Protein AF-A0A7G9S987-F1 (afdb_monomer_lite)

Organism: NCBI:txid2071607

Sequence (674 aa):
MDQSIMIIAGGLAVVMVLAVMLLRHRSQPVPDPTIDLGRRRGVGDGLVTQPPLPSVDVLPPRPRPALGLTPWDGRSDGEPSDEAEGSDGADEEAFDRPTILMEADERAIDDDQESAVGFDEGMTLGADFVIPRGVGELPPEELDGAPAEPVEDHAPLVLMTKKKRSPGAPPPYLQAAHVPREVEENVSVVLRRQVPLAAGPARSWLGGLPRLPDSVEWPRTVAPDRADEGDRPLHFVAQISCEDLPPDLWGGLGPRVGWLLFFLDPLDPEGDDPRLVRVVHVEEWGAEREPPVDLPPVDEETGPGPDYRHCRTVRDIPTRWRRWPVDLVAVPNQLYDEGNRIFVTPPDFAAQLYAGAPVDPAPAEAEADAPLSWRGALYIIDSVLRELDEGIIGRPPSPAQREVLLRENYVASIIPELRAQEEAWMSVGRGAIVAKPEPLTLRERELQARMQSISEDRQRELEKVAAFIVQNPNGEAIIARCEHDRKAEADWRAGAIAGLEAVRDQIIAQPLDTPLLPEDWEALRMHLDGQRFAGWSIEWTSRNTEFPVSLVQRTVSLLDLAEAGRNAGVVELAADYQADPALAALVPEGIRSRLEPHWRALTDNRPHRMGGYHDGLQTDPEEGPQAMLLLLQLASDDGMHWMWGDGGAYFITISPRDLAQGRFDQAEIRLELP

InterPro domains:
  IPR015315 Protein of unknown function DUF1963 [PF09234] (204-288)
  IPR015315 Protein of unknown function DUF1963 [PF09234] (600-667)
  IPR035948 YwqG-like superfamily [SSF103032] (200-289)
  IPR035948 YwqG-like superfamily [SSF103032] (602-668)

Secondary structure (DSSP, 8-state):
--SSSHHHHHHHHHHHHHHHHHHH----PPPP--------------------------PPPP-------------------------------------------------------PPPTT---STT--------PPPPP-----PPPPPPPP----------PPPPPPP-PPPGGG--SSB---EEEEEEE-SSPPSS--SSEESS-----TTSPPPEEE-STTTTT-EEEPEEEEEEEGGGS-TTGGGG-S-SSSEEEEEE-S--SS---GGGEEEEEESS-----PPPTTPPPS--SSSS----TTSSSGGGS-SSPPPEEEEEEEEE---EE-SS-EESSPTTHHHHHTTTS----SPPP-TTPPPSSHHHHHHHHHHHHHHHHH-SS-SPPPHHHHHHHTSTTHHHHHHHHHHHHHHHHHHTTHHHHHTPPSP--HHHHHHHHHHHHHHHHHHHHHHHHHHHHHHS-SHHHHHHHHHHHHHHHHHHHHHHHHHHHHHHHHHHTS-TTSPPPHHHHHHHHHHHHH-EEEEEEEEE-SSSSS-PEEEEEEEEETTGGGHHHHHIIIIIHHHHHHHSTTTGGGS-HHHHHHHHHHHT--GGGPPPEESSS---SSSPPPPS-BSSEEEEEEE-BGGGTB--TTT-EEEEEE-HHHHHHT-GGG-EEEEE--

pLDDT: mean 74.24, std 27.1, range [20.7, 98.5]

Structure (mmCIF, N/CA/C/O backbone):
data_AF-A0A7G9S987-F1
#
_entry.id   AF-A0A7G9S987-F1
#
loop_
_atom_site.group_PDB
_atom_site.id
_atom_site.type_symbol
_atom_site.label_atom_id
_atom_site.label_alt_id
_atom_site.label_comp_id
_atom_site.label_asym_id
_atom_site.label_entity_id
_atom_site.label_seq_id
_atom_site.pdbx_PDB_ins_code
_atom_site.Cartn_x
_atom_site.Cartn_y
_atom_site.Cartn_z
_atom_site.occupancy
_atom_site.B_iso_or_equiv
_atom_site.auth_seq_id
_atom_site.auth_comp_id
_atom_site.auth_asym_id
_atom_site.auth_atom_id
_atom_site.pdbx_PDB_model_num
ATOM 1 N N . MET A 1 1 ? 17.368 35.980 4.165 1.00 39.31 1 MET A N 1
ATOM 2 C CA . MET A 1 1 ? 17.909 35.001 3.202 1.00 39.31 1 MET A CA 1
ATOM 3 C C . MET A 1 1 ? 17.392 33.627 3.617 1.00 39.31 1 MET A C 1
ATOM 5 O O . MET A 1 1 ? 18.189 32.754 3.901 1.00 39.31 1 MET A O 1
ATOM 9 N N . ASP A 1 2 ? 16.060 33.498 3.749 1.00 34.72 2 ASP A N 1
ATOM 10 C CA . ASP A 1 2 ? 15.442 32.370 4.478 1.00 34.72 2 ASP A CA 1
ATOM 11 C C . ASP A 1 2 ? 13.961 32.107 4.108 1.00 34.72 2 ASP A C 1
ATOM 13 O O . ASP A 1 2 ? 13.176 31.604 4.896 1.00 34.72 2 ASP A O 1
ATOM 17 N N . GLN A 1 3 ? 13.539 32.469 2.891 1.00 23.73 3 GLN A N 1
ATOM 18 C CA . GLN A 1 3 ? 12.206 32.104 2.366 1.00 23.73 3 GLN A CA 1
ATOM 19 C C . GLN A 1 3 ? 12.254 31.477 0.965 1.00 23.73 3 GLN A C 1
ATOM 21 O O . GLN A 1 3 ? 11.251 30.988 0.462 1.00 23.73 3 GLN A O 1
ATOM 26 N N . SER A 1 4 ? 13.430 31.428 0.334 1.00 26.05 4 SER A N 1
ATOM 27 C CA . SER A 1 4 ? 13.585 30.924 -1.036 1.00 26.05 4 SER A CA 1
ATOM 28 C C . SER A 1 4 ? 13.926 29.430 -1.107 1.00 26.05 4 SER A C 1
ATOM 30 O O . SER A 1 4 ? 13.901 28.869 -2.193 1.00 26.05 4 SER A O 1
ATOM 32 N N . ILE A 1 5 ? 14.231 28.780 0.026 1.00 31.72 5 ILE A N 1
ATOM 33 C CA . ILE A 1 5 ? 14.639 27.362 0.076 1.00 31.72 5 ILE A CA 1
ATOM 34 C C . ILE A 1 5 ? 13.446 26.425 0.347 1.00 31.72 5 ILE A C 1
ATOM 36 O O . ILE A 1 5 ? 13.446 25.304 -0.152 1.00 31.72 5 ILE A O 1
ATOM 40 N N . MET A 1 6 ? 12.378 26.885 1.015 1.00 26.89 6 MET A N 1
ATOM 41 C CA . MET A 1 6 ? 11.170 26.062 1.223 1.00 26.89 6 MET A CA 1
ATOM 42 C C . MET A 1 6 ? 10.264 25.947 -0.015 1.00 26.89 6 MET A C 1
ATOM 44 O O . MET A 1 6 ? 9.581 24.943 -0.172 1.00 26.89 6 MET A O 1
ATOM 48 N N . ILE A 1 7 ? 10.315 26.899 -0.954 1.00 28.83 7 ILE A N 1
ATOM 49 C CA . ILE A 1 7 ? 9.520 26.841 -2.199 1.00 28.83 7 ILE A CA 1
ATOM 50 C C . ILE A 1 7 ? 10.085 25.799 -3.194 1.00 28.83 7 ILE A C 1
ATOM 52 O O . ILE A 1 7 ? 9.386 25.340 -4.092 1.00 28.83 7 ILE A O 1
ATOM 56 N N . ILE A 1 8 ? 11.343 25.373 -3.025 1.00 32.75 8 ILE A N 1
ATOM 57 C CA . ILE A 1 8 ? 12.056 24.521 -3.993 1.00 32.75 8 ILE A CA 1
ATOM 58 C C . ILE A 1 8 ? 11.902 23.019 -3.687 1.00 32.75 8 ILE A C 1
ATOM 60 O O . ILE A 1 8 ? 11.962 22.211 -4.609 1.00 32.75 8 ILE A O 1
ATOM 64 N N . ALA A 1 9 ? 11.636 22.633 -2.433 1.00 29.89 9 ALA A N 1
ATOM 65 C CA . ALA A 1 9 ? 11.379 21.233 -2.075 1.00 29.89 9 ALA A CA 1
ATOM 66 C C . ALA A 1 9 ? 9.936 20.797 -2.407 1.00 29.89 9 ALA A C 1
ATOM 68 O O . ALA A 1 9 ? 9.738 19.708 -2.938 1.00 29.89 9 ALA A O 1
ATOM 69 N N . GLY A 1 10 ? 8.944 21.678 -2.212 1.00 24.92 10 GLY A N 1
ATOM 70 C CA . GLY A 1 10 ? 7.543 21.402 -2.569 1.00 24.92 10 GLY A CA 1
ATOM 71 C C . GLY A 1 10 ? 7.277 21.341 -4.080 1.00 24.92 10 GLY A C 1
ATOM 72 O O . GLY A 1 10 ? 6.377 20.640 -4.526 1.00 24.92 10 GLY A O 1
ATOM 73 N N . GLY A 1 11 ? 8.094 22.013 -4.900 1.00 25.20 11 GLY A N 1
ATOM 74 C CA . GLY A 1 11 ? 7.919 22.036 -6.358 1.00 25.20 11 GLY A CA 1
ATOM 75 C C . GLY A 1 11 ? 8.366 20.767 -7.094 1.00 25.20 11 GLY A C 1
ATOM 76 O O . GLY A 1 11 ? 7.956 20.567 -8.233 1.00 25.20 11 GLY A O 1
ATOM 77 N N . LEU A 1 12 ? 9.194 19.909 -6.484 1.00 28.92 12 LEU A N 1
ATOM 78 C CA . LEU A 1 12 ? 9.686 18.682 -7.131 1.00 28.92 12 LEU A CA 1
ATOM 79 C C . LEU A 1 12 ? 8.759 17.478 -6.888 1.00 28.92 12 LEU A C 1
ATOM 81 O O . LEU A 1 12 ? 8.616 16.641 -7.775 1.00 28.92 12 LEU A O 1
ATOM 85 N N . ALA A 1 13 ? 8.083 17.435 -5.735 1.00 28.33 13 ALA A N 1
ATOM 86 C CA . ALA A 1 13 ? 7.071 16.423 -5.422 1.00 28.33 13 ALA A CA 1
ATOM 87 C C . ALA A 1 13 ? 5.788 16.627 -6.253 1.00 28.33 13 ALA A C 1
ATOM 89 O O . ALA A 1 13 ? 5.278 15.685 -6.853 1.00 28.33 13 ALA A O 1
ATOM 90 N N . VAL A 1 14 ? 5.343 17.880 -6.418 1.00 27.89 14 VAL A N 1
ATOM 91 C CA . VAL A 1 14 ? 4.147 18.226 -7.211 1.00 27.89 14 VAL A CA 1
ATOM 92 C C . VAL A 1 14 ? 4.315 17.895 -8.703 1.00 27.89 14 VAL A C 1
ATOM 94 O O . VAL A 1 14 ? 3.345 17.544 -9.367 1.00 27.89 14 VAL A O 1
ATOM 97 N N . VAL A 1 15 ? 5.537 17.938 -9.248 1.00 29.86 15 VAL A N 1
ATOM 98 C CA . VAL A 1 15 ? 5.796 17.629 -10.669 1.00 29.86 15 VAL A CA 1
ATOM 99 C C . VAL A 1 15 ? 5.828 16.119 -10.949 1.00 29.86 15 VAL A C 1
ATOM 101 O O . VAL A 1 15 ? 5.448 15.720 -12.049 1.00 29.86 15 VAL A O 1
ATOM 104 N N . MET A 1 16 ? 6.205 15.274 -9.980 1.00 29.20 16 MET A N 1
ATOM 105 C CA . MET A 1 16 ? 6.087 13.815 -10.137 1.00 29.20 16 MET A CA 1
ATOM 106 C C . MET A 1 16 ? 4.640 13.330 -9.968 1.00 29.20 16 MET A C 1
ATOM 108 O O . MET A 1 16 ? 4.194 12.511 -10.767 1.00 29.20 16 MET A O 1
ATOM 112 N N . VAL A 1 17 ? 3.866 13.916 -9.046 1.00 29.61 17 VAL A N 1
ATOM 113 C CA . VAL A 1 17 ? 2.439 13.578 -8.868 1.00 29.61 17 VAL A CA 1
ATOM 114 C C . VAL A 1 17 ? 1.591 14.029 -10.074 1.00 29.61 17 VAL A C 1
ATOM 116 O O . VAL A 1 17 ? 0.784 13.256 -10.590 1.00 29.61 17 VAL A O 1
ATOM 119 N N . LEU A 1 18 ? 1.839 15.219 -10.644 1.00 26.72 18 LEU A N 1
ATOM 120 C CA . LEU A 1 18 ? 1.140 15.675 -11.861 1.00 26.72 18 LEU A CA 1
ATOM 121 C C . LEU A 1 18 ? 1.502 14.875 -13.124 1.00 26.72 18 LEU A C 1
ATOM 123 O O . LEU A 1 18 ? 0.670 14.761 -14.026 1.00 26.72 18 LEU A O 1
ATOM 127 N N . ALA A 1 19 ? 2.711 14.311 -13.208 1.00 28.03 19 ALA A N 1
ATOM 128 C CA . ALA A 1 19 ? 3.108 13.459 -14.331 1.00 28.03 19 ALA A CA 1
ATOM 129 C C . ALA A 1 19 ? 2.385 12.100 -14.305 1.00 28.03 19 ALA A C 1
ATOM 131 O O . ALA A 1 19 ? 2.001 11.598 -15.362 1.00 28.03 19 ALA A O 1
ATOM 132 N N . VAL A 1 20 ? 2.120 11.555 -13.111 1.00 29.27 20 VAL A N 1
ATOM 133 C CA . VAL A 1 20 ? 1.322 10.332 -12.924 1.00 29.27 20 VAL A CA 1
ATOM 134 C C . VAL A 1 20 ? -0.173 10.601 -13.167 1.00 29.27 20 VAL A C 1
ATOM 136 O O . VAL A 1 20 ? -0.830 9.818 -13.855 1.00 29.27 20 VAL A O 1
ATOM 139 N N . MET A 1 21 ? -0.701 11.756 -12.740 1.00 28.55 21 MET A N 1
ATOM 140 C CA . MET A 1 21 ? -2.108 12.128 -12.974 1.00 28.55 21 MET A CA 1
ATOM 141 C C . MET A 1 21 ? -2.438 12.431 -14.450 1.00 28.55 21 MET A C 1
ATOM 143 O O . MET A 1 21 ? -3.509 12.066 -14.941 1.00 28.55 21 MET A O 1
ATOM 147 N N . LEU A 1 22 ? -1.525 13.050 -15.207 1.00 29.03 22 LEU A N 1
ATOM 148 C CA . LEU A 1 22 ? -1.774 13.404 -16.616 1.00 29.03 22 LEU A CA 1
ATOM 149 C C . LEU A 1 22 ? -1.640 12.224 -17.595 1.00 29.03 22 LEU A C 1
ATOM 151 O O . LEU A 1 22 ? -2.104 12.327 -18.734 1.00 29.03 22 LEU A O 1
ATOM 155 N N . LEU A 1 23 ? -1.068 11.095 -17.165 1.00 31.91 23 LEU A N 1
ATOM 156 C CA . LEU A 1 23 ? -0.970 9.872 -17.970 1.00 31.91 23 LEU A CA 1
ATOM 157 C C . LEU A 1 23 ? -2.203 8.954 -17.863 1.00 31.91 23 LEU A C 1
ATOM 159 O O . LEU A 1 23 ? -2.385 8.112 -18.743 1.00 31.91 23 LEU A O 1
ATOM 163 N N . ARG A 1 24 ? -3.090 9.142 -16.870 1.00 31.94 24 ARG A N 1
ATOM 164 C CA . ARG A 1 24 ? -4.293 8.298 -16.680 1.00 31.94 24 ARG A CA 1
ATOM 165 C C . ARG A 1 24 ? -5.627 8.949 -17.076 1.00 31.94 24 ARG A C 1
ATOM 167 O O . ARG A 1 24 ? -6.588 8.230 -17.335 1.00 31.94 24 ARG A O 1
ATOM 174 N N . HIS A 1 25 ? -5.707 10.271 -17.247 1.00 29.61 25 HIS A N 1
ATOM 175 C CA . HIS A 1 25 ? -6.970 10.945 -17.593 1.00 29.61 25 HIS A CA 1
ATOM 176 C C . HIS A 1 25 ? -7.105 11.261 -19.097 1.00 29.61 25 HIS A C 1
ATOM 178 O O . HIS A 1 25 ? -7.028 12.409 -19.529 1.00 29.61 25 HIS A O 1
ATOM 184 N N . ARG A 1 26 ? -7.335 10.238 -19.933 1.00 30.41 26 ARG A N 1
ATOM 185 C CA . ARG A 1 26 ? -7.825 10.426 -21.318 1.00 30.41 26 ARG A CA 1
ATOM 186 C C . ARG A 1 26 ? -8.802 9.336 -21.754 1.00 30.41 26 ARG A C 1
ATOM 188 O O . ARG A 1 26 ? -8.592 8.682 -22.766 1.00 30.41 26 ARG A O 1
ATOM 195 N N . SER A 1 27 ? -9.904 9.213 -21.025 1.00 31.03 27 SER A N 1
ATOM 196 C CA . SER A 1 27 ? -11.111 8.534 -21.500 1.00 31.03 27 SER A CA 1
ATOM 197 C C . SER A 1 27 ? -12.317 9.148 -20.801 1.00 31.03 27 SER A C 1
ATOM 199 O O . SER A 1 27 ? -12.597 8.723 -19.696 1.00 31.03 27 SER A O 1
ATOM 201 N N . GLN A 1 28 ? -12.960 10.167 -21.387 1.00 27.38 28 GLN A N 1
ATOM 202 C CA . GLN A 1 28 ? -14.419 10.423 -21.392 1.00 27.38 28 GLN A CA 1
ATOM 203 C C . GLN A 1 28 ? -14.713 11.677 -22.257 1.00 27.38 28 GLN A C 1
ATOM 205 O O . GLN A 1 28 ? -13.938 12.637 -22.218 1.00 27.38 28 GLN A O 1
ATOM 210 N N . PRO A 1 29 ? -15.786 11.691 -23.073 1.00 27.75 29 PRO A N 1
ATOM 211 C CA . PRO A 1 29 ? -16.137 12.828 -23.921 1.00 27.75 29 PRO A CA 1
ATOM 212 C C . PRO A 1 29 ? -16.914 13.904 -23.145 1.00 27.75 29 PRO A C 1
ATOM 214 O O . PRO A 1 29 ? -17.891 13.619 -22.458 1.00 27.75 29 PRO A O 1
ATOM 217 N N . VAL A 1 30 ? -16.508 15.162 -23.311 1.00 28.94 30 VAL A N 1
ATOM 218 C CA . VAL A 1 30 ? -17.233 16.349 -22.828 1.00 28.94 30 VAL A CA 1
ATOM 219 C C . VAL A 1 30 ? -18.441 16.617 -23.743 1.00 28.94 30 VAL A C 1
ATOM 221 O O . VAL A 1 30 ? -18.251 16.660 -24.961 1.00 28.94 30 VAL A O 1
ATOM 224 N N . PRO A 1 31 ? -19.665 16.835 -23.222 1.00 28.58 31 PRO A N 1
ATOM 225 C CA . PRO A 1 31 ? -20.775 17.328 -24.027 1.00 28.58 31 PRO A CA 1
ATOM 226 C C . PRO A 1 31 ? -20.707 18.856 -24.189 1.00 28.58 31 PRO A C 1
ATOM 228 O O . PRO A 1 31 ? -20.423 19.602 -23.252 1.00 28.58 31 PRO A O 1
ATOM 231 N N . ASP A 1 32 ? -20.983 19.298 -25.411 1.00 26.38 32 ASP A N 1
ATOM 232 C CA . ASP A 1 32 ? -20.978 20.687 -25.877 1.00 26.38 32 ASP A CA 1
ATOM 233 C C . ASP A 1 32 ? -22.037 21.559 -25.157 1.00 26.38 32 ASP A C 1
ATOM 235 O O . ASP A 1 32 ? -23.210 21.167 -25.106 1.00 26.38 32 ASP A O 1
ATOM 239 N N . PRO A 1 33 ? -21.690 22.742 -24.609 1.00 30.61 33 PRO A N 1
ATOM 240 C CA . PRO A 1 33 ? -22.657 23.651 -24.016 1.00 30.61 33 PRO A CA 1
ATOM 241 C C . PRO A 1 33 ? -22.938 24.838 -24.946 1.00 30.61 33 PRO A C 1
ATOM 243 O O . PRO A 1 33 ? -22.113 25.738 -25.084 1.00 30.61 33 PRO A O 1
ATOM 246 N N . THR A 1 34 ? -24.149 24.946 -25.504 1.00 26.48 34 THR A N 1
ATOM 247 C CA . THR A 1 34 ? -24.721 26.277 -25.801 1.00 26.48 34 THR A CA 1
ATOM 248 C C . THR A 1 34 ? -26.251 26.302 -25.926 1.00 26.48 34 THR A C 1
ATOM 250 O O . THR A 1 34 ? -26.834 25.915 -26.929 1.00 26.48 34 THR A O 1
ATOM 253 N N . ILE A 1 35 ? -26.876 26.800 -24.853 1.00 28.27 35 ILE A N 1
ATOM 254 C CA . ILE A 1 35 ? -27.865 27.896 -24.785 1.00 28.27 35 ILE A CA 1
ATOM 255 C C . ILE A 1 35 ? -28.963 27.958 -25.870 1.00 28.27 35 ILE A C 1
ATOM 257 O O . ILE A 1 35 ? -28.711 28.385 -26.993 1.00 28.27 35 ILE A O 1
ATOM 261 N N . ASP A 1 36 ? -30.224 27.810 -25.437 1.00 24.14 36 ASP A N 1
ATOM 262 C CA . ASP A 1 36 ? -31.321 28.657 -25.930 1.00 24.14 36 ASP A CA 1
ATOM 263 C C . ASP A 1 36 ? -32.198 29.165 -24.764 1.00 24.14 36 ASP A C 1
ATOM 265 O O . ASP A 1 36 ? -32.567 28.432 -23.844 1.00 24.14 36 ASP A O 1
ATOM 269 N N . LEU A 1 37 ? -32.484 30.466 -24.786 1.00 29.09 37 LEU A N 1
ATOM 270 C CA . LEU A 1 37 ? -33.214 31.245 -23.786 1.00 29.09 37 LEU A CA 1
ATOM 271 C C . LEU A 1 37 ? -34.646 31.482 -24.281 1.00 29.09 37 LEU A C 1
ATOM 273 O O . LEU A 1 37 ? -34.844 32.176 -25.274 1.00 29.09 37 LEU A O 1
ATOM 277 N N . GLY A 1 38 ? -35.671 31.045 -23.536 1.00 24.52 38 GLY A N 1
ATOM 278 C CA . GLY A 1 38 ? -37.051 31.206 -24.018 1.00 24.52 38 GLY A CA 1
ATOM 279 C C . GLY A 1 38 ? -38.189 31.112 -22.998 1.00 24.52 38 GLY A C 1
ATOM 280 O O . GLY A 1 38 ? -38.981 30.188 -23.038 1.00 24.52 38 GLY A O 1
ATOM 281 N N . ARG A 1 39 ? -38.307 32.119 -22.122 1.00 26.17 39 ARG A N 1
ATOM 282 C CA . ARG A 1 39 ? -39.545 32.691 -21.523 1.00 26.17 39 ARG A CA 1
ATOM 283 C C . ARG A 1 39 ? -40.870 31.869 -21.451 1.00 26.17 39 ARG A C 1
ATOM 285 O O . ARG A 1 39 ? -41.560 31.709 -22.447 1.00 26.17 39 ARG A O 1
ATOM 292 N N . ARG A 1 40 ? -41.388 31.858 -20.203 1.00 25.98 40 ARG A N 1
ATOM 293 C CA . ARG A 1 40 ? -42.739 32.279 -19.709 1.00 25.98 40 ARG A CA 1
ATOM 294 C C . ARG A 1 40 ? -43.939 31.302 -19.680 1.00 25.98 40 ARG A C 1
ATOM 296 O O . ARG A 1 40 ? -44.453 30.928 -20.719 1.00 25.98 40 ARG A O 1
ATOM 303 N N . ARG A 1 41 ? -44.548 31.288 -18.466 1.00 26.28 41 ARG A N 1
ATOM 304 C CA . ARG A 1 41 ? -45.974 31.080 -18.067 1.00 26.28 41 ARG A CA 1
ATOM 305 C C . ARG A 1 41 ? -46.531 29.669 -18.324 1.00 26.28 41 ARG A C 1
ATOM 307 O O . ARG A 1 41 ? -46.399 29.167 -19.417 1.00 26.28 41 ARG A O 1
ATOM 314 N N . GLY A 1 42 ? -47.251 29.000 -17.429 1.00 23.66 42 GLY A N 1
ATOM 315 C CA . GLY A 1 42 ? -47.816 29.304 -16.116 1.00 23.66 42 GLY A CA 1
ATOM 316 C C . GLY A 1 42 ? -48.986 28.335 -15.853 1.00 23.66 42 GLY A C 1
ATOM 317 O O . GLY A 1 42 ? -49.579 27.856 -16.809 1.00 23.66 42 GLY A O 1
ATOM 318 N N . VAL A 1 43 ? -49.341 28.163 -14.573 1.00 25.62 43 VAL A N 1
ATOM 319 C CA . VAL A 1 43 ? -50.655 27.714 -14.053 1.00 25.62 43 VAL A CA 1
ATOM 320 C C . VAL A 1 43 ? -51.055 26.238 -14.244 1.00 25.62 43 VAL A C 1
ATOM 322 O O . VAL A 1 43 ? -51.229 25.774 -15.363 1.00 25.62 43 VAL A O 1
ATOM 325 N N . GLY A 1 44 ? -51.403 25.591 -13.121 1.00 24.48 44 GLY A N 1
ATOM 326 C CA . GLY A 1 44 ? -52.658 24.830 -13.029 1.00 24.48 44 GLY A CA 1
ATOM 327 C C . GLY A 1 44 ? -52.574 23.369 -12.588 1.00 24.48 44 GLY A C 1
ATOM 328 O O . GLY A 1 44 ? -52.349 22.504 -13.419 1.00 24.48 44 GLY A O 1
ATOM 329 N N . ASP A 1 45 ? -52.839 23.152 -11.295 1.00 25.81 45 ASP A N 1
ATOM 330 C CA . ASP A 1 45 ? -53.733 22.148 -10.690 1.00 25.81 45 ASP A CA 1
ATOM 331 C C . ASP A 1 45 ? -53.783 20.691 -11.187 1.00 25.81 45 ASP A C 1
ATOM 333 O O . ASP A 1 45 ? -54.050 20.404 -12.350 1.00 25.81 45 ASP A O 1
ATOM 337 N N . GLY A 1 46 ? -53.811 19.770 -10.212 1.00 25.84 46 GLY A N 1
ATOM 338 C CA . GLY A 1 46 ? -54.739 18.635 -10.286 1.00 25.84 46 GLY A CA 1
ATOM 339 C C . GLY A 1 46 ? -54.247 17.306 -9.723 1.00 25.84 46 GLY A C 1
ATOM 340 O O . GLY A 1 46 ? -53.689 16.492 -10.446 1.00 25.84 46 GLY A O 1
ATOM 341 N N . LEU A 1 47 ? -54.552 17.076 -8.442 1.00 26.91 47 LEU A N 1
ATOM 342 C CA . LEU A 1 47 ? -54.792 15.775 -7.797 1.00 26.91 47 LEU A CA 1
ATOM 343 C C . LEU A 1 47 ? -55.271 14.657 -8.746 1.00 26.91 47 LEU A C 1
ATOM 345 O O . LEU A 1 47 ? -56.224 14.904 -9.471 1.00 26.91 47 LEU A O 1
ATOM 349 N N . VAL A 1 48 ? -54.773 13.421 -8.582 1.00 27.72 48 VAL A N 1
ATOM 350 C CA . VAL A 1 48 ? -55.577 12.213 -8.262 1.00 27.72 48 VAL A CA 1
ATOM 351 C C . VAL A 1 48 ? -54.661 11.121 -7.683 1.00 27.72 48 VAL A C 1
ATOM 353 O O . VAL A 1 48 ? -53.562 10.860 -8.158 1.00 27.72 48 VAL A O 1
ATOM 356 N N . THR A 1 49 ? -55.160 10.496 -6.623 1.00 26.70 49 THR A N 1
ATOM 357 C CA . THR A 1 49 ? -54.589 9.431 -5.798 1.00 26.70 49 THR A CA 1
ATOM 358 C C . THR A 1 49 ? -55.063 8.019 -6.198 1.00 26.70 49 THR A C 1
ATOM 360 O O . THR A 1 49 ? -56.219 7.879 -6.592 1.00 26.70 49 THR A O 1
ATOM 363 N N . GLN A 1 50 ? -54.235 7.009 -5.855 1.00 27.84 50 GLN A N 1
ATOM 364 C CA . GLN A 1 50 ? -54.535 5.587 -5.516 1.00 27.84 50 GLN A CA 1
ATOM 365 C C . GLN A 1 50 ? -54.714 4.532 -6.645 1.00 27.84 50 GLN A C 1
ATOM 367 O O . GLN A 1 50 ? -55.163 4.887 -7.729 1.00 27.84 50 GLN A O 1
ATOM 372 N N . PRO A 1 51 ? -54.592 3.203 -6.362 1.00 33.16 51 PRO A N 1
ATOM 373 C CA . PRO A 1 51 ? -53.580 2.427 -5.599 1.00 33.16 51 PRO A CA 1
ATOM 374 C C . PRO A 1 51 ? -53.229 1.066 -6.330 1.00 33.16 51 PRO A C 1
ATOM 376 O O . PRO A 1 51 ? -53.620 0.904 -7.486 1.00 33.16 51 PRO A O 1
ATOM 379 N N . PRO A 1 52 ? -52.494 0.086 -5.733 1.00 42.84 52 PRO A N 1
ATOM 380 C CA . PRO A 1 52 ? -51.777 -0.983 -6.458 1.00 42.84 52 PRO A CA 1
ATOM 381 C C . PRO A 1 52 ? -52.501 -2.345 -6.495 1.00 42.84 52 PRO A C 1
ATOM 383 O O . PRO A 1 52 ? -53.388 -2.598 -5.683 1.00 42.84 52 PRO A O 1
ATOM 386 N N . LEU A 1 53 ? -52.061 -3.254 -7.380 1.00 29.12 53 LEU A N 1
ATOM 387 C CA . LEU A 1 53 ? -52.455 -4.677 -7.440 1.00 29.12 53 LEU A CA 1
ATOM 388 C C . LEU A 1 53 ? -51.317 -5.552 -8.048 1.00 29.12 53 LEU A C 1
ATOM 390 O O . LEU A 1 53 ? -50.405 -4.991 -8.650 1.00 29.12 53 LEU A O 1
ATOM 394 N N . PRO A 1 54 ? -51.308 -6.891 -7.842 1.00 29.92 54 PRO A N 1
ATOM 395 C CA . PRO A 1 54 ? -50.246 -7.572 -7.093 1.00 29.92 54 PRO A CA 1
ATOM 396 C C . PRO A 1 54 ? -49.376 -8.564 -7.895 1.00 29.92 54 PRO A C 1
ATOM 398 O O . PRO A 1 54 ? -49.609 -8.856 -9.064 1.00 29.92 54 PRO A O 1
ATOM 401 N N . SER A 1 55 ? -48.399 -9.099 -7.160 1.00 27.06 55 SER A N 1
ATOM 402 C CA . SER A 1 55 ? -47.411 -10.147 -7.427 1.00 27.06 55 SER A CA 1
ATOM 403 C C . SER A 1 55 ? -47.907 -11.382 -8.186 1.00 27.06 55 SER A C 1
ATOM 405 O O . SER A 1 55 ? -48.959 -11.933 -7.860 1.00 27.06 55 SER A O 1
ATOM 407 N N . VAL A 1 56 ? -47.063 -11.903 -9.085 1.00 26.75 56 VAL A N 1
ATOM 408 C CA . VAL A 1 56 ? -47.059 -13.320 -9.476 1.00 26.75 56 VAL A CA 1
ATOM 409 C C . VAL A 1 56 ? -45.613 -13.806 -9.592 1.00 26.75 56 VAL A C 1
ATOM 411 O O . VAL A 1 56 ? -44.840 -13.298 -10.402 1.00 26.75 56 VAL A O 1
ATOM 414 N N . ASP A 1 57 ? -45.288 -14.800 -8.768 1.00 25.14 57 ASP A N 1
ATOM 415 C CA . ASP A 1 57 ? -44.073 -15.610 -8.807 1.00 25.14 57 ASP A CA 1
ATOM 416 C C . ASP A 1 57 ? -43.932 -16.358 -10.138 1.00 25.14 57 ASP A C 1
ATOM 418 O O . ASP A 1 57 ? -44.826 -17.116 -10.524 1.00 25.14 57 ASP A O 1
ATOM 422 N N . VAL A 1 58 ? -42.770 -16.246 -10.786 1.00 28.45 58 VAL A N 1
ATOM 423 C CA . VAL A 1 58 ? -42.296 -17.247 -11.753 1.00 28.45 58 VAL A CA 1
ATOM 424 C C . VAL A 1 58 ? -40.798 -17.476 -11.538 1.00 28.45 58 VAL A C 1
ATOM 426 O O . VAL A 1 58 ? -39.961 -16.649 -11.889 1.00 28.45 58 VAL A O 1
ATOM 429 N N . LEU A 1 59 ? -40.477 -18.631 -10.952 1.00 28.80 59 LEU A N 1
ATOM 430 C CA . LEU A 1 59 ? -39.136 -19.217 -10.895 1.00 28.80 59 LEU A CA 1
ATOM 431 C C . LEU A 1 59 ? -38.561 -19.424 -12.315 1.00 28.80 59 LEU A C 1
ATOM 433 O O . LEU A 1 59 ? -39.271 -19.957 -13.173 1.00 28.80 59 LEU A O 1
ATOM 437 N N . PRO A 1 60 ? -37.279 -19.102 -12.567 1.00 29.91 60 PRO A N 1
ATOM 438 C CA . PRO A 1 60 ? -36.633 -19.362 -13.851 1.00 29.91 60 PRO A CA 1
ATOM 439 C C . PRO A 1 60 ? -36.090 -20.805 -13.950 1.00 29.91 60 PRO A C 1
ATOM 441 O O . PRO A 1 60 ? -35.712 -21.404 -12.936 1.00 29.91 60 PRO A O 1
ATOM 444 N N . PRO A 1 61 ? -35.996 -21.390 -15.160 1.00 28.44 61 PRO A N 1
ATOM 445 C CA . PRO A 1 61 ? -35.360 -22.687 -15.354 1.00 28.44 61 PRO A CA 1
ATOM 446 C C . PRO A 1 61 ? -33.829 -22.552 -15.399 1.00 28.44 61 PRO A C 1
ATOM 448 O O . PRO A 1 61 ? -33.278 -21.712 -16.106 1.00 28.44 61 PRO A O 1
ATOM 451 N N . ARG A 1 62 ? -33.132 -23.438 -14.681 1.00 27.83 62 ARG A N 1
ATOM 452 C CA . ARG A 1 62 ? -31.683 -23.665 -14.821 1.00 27.83 62 ARG A CA 1
ATOM 453 C C . ARG A 1 62 ? -31.361 -24.347 -16.159 1.00 27.83 62 ARG A C 1
ATOM 455 O O . ARG A 1 62 ? -32.053 -25.305 -16.508 1.00 27.83 62 ARG A O 1
ATOM 462 N N . PRO A 1 63 ? -30.210 -24.029 -16.773 1.00 28.27 63 PRO A N 1
ATOM 463 C CA . PRO A 1 63 ? -29.425 -25.035 -17.482 1.00 28.27 63 PRO A CA 1
ATOM 464 C C . PRO A 1 63 ? -27.991 -25.171 -16.937 1.00 28.27 63 PRO A C 1
ATOM 466 O O . PRO A 1 63 ? -27.373 -24.231 -16.448 1.00 28.27 63 PRO A O 1
ATOM 469 N N . ARG A 1 64 ? -27.504 -26.414 -16.999 1.00 26.83 64 ARG A N 1
ATOM 470 C CA . ARG A 1 64 ? -26.157 -26.901 -16.655 1.00 26.83 64 ARG A CA 1
ATOM 471 C C . ARG A 1 64 ? -25.177 -26.725 -17.843 1.00 26.83 64 ARG A C 1
ATOM 473 O O . ARG A 1 64 ? -25.640 -26.433 -18.942 1.00 26.83 64 ARG A O 1
ATOM 480 N N . PRO A 1 65 ? -23.854 -26.896 -17.631 1.00 29.06 65 PRO A N 1
ATOM 481 C CA . PRO A 1 65 ? -22.799 -26.183 -18.352 1.00 29.06 65 PRO A CA 1
ATOM 482 C C . PRO A 1 65 ? -22.352 -26.884 -19.639 1.00 29.06 65 PRO A C 1
ATOM 484 O O . PRO A 1 65 ? -22.434 -28.109 -19.744 1.00 29.06 65 PRO A O 1
ATOM 487 N N . ALA A 1 66 ? -21.800 -26.114 -20.578 1.00 25.36 66 ALA A N 1
ATOM 488 C CA . ALA A 1 66 ? -21.063 -26.634 -21.724 1.00 25.36 66 ALA A CA 1
ATOM 489 C C . ALA A 1 66 ? -19.731 -25.885 -21.887 1.00 25.36 66 ALA A C 1
ATOM 491 O O . ALA A 1 66 ? -19.695 -24.664 -22.004 1.00 25.36 66 ALA A O 1
ATOM 492 N N . LEU A 1 67 ? -18.656 -26.671 -21.861 1.00 24.55 67 LEU A N 1
ATOM 493 C CA . LEU A 1 67 ? -17.290 -26.345 -22.265 1.00 24.55 67 LEU A CA 1
ATOM 494 C C . LEU A 1 67 ? -17.234 -26.009 -23.764 1.00 24.55 67 LEU A C 1
ATOM 496 O O . LEU A 1 67 ? -17.909 -26.671 -24.553 1.00 24.55 67 LEU A O 1
ATOM 500 N N . GLY A 1 68 ? -16.369 -25.074 -24.168 1.00 23.28 68 GLY A N 1
ATOM 501 C CA . GLY A 1 68 ? -16.040 -24.872 -25.582 1.00 23.28 68 GLY A CA 1
ATOM 502 C C . GLY A 1 68 ? -15.285 -23.578 -25.876 1.00 23.28 68 GLY A C 1
ATOM 503 O O . GLY A 1 68 ? -15.896 -22.542 -26.101 1.00 23.28 68 GLY A O 1
ATOM 504 N N . LEU A 1 69 ? -13.956 -23.673 -25.893 1.00 23.69 69 LEU A N 1
ATOM 505 C CA . LEU A 1 69 ? -13.007 -22.696 -26.437 1.00 23.69 69 LEU A CA 1
ATOM 506 C C . LEU A 1 69 ? -13.199 -22.531 -27.956 1.00 23.69 69 LEU A C 1
ATOM 508 O O . LEU A 1 69 ? -13.258 -23.550 -28.643 1.00 23.69 69 LEU A O 1
ATOM 512 N N . THR A 1 70 ? -13.242 -21.292 -28.473 1.00 25.64 70 THR A N 1
ATOM 513 C CA . THR A 1 70 ? -12.500 -20.743 -29.650 1.00 25.64 70 THR A CA 1
ATOM 514 C C . THR A 1 70 ? -13.097 -19.401 -30.144 1.00 25.64 70 THR A C 1
ATOM 516 O O . THR A 1 70 ? -14.235 -19.086 -29.797 1.00 25.64 70 THR A O 1
ATOM 519 N N . PRO A 1 71 ? -12.306 -18.561 -30.852 1.00 27.59 71 PRO A N 1
ATOM 520 C CA . PRO A 1 71 ? -12.391 -17.100 -30.794 1.00 27.59 71 PRO A CA 1
ATOM 521 C C . PRO A 1 71 ? -13.303 -16.472 -31.855 1.00 27.59 71 PRO A C 1
ATOM 523 O O . PRO A 1 71 ? -13.503 -17.018 -32.939 1.00 27.59 71 PRO A O 1
ATOM 526 N N . TRP A 1 72 ? -13.826 -15.292 -31.525 1.00 24.09 72 TRP A N 1
ATOM 527 C CA . TRP A 1 72 ? -14.659 -14.466 -32.394 1.00 24.09 72 TRP A CA 1
ATOM 528 C C . TRP A 1 72 ? -13.815 -13.436 -33.153 1.00 24.09 72 TRP A C 1
ATOM 530 O O . TRP A 1 72 ? -13.280 -12.502 -32.560 1.00 24.09 72 TRP A O 1
ATOM 540 N N . ASP A 1 73 ? -13.762 -13.613 -34.474 1.00 24.67 73 ASP A N 1
ATOM 541 C CA . ASP A 1 73 ? -13.561 -12.558 -35.466 1.00 24.67 73 ASP A CA 1
ATOM 542 C C . ASP A 1 73 ? -14.866 -11.766 -35.635 1.00 24.67 73 ASP A C 1
ATOM 544 O O . ASP A 1 73 ? -15.951 -12.344 -35.729 1.00 24.67 73 ASP A O 1
ATOM 548 N N . GLY A 1 74 ? -14.760 -10.442 -35.735 1.00 25.20 74 GLY A N 1
ATOM 549 C CA . GLY A 1 74 ? -15.886 -9.549 -35.995 1.00 25.20 74 GLY A CA 1
ATOM 550 C C . GLY A 1 74 ? -15.487 -8.402 -36.913 1.00 25.20 74 GLY A C 1
ATOM 551 O O . GLY A 1 74 ? -15.135 -7.322 -36.447 1.00 25.20 74 GLY A O 1
ATOM 552 N N . ARG A 1 75 ? -15.560 -8.642 -38.227 1.00 24.78 75 ARG A N 1
ATOM 553 C CA . ARG A 1 75 ? -15.715 -7.588 -39.240 1.00 24.78 75 ARG A CA 1
ATOM 554 C C . ARG A 1 75 ? -17.156 -7.072 -39.238 1.00 24.78 75 ARG A C 1
ATOM 556 O O . ARG A 1 75 ? -18.087 -7.861 -39.127 1.00 24.78 75 ARG A O 1
ATOM 563 N N . SER A 1 76 ? -17.299 -5.781 -39.509 1.00 27.45 76 SER A N 1
ATOM 564 C CA . SER A 1 76 ? -18.405 -5.159 -40.253 1.00 27.45 76 SER A CA 1
ATOM 565 C C . SER A 1 76 ? -17.945 -3.745 -40.611 1.00 27.45 76 SER A C 1
ATOM 567 O O . SER A 1 76 ? -17.295 -3.115 -39.783 1.00 27.45 76 SER A O 1
ATOM 569 N N . ASP A 1 77 ? -18.255 -3.089 -41.714 1.00 27.22 77 ASP A N 1
ATOM 570 C CA . ASP A 1 77 ? -18.757 -3.389 -43.054 1.00 27.22 77 ASP A CA 1
ATOM 571 C C . ASP A 1 77 ? -18.681 -2.017 -43.750 1.00 27.22 77 ASP A C 1
ATOM 573 O O . ASP A 1 77 ? -18.970 -0.993 -43.125 1.00 27.22 77 ASP A O 1
ATOM 577 N N . GLY A 1 78 ? -18.281 -1.966 -45.020 1.00 25.62 78 GLY A N 1
ATOM 578 C CA . GLY A 1 78 ? -18.190 -0.704 -45.758 1.00 25.62 78 GLY A CA 1
ATOM 579 C C . GLY A 1 78 ? -17.534 -0.847 -47.128 1.00 25.62 78 GLY A C 1
ATOM 580 O O . GLY A 1 78 ? -16.420 -0.382 -47.333 1.00 25.62 78 GLY A O 1
ATOM 581 N N . GLU A 1 79 ? -18.222 -1.512 -48.052 1.00 28.02 79 GLU A N 1
ATOM 582 C CA . GLU A 1 79 ? -17.984 -1.460 -49.505 1.00 28.02 79 GLU A CA 1
ATOM 583 C C . GLU A 1 79 ? -18.726 -0.259 -50.147 1.00 28.02 79 GLU A C 1
ATOM 585 O O . GLU A 1 79 ? -19.643 0.281 -49.519 1.00 28.02 79 GLU A O 1
ATOM 590 N N . PRO A 1 80 ? -18.526 0.068 -51.444 1.00 40.44 80 PRO A N 1
ATOM 591 C CA . PRO A 1 80 ? -17.316 -0.061 -52.268 1.00 40.44 80 PRO A CA 1
ATOM 592 C C . PRO A 1 80 ? -17.089 1.175 -53.178 1.00 40.44 80 PRO A C 1
ATOM 594 O O . PRO A 1 80 ? -17.969 2.016 -53.371 1.00 40.44 80 PRO A O 1
ATOM 597 N N . SER A 1 81 ? -15.933 1.237 -53.841 1.00 27.09 81 SER A N 1
ATOM 598 C CA . SER A 1 81 ? -15.824 1.917 -55.136 1.00 27.09 81 SER A CA 1
ATOM 599 C C . SER A 1 81 ? -14.919 1.121 -56.067 1.00 27.09 81 SER A C 1
ATOM 601 O O . SER A 1 81 ? -13.783 0.805 -55.715 1.00 27.09 81 SER A O 1
ATOM 603 N N . ASP A 1 82 ? -15.491 0.804 -57.223 1.00 26.94 82 ASP A N 1
ATOM 604 C CA . ASP A 1 82 ? -14.924 0.125 -58.380 1.00 26.94 82 ASP A CA 1
ATOM 605 C C . ASP A 1 82 ? -13.561 0.684 -58.810 1.00 26.94 82 ASP A C 1
ATOM 607 O O . ASP A 1 82 ? -13.399 1.897 -58.892 1.00 26.94 82 ASP A O 1
ATOM 611 N N . GLU A 1 83 ? -12.634 -0.195 -59.193 1.00 29.64 83 GLU A N 1
ATOM 612 C CA . GLU A 1 83 ? -11.943 -0.110 -60.484 1.00 29.64 83 GLU A CA 1
ATOM 613 C C . GLU A 1 83 ? -11.248 -1.443 -60.809 1.00 29.64 83 GLU A C 1
ATOM 615 O O . GLU A 1 83 ? -10.801 -2.185 -59.936 1.00 29.64 83 GLU A O 1
ATOM 620 N N . ALA A 1 84 ? -11.301 -1.782 -62.092 1.00 26.86 84 ALA A N 1
ATOM 621 C CA . ALA A 1 84 ? -11.024 -3.080 -62.683 1.00 26.86 84 ALA A CA 1
ATOM 622 C C . ALA A 1 84 ? -9.551 -3.246 -63.112 1.00 26.86 84 ALA A C 1
ATOM 624 O O . ALA A 1 84 ? -8.759 -2.322 -62.984 1.00 26.86 84 ALA A O 1
ATOM 625 N N . GLU A 1 85 ? -9.279 -4.406 -63.733 1.00 30.31 85 GLU A N 1
ATOM 626 C CA . GLU A 1 85 ? -8.025 -4.893 -64.353 1.00 30.31 85 GLU A CA 1
ATOM 627 C C . GLU A 1 85 ? -7.176 -5.764 -63.405 1.00 30.31 85 GLU A C 1
ATOM 629 O O . GLU A 1 85 ? -6.839 -5.358 -62.306 1.00 30.31 85 GLU A O 1
ATOM 634 N N . GLY A 1 86 ? -6.782 -7.005 -63.700 1.00 26.67 86 GLY A N 1
ATOM 635 C CA . GLY A 1 86 ? -6.850 -7.831 -64.903 1.00 26.67 86 GLY A CA 1
ATOM 636 C C . GLY A 1 86 ? -5.657 -8.807 -64.907 1.00 26.67 86 GLY A C 1
ATOM 637 O O . GLY A 1 86 ? -4.546 -8.401 -64.588 1.00 26.67 86 GLY A O 1
ATOM 638 N N . SER A 1 87 ? -5.897 -10.056 -65.336 1.00 28.27 87 SER A N 1
ATOM 639 C CA . SER A 1 87 ? -4.930 -11.113 -65.736 1.00 28.27 87 SER A CA 1
ATOM 640 C C . SER A 1 87 ? -4.119 -11.811 -64.623 1.00 28.27 87 SER A C 1
ATOM 642 O O . SER A 1 87 ? -3.511 -11.164 -63.782 1.00 28.27 87 SER A O 1
ATOM 644 N N . ASP A 1 88 ? -4.326 -13.127 -64.457 1.00 27.72 88 ASP A N 1
ATOM 645 C CA . ASP A 1 88 ? -3.467 -14.246 -64.935 1.00 27.72 88 ASP A CA 1
ATOM 646 C C . ASP A 1 88 ? -2.197 -14.386 -64.071 1.00 27.72 88 ASP A C 1
ATOM 648 O O . ASP A 1 88 ? -1.462 -13.430 -63.889 1.00 27.72 88 ASP A O 1
ATOM 652 N N . GLY A 1 89 ? -1.840 -15.513 -63.458 1.00 26.89 89 GLY A N 1
ATOM 653 C CA . GLY A 1 89 ? -2.087 -16.913 -63.780 1.00 26.89 89 GLY A CA 1
ATOM 654 C C . GLY A 1 89 ? -0.717 -17.603 -63.857 1.00 26.89 89 GLY A C 1
ATOM 655 O O . GLY A 1 89 ? 0.101 -17.164 -64.658 1.00 26.89 89 GLY A O 1
ATOM 656 N N . ALA A 1 90 ? -0.527 -18.677 -63.070 1.00 29.45 90 ALA A N 1
ATOM 657 C CA . ALA A 1 90 ? 0.580 -19.652 -63.139 1.00 29.45 90 ALA A CA 1
ATOM 658 C C . ALA A 1 90 ? 1.998 -19.105 -62.834 1.00 29.45 90 ALA A C 1
ATOM 660 O O . ALA A 1 90 ? 2.276 -17.926 -62.993 1.00 29.45 90 ALA A O 1
ATOM 661 N N . ASP A 1 91 ? 3.011 -19.868 -62.442 1.00 27.09 91 ASP A N 1
ATOM 662 C CA . ASP A 1 91 ? 3.197 -21.183 -61.825 1.00 27.09 91 ASP A CA 1
ATOM 663 C C . ASP A 1 91 ? 4.706 -21.220 -61.458 1.00 27.09 91 ASP A C 1
ATOM 665 O O . ASP A 1 91 ? 5.516 -20.475 -62.013 1.00 27.09 91 ASP A O 1
ATOM 669 N N . GLU A 1 92 ? 5.046 -22.055 -60.479 1.00 28.12 92 GLU A N 1
ATOM 670 C CA . GLU A 1 92 ? 6.289 -22.828 -60.299 1.00 28.12 92 GLU A CA 1
ATOM 671 C C . GLU A 1 92 ? 7.463 -22.640 -61.293 1.00 28.12 92 GLU A C 1
ATOM 673 O O . GLU A 1 92 ? 7.314 -22.866 -62.486 1.00 28.12 92 GLU A O 1
ATOM 678 N N . GLU A 1 93 ? 8.687 -22.426 -60.785 1.00 28.02 93 GLU A N 1
ATOM 679 C CA . GLU A 1 93 ? 9.758 -23.441 -60.896 1.00 28.02 93 GLU A CA 1
ATOM 680 C C . GLU A 1 93 ? 11.025 -23.071 -60.101 1.00 28.02 93 GLU A C 1
ATOM 682 O O . GLU A 1 93 ? 11.557 -21.962 -60.157 1.00 28.02 93 GLU A O 1
ATOM 687 N N . ALA A 1 94 ? 11.518 -24.064 -59.363 1.00 25.36 94 ALA A N 1
ATOM 688 C CA . ALA A 1 94 ? 12.801 -24.088 -58.682 1.00 25.36 94 ALA A CA 1
ATOM 689 C C . ALA A 1 94 ? 13.919 -24.498 -59.650 1.00 25.36 94 ALA A C 1
ATOM 691 O O . ALA A 1 94 ? 13.747 -25.470 -60.376 1.00 25.36 94 ALA A O 1
ATOM 692 N N . PHE A 1 95 ? 15.094 -23.864 -59.579 1.00 24.94 95 PHE A N 1
ATOM 693 C CA . PHE A 1 95 ? 16.341 -24.466 -60.067 1.00 24.94 95 PHE A CA 1
ATOM 694 C C . PHE A 1 95 ? 17.568 -23.978 -59.277 1.00 24.94 95 PHE A C 1
ATOM 696 O O . PHE A 1 95 ? 17.947 -22.814 -59.315 1.00 24.94 95 PHE A O 1
ATOM 703 N N . ASP A 1 96 ? 18.106 -24.934 -58.524 1.00 24.59 96 ASP A N 1
ATOM 704 C CA . ASP A 1 96 ? 19.501 -25.348 -58.331 1.00 24.59 96 ASP A CA 1
ATOM 705 C C . ASP A 1 96 ? 20.665 -24.340 -58.181 1.00 24.59 96 ASP A C 1
ATOM 707 O O . ASP A 1 96 ? 20.857 -23.388 -58.936 1.00 24.59 96 ASP A O 1
ATOM 711 N N . ARG A 1 97 ? 21.515 -24.655 -57.194 1.00 24.38 97 ARG A N 1
ATOM 712 C CA . ARG A 1 97 ? 22.778 -23.982 -56.836 1.00 24.38 97 ARG A CA 1
ATOM 713 C C . ARG A 1 97 ? 23.887 -24.302 -57.855 1.00 24.38 97 ARG A C 1
ATOM 715 O O . ARG A 1 97 ? 23.781 -25.264 -58.611 1.00 24.38 97 ARG A O 1
ATOM 722 N N . PRO A 1 98 ? 25.036 -23.599 -57.788 1.00 25.97 98 PRO A N 1
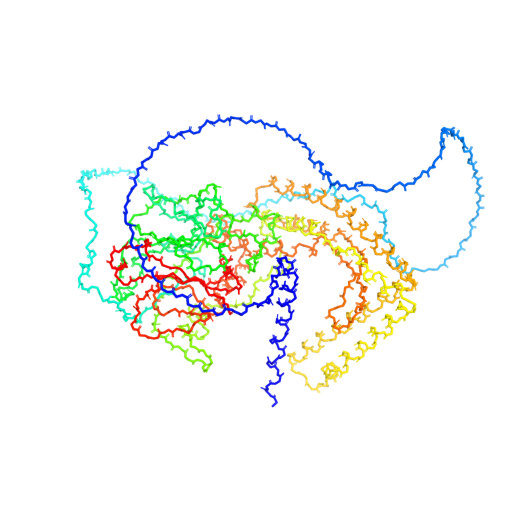ATOM 723 C CA . PRO A 1 98 ? 26.189 -24.297 -57.212 1.00 25.97 98 PRO A CA 1
ATOM 724 C C . PRO A 1 98 ? 27.147 -23.440 -56.365 1.00 25.97 98 PRO A C 1
ATOM 726 O O . PRO A 1 98 ? 27.342 -22.243 -56.559 1.00 25.97 98 PRO A O 1
ATOM 729 N N . THR A 1 99 ? 27.779 -24.151 -55.435 1.00 23.12 99 THR A N 1
ATOM 730 C CA . THR A 1 99 ? 28.916 -23.806 -54.574 1.00 23.12 99 THR A CA 1
ATOM 731 C C . THR A 1 99 ? 30.204 -23.540 -55.363 1.00 23.12 99 THR A C 1
ATOM 733 O O . THR A 1 99 ? 30.535 -24.312 -56.261 1.00 23.12 99 THR A O 1
ATOM 736 N N . ILE A 1 100 ? 30.998 -22.542 -54.949 1.00 25.23 100 ILE A N 1
ATOM 737 C CA . ILE A 1 100 ? 32.438 -22.457 -55.252 1.00 25.23 100 ILE A CA 1
ATOM 738 C C . ILE A 1 100 ? 33.210 -22.158 -53.958 1.00 25.23 100 ILE A C 1
ATOM 740 O O . ILE A 1 100 ? 32.950 -21.166 -53.283 1.00 25.23 100 ILE A O 1
ATOM 744 N N . LEU A 1 101 ? 34.153 -23.051 -53.645 1.00 20.70 101 LEU A N 1
ATOM 745 C CA . LEU A 1 101 ? 35.257 -22.891 -52.697 1.00 20.70 101 LEU A CA 1
ATOM 746 C C . LEU A 1 101 ? 36.413 -22.132 -53.366 1.00 20.70 101 LEU A C 1
ATOM 748 O O . LEU A 1 101 ? 36.766 -22.459 -54.498 1.00 20.70 101 LEU A O 1
ATOM 752 N N . MET A 1 102 ? 37.079 -21.242 -52.627 1.00 23.73 102 MET A N 1
ATOM 753 C CA . MET A 1 102 ? 38.511 -20.968 -52.792 1.00 23.73 102 MET A CA 1
ATOM 754 C C . MET A 1 102 ? 39.127 -20.551 -51.447 1.00 23.73 102 MET A C 1
ATOM 756 O O . MET A 1 102 ? 38.749 -19.542 -50.857 1.00 23.73 102 MET A O 1
ATOM 760 N N . GLU A 1 103 ? 40.071 -21.378 -50.998 1.00 21.81 103 GLU A N 1
ATOM 761 C CA . GLU A 1 103 ? 41.222 -21.082 -50.128 1.00 21.81 103 GLU A CA 1
ATOM 762 C C . GLU A 1 103 ? 42.032 -19.903 -50.732 1.00 21.81 103 GLU A C 1
ATOM 764 O O . GLU A 1 103 ? 41.910 -19.642 -51.928 1.00 21.81 103 GLU A O 1
ATOM 769 N N . ALA A 1 104 ? 42.937 -19.153 -50.103 1.00 23.19 104 ALA A N 1
ATOM 770 C CA . ALA A 1 104 ? 43.512 -18.957 -48.768 1.00 23.19 104 ALA A CA 1
ATOM 771 C C . ALA A 1 104 ? 44.481 -17.753 -48.942 1.00 23.19 104 ALA A C 1
ATOM 773 O O . ALA A 1 104 ? 45.027 -17.628 -50.036 1.00 23.19 104 ALA A O 1
ATOM 774 N N . ASP A 1 105 ? 44.738 -16.906 -47.936 1.00 23.47 105 ASP A N 1
ATOM 775 C CA . ASP A 1 105 ? 46.121 -16.588 -47.512 1.00 23.47 105 ASP A CA 1
ATOM 776 C C . ASP A 1 105 ? 46.133 -15.710 -46.252 1.00 23.47 105 ASP A C 1
ATOM 778 O O . ASP A 1 105 ? 45.448 -14.690 -46.150 1.00 23.47 105 ASP A O 1
ATOM 782 N N . GLU A 1 106 ? 46.953 -16.137 -45.303 1.00 24.72 106 GLU A N 1
ATOM 783 C CA . GLU A 1 106 ? 47.244 -15.489 -44.035 1.00 24.72 106 GLU A CA 1
ATOM 784 C C . GLU A 1 106 ? 48.322 -14.416 -44.240 1.00 24.72 106 GLU A C 1
ATOM 786 O O . GLU A 1 106 ? 49.348 -14.662 -44.877 1.00 24.72 106 GLU A O 1
ATOM 791 N N . ARG A 1 107 ? 48.169 -13.249 -43.603 1.00 24.73 107 ARG A N 1
ATOM 792 C CA . ARG A 1 107 ? 49.317 -12.530 -43.031 1.00 24.73 107 ARG A CA 1
ATOM 793 C C . ARG A 1 107 ? 48.883 -11.559 -41.940 1.00 24.73 107 ARG A C 1
ATOM 795 O O . ARG A 1 107 ? 48.120 -10.629 -42.173 1.00 24.73 107 ARG A O 1
ATOM 802 N N . ALA A 1 108 ? 49.419 -11.841 -40.760 1.00 23.38 108 ALA A N 1
ATOM 803 C CA . ALA A 1 108 ? 49.259 -11.146 -39.499 1.00 23.38 108 ALA A CA 1
ATOM 804 C C . ALA A 1 108 ? 49.791 -9.705 -39.512 1.00 23.38 108 ALA A C 1
ATOM 806 O O . ALA A 1 108 ? 50.851 -9.440 -40.084 1.00 23.38 108 ALA A O 1
ATOM 807 N N . ILE A 1 109 ? 49.094 -8.831 -38.782 1.00 25.92 109 ILE A N 1
ATOM 808 C CA . ILE A 1 109 ? 49.664 -7.691 -38.057 1.00 25.92 109 ILE A CA 1
ATOM 809 C C . ILE A 1 109 ? 48.979 -7.673 -36.680 1.00 25.92 109 ILE A C 1
ATOM 811 O O . ILE A 1 109 ? 47.761 -7.526 -36.604 1.00 25.92 109 ILE A O 1
ATOM 815 N N . ASP A 1 110 ? 49.784 -7.902 -35.641 1.00 23.31 110 ASP A N 1
ATOM 816 C CA . ASP A 1 110 ? 49.507 -7.622 -34.225 1.00 23.31 110 ASP A CA 1
ATOM 817 C C . ASP A 1 110 ? 49.356 -6.106 -34.014 1.00 23.31 110 ASP A C 1
ATOM 819 O O . ASP A 1 110 ? 50.166 -5.348 -34.551 1.00 23.31 110 ASP A O 1
ATOM 823 N N . ASP A 1 111 ? 48.343 -5.682 -33.252 1.00 25.78 111 ASP A N 1
ATOM 824 C CA . ASP A 1 111 ? 48.510 -4.805 -32.076 1.00 25.78 111 ASP A CA 1
ATOM 825 C C . ASP A 1 111 ? 47.142 -4.471 -31.432 1.00 25.78 111 ASP A C 1
ATOM 827 O O . ASP A 1 111 ? 46.276 -3.835 -32.033 1.00 25.78 111 ASP A O 1
ATOM 831 N N . ASP A 1 112 ? 47.020 -4.931 -30.185 1.00 25.41 112 ASP A N 1
ATOM 832 C CA . ASP A 1 112 ? 46.373 -4.362 -28.996 1.00 25.41 112 ASP A CA 1
ATOM 833 C C . ASP A 1 112 ? 44.850 -4.091 -28.867 1.00 25.41 112 ASP A C 1
ATOM 835 O O . ASP A 1 112 ? 44.186 -3.384 -29.622 1.00 25.41 112 ASP A O 1
ATOM 839 N N . GLN A 1 113 ? 44.359 -4.674 -27.763 1.00 24.92 113 GLN A N 1
ATOM 840 C CA . GLN A 1 113 ? 43.060 -4.640 -27.079 1.00 24.92 113 GLN A CA 1
ATOM 841 C C . GLN A 1 113 ? 42.718 -3.214 -26.572 1.00 24.92 113 GLN A C 1
ATOM 843 O O . GLN A 1 113 ? 43.620 -2.437 -26.294 1.00 24.92 113 GLN A O 1
ATOM 848 N N . GLU A 1 114 ? 41.466 -2.750 -26.458 1.00 25.95 114 GLU A N 1
ATOM 849 C CA . GLU A 1 114 ? 40.385 -3.257 -25.599 1.00 25.95 114 GLU A CA 1
ATOM 850 C C . GLU A 1 114 ? 38.972 -2.945 -26.152 1.00 25.95 114 GLU A C 1
ATOM 852 O O . GLU A 1 114 ? 38.624 -1.820 -26.506 1.00 25.95 114 GLU A O 1
ATOM 857 N N . SER A 1 115 ? 38.179 -4.019 -26.179 1.00 25.39 115 SER A N 1
ATOM 858 C CA . SER A 1 115 ? 36.719 -4.208 -26.158 1.00 25.39 115 SER A CA 1
ATOM 859 C C . SER A 1 115 ? 35.750 -3.017 -26.278 1.00 25.39 115 SER A C 1
ATOM 861 O O . SER A 1 115 ? 35.352 -2.407 -25.285 1.00 25.39 115 SER A O 1
ATOM 863 N N . ALA A 1 116 ? 35.158 -2.882 -27.468 1.00 26.58 116 ALA A N 1
ATOM 864 C CA . ALA A 1 116 ? 33.718 -2.665 -27.600 1.00 26.58 116 ALA A CA 1
ATOM 865 C C . ALA A 1 116 ? 33.051 -4.049 -27.691 1.00 26.58 116 ALA A C 1
ATOM 867 O O . ALA A 1 116 ? 33.285 -4.787 -28.649 1.00 26.58 116 ALA A O 1
ATOM 868 N N . VAL A 1 117 ? 32.280 -4.441 -26.676 1.00 28.17 117 VAL A N 1
ATOM 869 C CA . VAL A 1 117 ? 31.544 -5.712 -26.693 1.00 28.17 117 VAL A CA 1
ATOM 870 C C . VAL A 1 117 ? 30.356 -5.548 -27.640 1.00 28.17 117 VAL A C 1
ATOM 872 O O . VAL A 1 117 ? 29.422 -4.802 -27.353 1.00 28.17 117 VAL A O 1
ATOM 875 N N . GLY A 1 118 ? 30.427 -6.205 -28.797 1.00 25.80 118 GLY A N 1
ATOM 876 C CA . GLY A 1 118 ? 29.263 -6.453 -29.639 1.00 25.80 118 GLY A CA 1
ATOM 877 C C . GLY A 1 118 ? 28.304 -7.366 -28.883 1.00 25.80 118 GLY A C 1
ATOM 878 O O . GLY A 1 118 ? 28.710 -8.420 -28.397 1.00 25.80 118 GLY A O 1
ATOM 879 N N . PHE A 1 119 ? 27.058 -6.929 -28.734 1.00 35.34 119 PHE A N 1
ATOM 880 C CA . PHE A 1 119 ? 26.000 -7.750 -28.163 1.00 35.34 119 PHE A CA 1
ATOM 881 C C . PHE A 1 119 ? 25.637 -8.828 -29.183 1.00 35.34 119 PHE A C 1
ATOM 883 O O . PHE A 1 119 ? 25.227 -8.516 -30.299 1.00 35.34 119 PHE A O 1
ATOM 890 N N . ASP A 1 120 ? 25.875 -10.080 -28.808 1.00 31.16 120 ASP A N 1
ATOM 891 C CA . ASP A 1 120 ? 25.616 -11.252 -29.634 1.00 31.16 120 ASP A CA 1
ATOM 892 C C . ASP A 1 120 ? 24.096 -11.438 -29.778 1.00 31.16 120 ASP A C 1
ATOM 894 O O . ASP A 1 120 ? 23.376 -11.631 -28.793 1.00 31.16 120 ASP A O 1
ATOM 898 N N . GLU A 1 121 ? 23.595 -11.331 -31.008 1.00 38.16 121 GLU A N 1
ATOM 899 C CA . GLU A 1 121 ? 22.222 -11.686 -31.353 1.00 38.16 121 GLU A CA 1
ATOM 900 C C . GLU A 1 121 ? 22.064 -13.208 -31.195 1.00 38.16 121 GLU A C 1
ATOM 902 O O . GLU A 1 121 ? 22.513 -13.982 -32.038 1.00 38.16 121 GLU A O 1
ATOM 907 N N . GLY A 1 122 ? 21.392 -13.649 -30.125 1.00 33.06 122 GLY A N 1
ATOM 908 C CA . GLY A 1 122 ? 20.822 -15.000 -30.059 1.00 33.06 122 GLY A CA 1
ATOM 909 C C . GLY A 1 122 ? 21.390 -15.968 -29.019 1.00 33.06 122 GLY A C 1
ATOM 910 O O . GLY A 1 122 ? 21.540 -17.151 -29.325 1.00 33.06 122 GLY A O 1
ATOM 911 N N . MET A 1 123 ? 21.606 -15.549 -27.766 1.00 34.69 123 MET A N 1
ATOM 912 C CA . MET A 1 123 ? 21.544 -16.525 -26.669 1.00 34.69 123 MET A CA 1
ATOM 913 C C . MET A 1 123 ? 20.081 -16.879 -26.383 1.00 34.69 123 MET A C 1
ATOM 915 O O . MET A 1 123 ? 19.305 -16.053 -25.909 1.00 34.69 123 MET A O 1
ATOM 919 N N . THR A 1 124 ? 19.700 -18.127 -26.654 1.00 39.09 124 THR A N 1
ATOM 920 C CA . THR A 1 124 ? 18.476 -18.733 -26.117 1.00 39.09 124 THR A CA 1
ATOM 921 C C . THR A 1 124 ? 18.480 -18.615 -24.591 1.00 39.09 124 THR A C 1
ATOM 923 O O . THR A 1 124 ? 19.333 -19.190 -23.915 1.00 39.09 124 THR A O 1
ATOM 926 N N . LEU A 1 125 ? 17.545 -17.814 -24.080 1.00 43.47 125 LEU A N 1
ATOM 927 C CA . LEU A 1 125 ? 17.420 -17.394 -22.689 1.00 43.47 125 LEU A CA 1
ATOM 928 C C . LEU A 1 125 ? 17.026 -18.551 -21.754 1.00 43.47 125 LEU A C 1
ATOM 930 O O . LEU A 1 125 ? 16.000 -19.189 -21.960 1.00 43.47 125 LEU A O 1
ATOM 934 N N . GLY A 1 126 ? 17.816 -18.767 -20.697 1.00 47.88 126 GLY A N 1
ATOM 935 C CA . GLY A 1 126 ? 17.373 -19.098 -19.330 1.00 47.88 126 GLY A CA 1
ATOM 936 C C . GLY A 1 126 ? 16.559 -20.367 -19.025 1.00 47.88 126 GLY A C 1
ATOM 937 O O . GLY A 1 126 ? 16.440 -20.683 -17.847 1.00 47.88 126 GLY A O 1
ATOM 938 N N . ALA A 1 127 ? 16.030 -21.109 -20.000 1.00 51.69 127 ALA A N 1
ATOM 939 C CA . ALA A 1 127 ? 15.082 -22.206 -19.750 1.00 51.69 127 ALA A CA 1
ATOM 940 C C . ALA A 1 127 ? 15.663 -23.377 -18.927 1.00 51.69 127 ALA A C 1
ATOM 942 O O . ALA A 1 127 ? 14.914 -24.096 -18.271 1.00 51.69 127 ALA A O 1
ATOM 943 N N . ASP A 1 128 ? 16.989 -23.536 -18.925 1.00 62.44 128 ASP A N 1
ATOM 944 C CA . ASP A 1 128 ? 17.700 -24.570 -18.163 1.00 62.44 128 ASP A CA 1
ATOM 945 C C . ASP A 1 128 ? 18.205 -24.077 -16.790 1.00 62.44 128 ASP A C 1
ATOM 947 O O . ASP A 1 128 ? 18.927 -24.804 -16.102 1.00 62.44 128 ASP A O 1
ATOM 951 N N . PHE A 1 129 ? 17.882 -22.842 -16.375 1.00 77.50 129 PHE A N 1
ATOM 952 C CA . PHE A 1 129 ? 18.275 -22.358 -15.052 1.00 77.50 129 PHE A CA 1
ATOM 953 C C . PHE A 1 129 ? 17.517 -23.120 -13.966 1.00 77.50 129 PHE A C 1
ATOM 955 O O . PHE A 1 129 ? 16.287 -23.115 -13.896 1.00 77.50 129 PHE A O 1
ATOM 962 N N . VAL A 1 130 ? 18.283 -23.764 -13.093 1.00 77.12 130 VAL A N 1
ATOM 963 C CA . VAL A 1 130 ? 17.776 -24.451 -11.912 1.00 77.12 130 VAL A CA 1
ATOM 964 C C . VAL A 1 130 ? 18.331 -23.727 -10.703 1.00 77.12 130 VAL A C 1
ATOM 966 O O . VAL A 1 130 ? 19.552 -23.597 -10.581 1.00 77.12 130 VAL A O 1
ATOM 969 N N . ILE A 1 131 ? 17.449 -23.270 -9.813 1.00 73.44 131 ILE A N 1
ATOM 970 C CA . ILE A 1 131 ? 17.888 -22.685 -8.545 1.00 73.44 131 ILE A CA 1
ATOM 971 C C . ILE A 1 131 ? 18.670 -23.780 -7.801 1.00 73.44 131 ILE A C 1
ATOM 973 O O . ILE A 1 131 ? 18.150 -24.898 -7.658 1.00 73.44 131 ILE A O 1
ATOM 977 N N . PRO A 1 132 ? 19.929 -23.525 -7.389 1.00 72.12 132 PRO A N 1
ATOM 978 C CA . PRO A 1 132 ? 20.690 -24.477 -6.594 1.00 72.12 132 PRO A CA 1
ATOM 979 C C . PRO A 1 132 ? 19.851 -24.959 -5.410 1.00 72.12 132 PRO A C 1
ATOM 981 O O . PRO A 1 132 ? 19.015 -24.235 -4.890 1.00 72.12 132 PRO A O 1
ATOM 984 N N . ARG A 1 133 ? 20.018 -26.219 -5.013 1.00 65.19 133 ARG A N 1
ATOM 985 C CA . ARG A 1 133 ? 19.402 -26.719 -3.783 1.00 65.19 133 ARG A CA 1
ATOM 986 C C . ARG A 1 133 ? 20.470 -26.687 -2.707 1.00 65.19 133 ARG A C 1
ATOM 988 O O . ARG A 1 133 ? 21.259 -27.632 -2.627 1.00 65.19 133 ARG A O 1
ATOM 995 N N . GLY A 1 134 ? 20.524 -25.617 -1.919 1.00 51.62 134 GLY A N 1
ATOM 996 C CA . GLY A 1 134 ? 21.317 -25.614 -0.696 1.00 51.62 134 GLY A CA 1
ATOM 997 C C . GLY A 1 134 ? 20.842 -26.741 0.228 1.00 51.62 134 GLY A C 1
ATOM 998 O O . GLY A 1 134 ? 19.735 -26.711 0.760 1.00 51.62 134 GLY A O 1
ATOM 999 N N . VAL A 1 135 ? 21.653 -27.788 0.405 1.00 43.06 135 VAL A N 1
ATOM 1000 C CA . VAL A 1 135 ? 21.405 -28.821 1.426 1.00 43.06 135 VAL A CA 1
ATOM 1001 C C . VAL A 1 135 ? 22.035 -28.325 2.729 1.00 43.06 135 VAL A C 1
ATOM 1003 O O . VAL A 1 135 ? 23.083 -28.808 3.147 1.00 43.06 135 VAL A O 1
ATOM 1006 N N . GLY A 1 136 ? 21.454 -27.282 3.319 1.00 39.50 136 GLY A N 1
ATOM 1007 C CA . GLY A 1 136 ? 21.922 -26.720 4.583 1.00 39.50 136 GLY A CA 1
ATOM 1008 C C . GLY A 1 136 ? 21.402 -27.529 5.769 1.00 39.50 136 GLY A C 1
ATOM 1009 O O . GLY A 1 136 ? 20.221 -27.450 6.100 1.00 39.50 136 GLY A O 1
ATOM 1010 N N . GLU A 1 137 ? 22.268 -28.304 6.427 1.00 36.06 137 GLU A N 1
ATOM 1011 C CA . GLU A 1 137 ? 22.009 -28.750 7.800 1.00 36.06 137 GLU A CA 1
ATOM 1012 C C . GLU A 1 137 ? 21.940 -27.510 8.704 1.00 36.06 137 GLU A C 1
ATOM 1014 O O . GLU A 1 137 ? 22.890 -26.728 8.779 1.00 36.06 137 GLU A O 1
ATOM 1019 N N . LEU A 1 138 ? 20.804 -27.332 9.383 1.00 34.12 138 LEU A N 1
ATOM 1020 C CA . LEU A 1 138 ? 20.658 -26.375 10.479 1.00 34.12 138 LEU A CA 1
ATOM 1021 C C . LEU A 1 138 ? 21.811 -26.570 11.486 1.00 34.12 138 LEU A C 1
ATOM 1023 O O . LEU A 1 138 ? 22.122 -27.717 11.824 1.00 34.12 138 LEU A O 1
ATOM 1027 N N . PRO A 1 139 ? 22.444 -25.497 11.996 1.00 30.78 139 PRO A N 1
ATOM 1028 C CA . PRO A 1 139 ? 23.422 -25.639 13.067 1.00 30.78 139 PRO A CA 1
ATOM 1029 C C . PRO A 1 139 ? 22.745 -26.286 14.289 1.00 30.78 139 PRO A C 1
ATOM 1031 O O . PRO A 1 139 ? 21.591 -25.963 14.582 1.00 30.78 139 PRO A O 1
ATOM 1034 N N . PRO A 1 140 ? 23.417 -27.213 14.997 1.00 31.47 140 PRO A N 1
ATOM 1035 C CA . PRO A 1 140 ? 22.803 -27.916 16.113 1.00 31.47 140 PRO A CA 1
ATOM 1036 C C . PRO A 1 140 ? 22.455 -26.928 17.231 1.00 31.47 140 PRO A C 1
ATOM 1038 O O . PRO A 1 140 ? 23.315 -26.189 17.708 1.00 31.47 140 PRO A O 1
ATOM 1041 N N . GLU A 1 141 ? 21.186 -26.940 17.643 1.00 36.88 141 GLU A N 1
ATOM 1042 C CA . GLU A 1 141 ? 20.696 -26.269 18.844 1.00 36.88 141 GLU A CA 1
ATOM 1043 C C . GLU A 1 141 ? 21.522 -26.703 20.068 1.00 36.88 141 GLU A C 1
ATOM 1045 O O . GLU A 1 141 ? 21.478 -27.864 20.484 1.00 36.88 141 GLU A O 1
ATOM 1050 N N . GLU A 1 142 ? 22.226 -25.767 20.708 1.00 32.38 142 GLU A N 1
ATOM 1051 C CA . GLU A 1 142 ? 22.606 -25.906 22.118 1.00 32.38 142 GLU A CA 1
ATOM 1052 C C . GLU A 1 142 ? 21.358 -25.661 22.984 1.00 32.38 142 GLU A C 1
ATOM 1054 O O . GLU A 1 142 ? 21.171 -24.603 23.582 1.00 32.38 142 GLU A O 1
ATOM 1059 N N . LEU A 1 143 ? 20.468 -26.655 23.029 1.00 35.19 143 LEU A N 1
ATOM 1060 C CA . LEU A 1 143 ? 19.429 -26.761 24.051 1.00 35.19 143 LEU A CA 1
ATOM 1061 C C . LEU A 1 143 ? 20.050 -27.375 25.306 1.00 35.19 143 LEU A C 1
ATOM 1063 O O . LEU A 1 143 ? 20.107 -28.596 25.468 1.00 35.19 143 LEU A O 1
ATOM 1067 N N . ASP A 1 144 ? 20.532 -26.511 26.196 1.00 30.86 144 ASP A N 1
ATOM 1068 C CA . ASP A 1 144 ? 20.962 -26.917 27.529 1.00 30.86 144 ASP A CA 1
ATOM 1069 C C . ASP A 1 144 ? 19.721 -27.277 28.366 1.00 30.86 144 ASP A C 1
ATOM 1071 O O . ASP A 1 144 ? 18.794 -26.483 28.553 1.00 30.86 144 ASP A O 1
ATOM 1075 N N . GLY A 1 145 ? 19.666 -28.537 28.793 1.00 33.88 145 GLY A N 1
ATOM 1076 C CA . GLY A 1 145 ? 18.494 -29.148 29.405 1.00 33.88 145 GLY A CA 1
ATOM 1077 C C . GLY A 1 145 ? 18.263 -28.734 30.859 1.00 33.88 145 GLY A C 1
ATOM 1078 O O . GLY A 1 145 ? 19.179 -28.706 31.679 1.00 33.88 145 GLY A O 1
ATOM 1079 N N . ALA A 1 146 ? 16.991 -28.549 31.214 1.00 28.84 146 ALA A N 1
ATOM 1080 C CA . ALA A 1 146 ? 16.510 -28.609 32.593 1.00 28.84 146 ALA A CA 1
ATOM 1081 C C . ALA A 1 146 ? 15.163 -29.366 32.649 1.00 28.84 146 ALA A C 1
ATOM 1083 O O . ALA A 1 146 ? 14.433 -29.392 31.659 1.00 28.84 146 ALA A O 1
ATOM 1084 N N . PRO A 1 147 ? 14.871 -30.077 33.754 1.00 29.38 147 PRO A N 1
ATOM 1085 C CA . PRO A 1 147 ? 14.164 -31.353 33.711 1.00 29.38 147 PRO A CA 1
ATOM 1086 C C . PRO A 1 147 ? 12.637 -31.234 33.730 1.00 29.38 147 PRO A C 1
ATOM 1088 O O . PRO A 1 147 ? 12.062 -30.303 34.287 1.00 29.38 147 PRO A O 1
ATOM 1091 N N . ALA A 1 148 ? 11.996 -32.261 33.171 1.00 30.89 148 ALA A N 1
ATOM 1092 C CA . ALA A 1 148 ? 10.563 -32.502 33.255 1.00 30.89 148 ALA A CA 1
ATOM 1093 C C . ALA A 1 148 ? 10.118 -32.740 34.709 1.00 30.89 148 ALA A C 1
ATOM 1095 O O . ALA A 1 148 ? 10.582 -33.679 35.361 1.00 30.89 148 ALA A O 1
ATOM 1096 N N . GLU A 1 149 ? 9.181 -31.924 35.187 1.00 31.16 149 GLU A N 1
ATOM 1097 C CA . GLU A 1 149 ? 8.378 -32.221 36.376 1.00 31.16 149 GLU A CA 1
ATOM 1098 C C . GLU A 1 149 ? 7.126 -33.036 35.994 1.00 31.16 149 GLU A C 1
ATOM 1100 O O . GLU A 1 149 ? 6.635 -32.927 34.865 1.00 31.16 149 GLU A O 1
ATOM 1105 N N . PRO A 1 150 ? 6.623 -33.905 36.891 1.00 28.66 150 PRO A N 1
ATOM 1106 C CA . PRO A 1 150 ? 5.643 -34.919 36.540 1.00 28.66 150 PRO A CA 1
ATOM 1107 C C . PRO A 1 150 ? 4.229 -34.350 36.400 1.00 28.66 150 PRO A C 1
ATOM 1109 O O . PRO A 1 150 ? 3.767 -33.525 37.184 1.00 28.66 150 PRO A O 1
ATOM 1112 N N . VAL A 1 151 ? 3.523 -34.885 35.407 1.00 34.44 151 VAL A N 1
ATOM 1113 C CA . VAL A 1 151 ? 2.079 -34.756 35.214 1.00 34.44 151 VAL A CA 1
ATOM 1114 C C . VAL A 1 151 ? 1.367 -35.507 36.343 1.00 34.44 151 VAL A C 1
ATOM 1116 O O . VAL A 1 151 ? 1.488 -36.730 36.432 1.00 34.44 151 VAL A O 1
ATOM 1119 N N . GLU A 1 152 ? 0.621 -34.791 37.186 1.00 28.67 152 GLU A N 1
ATOM 1120 C CA . GLU A 1 152 ? -0.357 -35.397 38.094 1.00 28.67 152 GLU A CA 1
ATOM 1121 C C . GLU A 1 152 ? -1.767 -35.388 37.491 1.00 28.67 152 GLU A C 1
ATOM 1123 O O . GLU A 1 152 ? -2.230 -34.426 36.877 1.00 28.67 152 GLU A O 1
ATOM 1128 N N . ASP A 1 153 ? -2.399 -36.543 37.672 1.00 26.42 153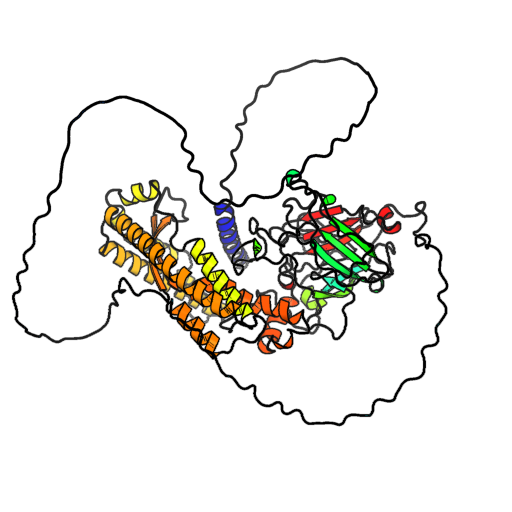 ASP A N 1
ATOM 1129 C CA . ASP A 1 153 ? -3.637 -37.028 37.086 1.00 26.42 153 ASP A CA 1
ATOM 1130 C C . ASP A 1 153 ? -4.891 -36.447 37.774 1.00 26.42 153 ASP A C 1
ATOM 1132 O O . ASP A 1 153 ? -4.877 -35.945 38.898 1.00 26.42 153 ASP A O 1
ATOM 1136 N N . HIS A 1 154 ? -5.997 -36.531 37.048 1.00 33.81 154 HIS A N 1
ATOM 1137 C CA . HIS A 1 154 ? -7.263 -35.832 37.219 1.00 33.81 154 HIS A CA 1
ATOM 1138 C C . HIS A 1 154 ? -8.060 -36.119 38.512 1.00 33.81 154 HIS A C 1
ATOM 1140 O O . HIS A 1 154 ? -8.111 -37.238 39.020 1.00 33.81 154 HIS A O 1
ATOM 1146 N N . ALA A 1 155 ? -8.870 -35.132 38.926 1.00 25.44 155 ALA A N 1
ATOM 1147 C CA . ALA A 1 155 ? -10.102 -35.328 39.704 1.00 25.44 155 ALA A CA 1
ATOM 1148 C C . ALA A 1 155 ? -11.206 -34.342 39.236 1.00 25.44 155 ALA A C 1
ATOM 1150 O O . ALA A 1 155 ? -10.896 -33.293 38.673 1.00 25.44 155 ALA A O 1
ATOM 1151 N N . PRO A 1 156 ? -12.502 -34.687 39.373 1.00 28.64 156 PRO A N 1
ATOM 1152 C CA . PRO A 1 156 ? -13.490 -34.468 38.318 1.00 28.64 156 PRO A CA 1
ATOM 1153 C C . PRO A 1 156 ? -14.155 -33.087 38.318 1.00 28.64 156 PRO A C 1
ATOM 1155 O O . PRO A 1 156 ? -14.491 -32.518 39.356 1.00 28.64 156 PRO A O 1
ATOM 1158 N N . LEU A 1 157 ? -14.450 -32.622 37.101 1.00 26.73 157 LEU A N 1
ATOM 1159 C CA . LEU A 1 157 ? -15.362 -31.522 36.792 1.00 26.73 157 LEU A CA 1
ATOM 1160 C C . LEU A 1 157 ? -16.731 -31.748 37.449 1.00 26.73 157 LEU A C 1
ATOM 1162 O O . LEU A 1 157 ? -17.492 -32.644 37.076 1.00 26.73 157 LEU A O 1
ATOM 1166 N N . VAL A 1 158 ? -17.070 -30.882 38.403 1.00 24.81 158 VAL A N 1
ATOM 1167 C CA . VAL A 1 158 ? -18.436 -30.729 38.900 1.00 24.81 158 VAL A CA 1
ATOM 1168 C C . VAL A 1 158 ? -19.274 -30.130 37.771 1.00 24.81 158 VAL A C 1
ATOM 1170 O O . VAL A 1 158 ? -19.147 -28.953 37.438 1.00 24.81 158 VAL A O 1
ATOM 1173 N N . LEU A 1 159 ? -20.143 -30.957 37.186 1.00 28.03 159 LEU A N 1
ATOM 1174 C CA . LEU A 1 159 ? -21.247 -30.544 36.320 1.00 28.03 159 LEU A CA 1
ATOM 1175 C C . LEU A 1 159 ? -22.127 -29.530 37.068 1.00 28.03 159 LEU A C 1
ATOM 1177 O O . LEU A 1 159 ? -23.058 -29.899 37.785 1.00 28.03 159 LEU A O 1
ATOM 1181 N N . MET A 1 160 ? -21.857 -28.237 36.886 1.00 26.44 160 MET A N 1
ATOM 1182 C CA . MET A 1 160 ? -22.834 -27.208 37.210 1.00 26.44 160 MET A CA 1
ATOM 1183 C C . MET A 1 160 ? -23.944 -27.267 36.164 1.00 26.44 160 MET A C 1
ATOM 1185 O O . MET A 1 160 ? -23.766 -26.989 34.979 1.00 26.44 160 MET A O 1
ATOM 1189 N N . THR A 1 161 ? -25.106 -27.716 36.620 1.00 25.28 161 THR A N 1
ATOM 1190 C CA . THR A 1 161 ? -26.329 -27.858 35.841 1.00 25.28 161 THR A CA 1
ATOM 1191 C C . THR A 1 161 ? -26.672 -26.566 35.104 1.00 25.28 161 THR A C 1
ATOM 1193 O O . THR A 1 161 ? -26.880 -25.524 35.728 1.00 25.28 161 THR A O 1
ATOM 1196 N N . LYS A 1 162 ? -26.794 -26.672 33.774 1.00 34.47 162 LYS A N 1
ATOM 1197 C CA . LYS A 1 162 ? -27.344 -25.655 32.871 1.00 34.47 162 LYS A CA 1
ATOM 1198 C C . LYS A 1 162 ? -28.646 -25.087 33.437 1.00 34.47 162 LYS A C 1
ATOM 1200 O O . LYS A 1 162 ? -29.682 -25.751 33.415 1.00 34.47 162 LYS A O 1
ATOM 1205 N N . LYS A 1 163 ? -28.623 -23.826 33.866 1.00 26.19 163 LYS A N 1
ATOM 1206 C CA . LYS A 1 163 ? -29.844 -23.032 33.990 1.00 26.19 163 LYS A CA 1
ATOM 1207 C C . LYS A 1 163 ? -30.079 -22.400 32.621 1.00 26.19 163 LYS A C 1
ATOM 1209 O O . LYS A 1 163 ? -29.408 -21.437 32.271 1.00 26.19 163 LYS A O 1
ATOM 1214 N N . LYS A 1 164 ? -30.996 -22.976 31.830 1.00 27.75 164 LYS A N 1
ATOM 1215 C CA . LYS A 1 164 ? -31.571 -22.316 30.647 1.00 27.75 164 LYS A CA 1
ATOM 1216 C C . LYS A 1 164 ? -32.057 -20.934 31.092 1.00 27.75 164 LYS A C 1
ATOM 1218 O O . LYS A 1 164 ? -33.084 -20.840 31.764 1.00 27.75 164 LYS A O 1
ATOM 1223 N N . ARG A 1 165 ? -31.304 -19.882 30.774 1.00 28.28 165 ARG A N 1
ATOM 1224 C CA . ARG A 1 165 ? -31.850 -18.530 30.739 1.00 28.28 165 ARG A CA 1
ATOM 1225 C C . ARG A 1 165 ? -32.634 -18.424 29.438 1.00 28.28 165 ARG A C 1
ATOM 1227 O O . ARG A 1 165 ? -32.148 -18.795 28.375 1.00 28.28 165 ARG A O 1
ATOM 1234 N N . SER A 1 166 ? -33.888 -18.023 29.577 1.00 27.84 166 SER A N 1
ATOM 1235 C CA . SER A 1 166 ? -34.764 -17.586 28.494 1.00 27.84 166 SER A CA 1
ATOM 1236 C C . SER A 1 166 ? -34.056 -16.525 27.635 1.00 27.84 166 SER A C 1
ATOM 1238 O O . SER A 1 166 ? -33.133 -15.893 28.156 1.00 27.84 166 SER A O 1
ATOM 1240 N N . PRO A 1 167 ? -34.481 -16.292 26.377 1.00 32.09 167 PRO A N 1
ATOM 1241 C CA . PRO A 1 167 ? -33.876 -15.280 25.511 1.00 32.09 167 PRO A CA 1
ATOM 1242 C C . PRO A 1 167 ? -33.851 -13.950 26.265 1.00 32.09 167 PRO A C 1
ATOM 1244 O O . PRO A 1 167 ? -34.900 -13.476 26.712 1.00 32.09 167 PRO A O 1
ATOM 1247 N N . GLY A 1 168 ? -32.650 -13.431 26.518 1.00 31.56 168 GLY A N 1
ATOM 1248 C CA . GLY A 1 168 ? -32.467 -12.185 27.244 1.00 31.56 168 GLY A CA 1
ATOM 1249 C C . GLY A 1 168 ? -33.096 -11.051 26.449 1.00 31.56 168 GLY A C 1
ATOM 1250 O O . GLY A 1 168 ? -32.847 -10.917 25.256 1.00 31.56 168 GLY A O 1
ATOM 1251 N N . ALA A 1 169 ? -33.941 -10.263 27.108 1.00 31.64 169 ALA A N 1
ATOM 1252 C CA . ALA A 1 169 ? -34.304 -8.944 26.614 1.00 31.64 169 ALA A CA 1
ATOM 1253 C C . ALA A 1 169 ? -33.020 -8.121 26.365 1.00 31.64 169 ALA A C 1
ATOM 1255 O O . ALA A 1 169 ? -32.046 -8.336 27.095 1.00 31.64 169 ALA A O 1
ATOM 1256 N N . PRO A 1 170 ? -33.011 -7.202 25.380 1.00 36.78 170 PRO A N 1
ATOM 1257 C CA . PRO A 1 170 ? -31.848 -6.364 25.090 1.00 36.78 170 PRO A CA 1
ATOM 1258 C C . PRO A 1 170 ? -31.349 -5.633 26.354 1.00 36.78 170 PRO A C 1
ATOM 1260 O O . PRO A 1 170 ? -32.166 -5.354 27.245 1.00 36.78 170 PRO A O 1
ATOM 1263 N N . PRO A 1 171 ? -30.038 -5.323 26.457 1.00 40.66 171 PRO A N 1
ATOM 1264 C CA . PRO A 1 171 ? -29.476 -4.578 27.582 1.00 40.66 171 PRO A CA 1
ATOM 1265 C C . PRO A 1 171 ? -30.233 -3.261 27.808 1.00 40.66 171 PRO A C 1
ATOM 1267 O O . PRO A 1 171 ? -30.867 -2.750 26.881 1.00 40.66 171 PRO A O 1
ATOM 1270 N N . PRO A 1 172 ? -30.201 -2.682 29.022 1.00 38.97 172 PRO A N 1
ATOM 1271 C CA . PRO A 1 172 ? -30.910 -1.447 29.317 1.00 38.97 172 PRO A CA 1
ATOM 1272 C C . PRO A 1 172 ? -30.183 -0.265 28.663 1.00 38.97 172 PRO A C 1
ATOM 1274 O O . PRO A 1 172 ? -29.506 0.511 29.330 1.00 38.97 172 PRO A O 1
ATOM 1277 N N . TYR A 1 173 ? -30.332 -0.122 27.348 1.00 52.62 173 TYR A N 1
ATOM 1278 C CA . TYR A 1 173 ? -30.131 1.134 26.647 1.00 52.62 173 TYR A CA 1
ATOM 1279 C C . TYR A 1 173 ? -30.961 2.204 27.364 1.00 52.62 173 TYR A C 1
ATOM 1281 O O . TYR A 1 173 ? -32.112 1.955 27.753 1.00 52.62 173 TYR A O 1
ATOM 1289 N N . LEU A 1 174 ? -30.375 3.382 27.591 1.00 48.03 174 LEU A N 1
ATOM 1290 C CA . LEU A 1 174 ? -31.091 4.509 28.185 1.00 48.03 174 LEU A CA 1
ATOM 1291 C C . LEU A 1 174 ? -32.412 4.705 27.429 1.00 48.03 174 LEU A C 1
ATOM 1293 O O . LEU A 1 174 ? -32.433 4.751 26.198 1.00 48.03 174 LEU A O 1
ATOM 1297 N N . GLN A 1 175 ? -33.532 4.800 28.156 1.00 46.91 175 GLN A N 1
ATOM 1298 C CA . GLN A 1 175 ? -34.816 5.100 27.524 1.00 46.91 175 GLN A CA 1
ATOM 1299 C C . GLN A 1 175 ? -34.658 6.372 26.679 1.00 46.91 175 GLN A C 1
ATOM 1301 O O . GLN A 1 175 ? -34.263 7.418 27.195 1.00 46.91 175 GLN A O 1
ATOM 1306 N N . ALA A 1 176 ? -35.005 6.273 25.392 1.00 51.78 176 ALA A N 1
ATOM 1307 C CA . ALA A 1 176 ? -34.789 7.276 24.343 1.00 51.78 176 ALA A CA 1
ATOM 1308 C C . ALA A 1 176 ? -35.240 8.714 24.674 1.00 51.78 176 ALA A C 1
ATOM 1310 O O . ALA A 1 176 ? -34.869 9.650 23.975 1.00 51.78 176 ALA A O 1
ATOM 1311 N N . ALA A 1 177 ? -36.060 8.898 25.711 1.00 53.12 177 ALA A N 1
ATOM 1312 C CA . ALA A 1 177 ? -36.624 10.183 26.100 1.00 53.12 177 ALA A CA 1
ATOM 1313 C C . ALA A 1 177 ? -35.611 11.174 26.714 1.00 53.12 177 ALA A C 1
ATOM 1315 O O . ALA A 1 177 ? -35.949 12.348 26.817 1.00 53.12 177 ALA A O 1
ATOM 1316 N N . HIS A 1 178 ? -34.406 10.736 27.115 1.00 64.25 178 HIS A N 1
ATOM 1317 C CA . HIS A 1 178 ? -33.405 11.596 27.778 1.00 64.25 178 HIS A CA 1
ATOM 1318 C C . HIS A 1 178 ? -32.007 11.577 27.136 1.00 64.25 178 HIS A C 1
ATOM 1320 O O . HIS A 1 178 ? -31.062 12.073 27.743 1.00 64.25 178 HIS A O 1
ATOM 1326 N N . VAL A 1 179 ? -31.850 11.021 25.930 1.00 79.31 179 VAL A N 1
ATOM 1327 C CA . VAL A 1 179 ? -30.556 11.081 25.230 1.00 79.31 179 VAL A CA 1
ATOM 1328 C C . VAL A 1 179 ? -30.374 12.498 24.668 1.00 79.31 179 VAL A C 1
ATOM 1330 O O . VAL A 1 179 ? -31.279 12.977 23.973 1.00 79.31 179 VAL A O 1
ATOM 1333 N N . PRO A 1 180 ? -29.270 13.199 24.984 1.00 84.56 180 PRO A N 1
ATOM 1334 C CA . PRO A 1 180 ? -29.026 14.531 24.450 1.00 84.56 180 PRO A CA 1
ATOM 1335 C C . PRO A 1 180 ? -28.855 14.470 22.925 1.00 84.56 180 PRO A C 1
ATOM 1337 O O . PRO A 1 180 ? -28.415 13.462 22.377 1.00 84.56 180 PRO A O 1
ATOM 1340 N N . ARG A 1 181 ? -29.258 15.539 22.229 1.00 90.12 181 ARG A N 1
ATOM 1341 C CA . ARG A 1 181 ? -29.110 15.627 20.764 1.00 90.12 181 ARG A CA 1
ATOM 1342 C C . ARG A 1 181 ? -27.667 15.845 20.333 1.00 90.12 181 ARG A C 1
ATOM 1344 O O . ARG A 1 181 ? -27.312 15.432 19.241 1.00 90.12 181 ARG A O 1
ATOM 1351 N N . GLU A 1 182 ? -26.898 16.494 21.192 1.00 93.94 182 GLU A N 1
ATOM 1352 C CA . GLU A 1 182 ? -25.492 16.807 20.996 1.00 93.94 182 GLU A CA 1
ATOM 1353 C C . GLU A 1 182 ? -24.737 16.390 22.257 1.00 93.94 182 GLU A C 1
ATOM 1355 O O . GLU A 1 182 ? -25.285 16.479 23.363 1.00 93.94 182 GLU A O 1
ATOM 1360 N N . VAL A 1 183 ? -23.506 15.916 22.106 1.00 94.12 183 VAL A N 1
ATOM 1361 C CA . VAL A 1 183 ? -22.690 15.421 23.218 1.00 94.12 183 VAL A CA 1
ATOM 1362 C C . VAL A 1 183 ? -21.365 16.162 23.254 1.00 94.12 183 VAL A C 1
ATOM 1364 O O . VAL A 1 183 ? -20.657 16.220 22.258 1.00 94.12 183 VAL A O 1
ATOM 1367 N N . GLU A 1 184 ? -21.029 16.701 24.422 1.00 93.81 184 GLU A N 1
ATOM 1368 C CA . GLU A 1 184 ? -19.704 17.257 24.691 1.00 93.81 184 GLU A CA 1
ATOM 1369 C C . GLU A 1 184 ? -18.711 16.114 24.954 1.00 93.81 184 GLU A C 1
ATOM 1371 O O . GLU A 1 184 ? -18.903 15.328 25.890 1.00 93.81 184 GLU A O 1
ATOM 1376 N N . GLU A 1 185 ? -17.643 16.027 24.163 1.00 93.69 185 GLU A N 1
ATOM 1377 C CA . GLU A 1 185 ? -16.600 15.009 24.313 1.00 93.69 185 GLU A CA 1
ATOM 1378 C C . GLU A 1 185 ? -15.293 15.629 24.809 1.00 93.69 185 GLU A C 1
ATOM 1380 O O . GLU A 1 185 ? -14.741 16.528 24.184 1.00 93.69 185 GLU A O 1
ATOM 1385 N N . ASN A 1 186 ? -14.760 15.108 25.917 1.00 92.38 186 ASN A N 1
ATOM 1386 C CA . ASN A 1 186 ? -13.488 15.566 26.497 1.00 92.38 186 ASN A CA 1
ATOM 1387 C C . ASN A 1 186 ? -12.348 14.549 26.326 1.00 92.38 186 ASN A C 1
ATOM 1389 O O . ASN A 1 186 ? -11.195 14.843 26.645 1.00 92.38 186 ASN A O 1
ATOM 1393 N N . VAL A 1 187 ? -12.665 13.353 25.830 1.00 95.38 187 VAL A N 1
ATOM 1394 C CA . VAL A 1 187 ? -11.730 12.246 25.628 1.00 95.38 187 VAL A CA 1
ATOM 1395 C C . VAL A 1 187 ? -11.913 11.678 24.228 1.00 95.38 187 VAL A C 1
ATOM 1397 O O . VAL A 1 187 ? -13.028 11.603 23.719 1.00 95.38 187 VAL A O 1
ATOM 1400 N N . SER A 1 188 ? -10.811 11.253 23.629 1.00 96.31 188 SER A N 1
ATOM 1401 C CA . SER A 1 188 ? -10.795 10.396 22.447 1.00 96.31 188 SER A CA 1
ATOM 1402 C C . SER A 1 188 ? -9.846 9.228 22.690 1.00 96.31 188 SER A C 1
ATOM 1404 O O . SER A 1 188 ? -9.059 9.233 23.639 1.00 96.31 188 SER A O 1
ATOM 1406 N N . VAL A 1 189 ? -9.937 8.199 21.861 1.00 98.19 189 VAL A N 1
ATOM 1407 C CA . VAL A 1 189 ? -9.094 7.008 21.945 1.00 98.19 189 VAL A CA 1
ATOM 1408 C C . VAL A 1 189 ? -8.315 6.872 20.655 1.00 98.19 189 VAL A C 1
ATOM 1410 O O . VAL A 1 189 ? -8.903 6.807 19.584 1.00 98.19 189 VAL A O 1
ATOM 1413 N N . VAL A 1 190 ? -6.997 6.777 20.754 1.00 98.19 190 VAL A N 1
ATOM 1414 C CA . VAL A 1 190 ? -6.117 6.452 19.632 1.00 98.19 190 VAL A CA 1
ATOM 1415 C C . VAL A 1 190 ? -5.843 4.954 19.630 1.00 98.19 190 VAL A C 1
ATOM 1417 O O . VAL A 1 190 ? -5.517 4.381 20.672 1.00 98.19 190 VAL A O 1
ATOM 1420 N N . LEU A 1 191 ? -5.970 4.321 18.463 1.00 98.00 191 LEU A N 1
ATOM 1421 C CA . LEU A 1 191 ? -5.642 2.909 18.280 1.00 98.00 191 LEU A CA 1
ATOM 1422 C C . LEU A 1 191 ? -4.148 2.796 17.965 1.00 98.00 191 LEU A C 1
ATOM 1424 O O . LEU A 1 191 ? -3.721 2.904 16.817 1.00 98.00 191 LEU A O 1
ATOM 1428 N N . ARG A 1 192 ? -3.336 2.619 19.006 1.00 96.81 192 ARG A N 1
ATOM 1429 C CA . ARG A 1 192 ? -1.882 2.515 18.885 1.00 96.81 192 ARG A CA 1
ATOM 1430 C C . ARG A 1 192 ? -1.494 1.095 18.493 1.00 96.81 192 ARG A C 1
ATOM 1432 O O . ARG A 1 192 ? -1.708 0.176 19.279 1.00 96.81 192 ARG A O 1
ATOM 1439 N N . ARG A 1 193 ? -0.871 0.911 17.330 1.00 94.62 193 ARG A N 1
ATOM 1440 C CA . ARG A 1 193 ? -0.290 -0.379 16.928 1.00 94.62 193 ARG A CA 1
ATOM 1441 C C . ARG A 1 193 ? 0.708 -0.887 17.969 1.00 94.62 193 ARG A C 1
ATOM 1443 O O . ARG A 1 193 ? 1.520 -0.134 18.502 1.00 94.62 193 ARG A O 1
ATOM 1450 N N . GLN A 1 194 ? 0.656 -2.178 18.271 1.00 94.19 194 GLN A N 1
ATOM 1451 C CA . GLN A 1 194 ? 1.645 -2.804 19.145 1.00 94.19 194 GLN A CA 1
ATOM 1452 C C . GLN A 1 194 ? 2.931 -3.059 18.354 1.00 94.19 194 GLN A C 1
ATOM 1454 O O . GLN A 1 194 ? 2.943 -3.886 17.443 1.00 94.19 194 GLN A O 1
ATOM 1459 N N . VAL A 1 195 ? 3.999 -2.327 18.684 1.00 92.88 195 VAL A N 1
ATOM 1460 C CA . VAL A 1 195 ? 5.323 -2.463 18.056 1.00 92.88 195 VAL A CA 1
ATOM 1461 C C . VAL A 1 195 ? 6.421 -2.355 19.133 1.00 92.88 195 VAL A C 1
ATOM 1463 O O . VAL A 1 195 ? 6.699 -1.242 19.600 1.00 92.88 195 VAL A O 1
ATOM 1466 N N . PRO A 1 196 ? 7.075 -3.460 19.546 1.00 89.00 196 PRO A N 1
ATOM 1467 C CA . PRO A 1 196 ? 6.844 -4.842 19.110 1.00 89.00 196 PRO A CA 1
ATOM 1468 C C . PRO A 1 196 ? 5.477 -5.377 19.562 1.00 89.00 196 PRO A C 1
ATOM 1470 O O . PRO A 1 196 ? 4.814 -4.792 20.421 1.00 89.00 196 PRO A O 1
ATOM 1473 N N . LEU A 1 197 ? 5.063 -6.511 18.995 1.00 87.06 197 LEU A N 1
ATOM 1474 C CA . LEU A 1 197 ? 3.824 -7.178 19.392 1.00 87.06 197 LEU A CA 1
ATOM 1475 C C . LEU A 1 197 ? 3.879 -7.612 20.860 1.00 87.06 197 LEU A C 1
ATOM 1477 O O . LEU A 1 197 ? 4.892 -8.137 21.331 1.00 87.06 197 LEU A O 1
ATOM 1481 N N . ALA A 1 198 ? 2.777 -7.416 21.586 1.00 83.38 198 ALA A N 1
ATOM 1482 C CA . ALA A 1 198 ? 2.682 -7.874 22.964 1.00 83.38 198 ALA A CA 1
ATOM 1483 C C . ALA A 1 198 ? 2.536 -9.404 23.035 1.00 83.38 198 ALA A C 1
ATOM 1485 O O . ALA A 1 198 ? 1.985 -10.050 22.144 1.00 83.38 198 ALA A O 1
ATOM 1486 N N . ALA A 1 199 ? 2.985 -9.991 24.145 1.00 74.69 199 ALA A N 1
ATOM 1487 C CA . ALA A 1 199 ? 2.764 -11.406 24.414 1.00 74.69 199 ALA A CA 1
ATOM 1488 C C . ALA A 1 199 ? 1.293 -11.668 24.792 1.00 74.69 199 ALA A C 1
ATOM 1490 O O . ALA A 1 199 ? 0.781 -11.092 25.753 1.00 74.69 199 ALA A O 1
ATOM 1491 N N . GLY A 1 200 ? 0.640 -12.594 24.086 1.00 77.00 200 GLY A N 1
ATOM 1492 C CA . GLY A 1 200 ? -0.716 -13.064 24.391 1.00 77.00 200 GLY A CA 1
ATOM 1493 C C . GLY A 1 200 ? -1.775 -12.657 23.357 1.00 77.00 200 GLY A C 1
ATOM 1494 O O . GLY A 1 200 ? -1.474 -11.984 22.375 1.00 77.00 200 GLY A O 1
ATOM 1495 N N . PRO A 1 201 ? -3.030 -13.106 23.533 1.00 80.62 201 PRO A N 1
ATOM 1496 C CA . PRO A 1 201 ? -4.091 -12.844 22.568 1.00 80.62 201 PRO A CA 1
ATOM 1497 C C . PRO A 1 201 ? -4.556 -11.383 22.624 1.00 80.62 201 PRO A C 1
ATOM 1499 O O . PRO A 1 201 ? -5.011 -10.904 23.664 1.00 80.62 201 PRO A O 1
ATOM 1502 N N . ALA A 1 202 ? -4.508 -10.696 21.484 1.00 88.75 202 ALA A N 1
ATOM 1503 C CA . ALA A 1 202 ? -5.042 -9.347 21.341 1.00 88.75 202 ALA A CA 1
ATOM 1504 C C . ALA A 1 202 ? -6.578 -9.332 21.435 1.00 88.75 202 ALA A C 1
ATOM 1506 O O . ALA A 1 202 ? -7.260 -10.176 20.846 1.00 88.75 202 ALA A O 1
ATOM 1507 N N . ARG A 1 203 ? -7.131 -8.347 22.152 1.00 92.19 203 ARG A N 1
ATOM 1508 C CA . ARG A 1 203 ? -8.588 -8.129 22.272 1.00 92.19 203 ARG A CA 1
ATOM 1509 C C . ARG A 1 203 ? -9.137 -7.130 21.254 1.00 92.19 203 ARG A C 1
ATOM 1511 O O . ARG A 1 203 ? -10.331 -7.182 20.961 1.00 92.19 203 ARG A O 1
ATOM 1518 N N . SER A 1 204 ? -8.259 -6.266 20.745 1.00 96.88 204 SER A N 1
ATOM 1519 C CA . SER A 1 204 ? -8.529 -5.255 19.726 1.00 96.88 204 SER A CA 1
ATOM 1520 C C . SER A 1 204 ? -7.454 -5.325 18.640 1.00 96.88 204 SER A C 1
ATOM 1522 O O . SER A 1 204 ? -6.277 -5.515 18.956 1.00 96.88 204 SER A O 1
ATOM 1524 N N . TRP A 1 205 ? -7.842 -5.212 17.373 1.00 96.88 205 TRP A N 1
ATOM 1525 C CA . TRP A 1 205 ? -6.916 -5.226 16.237 1.00 96.88 205 TRP A CA 1
ATOM 1526 C C . TRP A 1 205 ? -7.523 -4.578 14.990 1.00 96.88 205 TRP A C 1
ATOM 1528 O O . TRP A 1 205 ? -8.744 -4.444 14.870 1.00 96.88 205 TRP A O 1
ATOM 1538 N N . LEU A 1 206 ? -6.642 -4.214 14.063 1.00 97.25 206 LEU A N 1
ATOM 1539 C CA . LEU A 1 206 ? -6.943 -3.753 12.711 1.00 97.25 206 LEU A CA 1
ATOM 1540 C C . LEU A 1 206 ? -6.680 -4.880 11.703 1.00 97.25 206 LEU A C 1
ATOM 1542 O O . LEU A 1 206 ? -5.795 -5.705 11.937 1.00 97.25 206 LEU A O 1
ATOM 1546 N N . GLY A 1 207 ? -7.442 -4.915 10.609 1.00 95.56 207 GLY A N 1
ATOM 1547 C CA . GLY A 1 207 ? -7.325 -5.896 9.523 1.00 95.56 207 GLY A CA 1
ATOM 1548 C C . GLY A 1 207 ? -7.395 -7.364 9.971 1.00 95.56 207 GLY A C 1
ATOM 1549 O O . GLY A 1 207 ? -7.840 -7.691 11.070 1.00 95.56 207 GLY A O 1
ATOM 1550 N N . GLY A 1 208 ? -6.953 -8.292 9.125 1.00 94.25 208 GLY A N 1
ATOM 1551 C CA . GLY A 1 208 ? -6.976 -9.725 9.412 1.00 94.25 208 GLY A CA 1
ATOM 1552 C C . GLY A 1 208 ? -8.378 -10.339 9.377 1.00 94.25 208 GLY A C 1
ATOM 1553 O O . GLY A 1 208 ? -9.198 -10.003 8.526 1.00 94.25 208 GLY A O 1
ATOM 1554 N N . LEU A 1 209 ? -8.644 -11.282 10.288 1.00 95.19 209 LEU A N 1
ATOM 1555 C CA . LEU A 1 209 ? -9.934 -11.969 10.393 1.00 95.19 209 LEU A CA 1
ATOM 1556 C C . LEU A 1 209 ? -10.745 -11.486 11.607 1.00 95.19 209 LEU A C 1
ATOM 1558 O O . LEU A 1 209 ? -10.180 -11.330 12.697 1.00 95.19 209 LEU A O 1
ATOM 1562 N N . PRO A 1 210 ? -12.071 -11.310 11.468 1.00 96.50 210 PRO A N 1
ATOM 1563 C CA . PRO A 1 210 ? -12.948 -11.047 12.599 1.00 96.50 210 PRO A CA 1
ATOM 1564 C C . PRO A 1 210 ? -13.225 -12.317 13.407 1.00 96.50 210 PRO A C 1
ATOM 1566 O O . PRO A 1 210 ? -13.357 -13.413 12.855 1.00 96.50 210 PRO A O 1
ATOM 1569 N N . ARG A 1 211 ? -13.454 -12.158 14.716 1.00 95.62 211 ARG A N 1
ATOM 1570 C CA . ARG A 1 211 ? -14.065 -13.197 15.564 1.00 95.62 211 ARG A CA 1
ATOM 1571 C C . ARG A 1 211 ? -15.576 -13.026 15.620 1.00 95.62 211 ARG A C 1
ATOM 1573 O O . ARG A 1 211 ? -16.141 -12.629 16.639 1.00 95.62 211 ARG A O 1
ATOM 1580 N N . LEU A 1 212 ? -16.219 -13.313 14.495 1.00 94.38 212 LEU A N 1
ATOM 1581 C CA . LEU A 1 212 ? -17.645 -13.089 14.282 1.00 94.38 212 LEU A CA 1
ATOM 1582 C C . LEU A 1 212 ? -18.466 -14.345 14.657 1.00 94.38 212 LEU A C 1
ATOM 1584 O O . LEU A 1 212 ? -18.182 -15.422 14.134 1.00 94.38 212 LEU A O 1
ATOM 1588 N N . PRO A 1 213 ? -19.485 -14.257 15.535 1.00 93.88 213 PRO A N 1
ATOM 1589 C CA . PRO A 1 213 ? -20.346 -15.397 15.867 1.00 93.88 213 PRO A CA 1
ATOM 1590 C C . PRO A 1 213 ? -21.094 -15.967 14.652 1.00 93.88 213 PRO A C 1
ATOM 1592 O O . PRO A 1 213 ? -21.498 -15.223 13.761 1.00 93.88 213 PRO A O 1
ATOM 1595 N N . ASP A 1 214 ? -21.369 -17.276 14.653 1.00 91.06 214 ASP A N 1
ATOM 1596 C CA . ASP A 1 214 ? -22.096 -17.960 13.563 1.00 91.06 214 ASP A CA 1
ATOM 1597 C C . ASP A 1 214 ? -23.515 -17.416 13.337 1.00 91.06 214 ASP A C 1
ATOM 1599 O O . ASP A 1 214 ? -24.067 -17.529 12.246 1.00 91.06 214 ASP A O 1
ATOM 1603 N N . SER A 1 215 ? -24.123 -16.830 14.373 1.00 90.94 215 SER A N 1
ATOM 1604 C CA . SER A 1 215 ? -25.454 -16.223 14.296 1.00 90.94 215 SER A CA 1
ATOM 1605 C C . SER A 1 215 ? -25.480 -14.888 13.556 1.00 90.94 215 SER A C 1
ATOM 1607 O O . SER A 1 215 ? -26.565 -14.386 13.276 1.00 90.94 215 SER A O 1
ATOM 1609 N N . VAL A 1 216 ? -24.318 -14.282 13.305 1.00 94.50 216 VAL A N 1
ATOM 1610 C CA . VAL A 1 216 ? -24.208 -13.009 12.597 1.00 94.50 216 VAL A CA 1
ATOM 1611 C C . VAL A 1 216 ? -23.769 -13.289 11.167 1.00 94.50 216 VAL A C 1
ATOM 1613 O O . VAL A 1 216 ? -22.727 -13.899 10.927 1.00 94.50 216 VAL A O 1
ATOM 1616 N N . GLU A 1 217 ? -24.576 -12.873 10.198 1.00 94.44 217 GLU A N 1
ATOM 1617 C CA . GLU A 1 217 ? -24.206 -12.984 8.789 1.00 94.44 217 GLU A CA 1
ATOM 1618 C C . GLU A 1 217 ? -23.048 -12.034 8.459 1.00 94.44 217 GLU A C 1
ATOM 1620 O O . GLU A 1 217 ? -22.874 -10.997 9.100 1.00 94.44 217 GLU A O 1
ATOM 1625 N N . TRP A 1 218 ? -22.232 -12.403 7.468 1.00 96.81 218 TRP A N 1
ATOM 1626 C CA . TRP A 1 218 ? -21.172 -11.512 7.001 1.00 96.81 218 TRP A CA 1
ATOM 1627 C C . TRP A 1 218 ? -21.813 -10.254 6.398 1.00 96.81 218 TRP A C 1
ATOM 1629 O O . TRP A 1 218 ? -22.704 -10.415 5.564 1.00 96.81 218 TRP A O 1
ATOM 1639 N N . PRO A 1 219 ? -21.407 -9.032 6.781 1.00 95.94 219 PRO A N 1
ATOM 1640 C CA . PRO A 1 219 ? -22.012 -7.819 6.240 1.00 95.94 219 PRO A CA 1
ATOM 1641 C C . PRO A 1 219 ? -21.807 -7.675 4.729 1.00 95.94 219 PRO A C 1
ATOM 1643 O O . PRO A 1 219 ? -20.704 -7.869 4.218 1.00 95.94 219 PRO A O 1
ATOM 1646 N N . ARG A 1 220 ? -22.878 -7.329 4.013 1.00 94.25 220 ARG A N 1
ATOM 1647 C CA . ARG A 1 220 ? -22.888 -7.153 2.554 1.00 94.25 220 ARG A CA 1
ATOM 1648 C C . ARG A 1 220 ? -23.577 -5.841 2.171 1.00 94.25 220 ARG A C 1
ATOM 1650 O O . ARG A 1 220 ? -24.328 -5.268 2.975 1.00 94.25 220 ARG A O 1
ATOM 1657 N N . THR A 1 221 ? -23.280 -5.349 0.975 1.00 89.69 221 THR A N 1
ATOM 1658 C CA . THR A 1 221 ? -23.878 -4.140 0.418 1.00 89.69 221 THR A CA 1
ATOM 1659 C C . THR A 1 221 ? -24.076 -4.219 -1.092 1.00 89.69 221 THR A C 1
ATOM 1661 O O . THR A 1 221 ? -23.358 -4.921 -1.796 1.00 89.69 221 THR A O 1
ATOM 1664 N N . VAL A 1 222 ? -25.007 -3.411 -1.601 1.00 85.31 222 VAL A N 1
ATOM 1665 C CA . VAL A 1 222 ? -25.112 -3.103 -3.031 1.00 85.31 222 VAL A CA 1
ATOM 1666 C C . VAL A 1 222 ? -24.460 -1.742 -3.241 1.00 85.31 222 VAL A C 1
ATOM 1668 O O . VAL A 1 222 ? -25.047 -0.720 -2.855 1.00 85.31 222 VAL A O 1
ATOM 1671 N N . ALA A 1 223 ? -23.252 -1.753 -3.808 1.00 73.81 223 ALA A N 1
ATOM 1672 C CA . ALA A 1 223 ? -22.475 -0.545 -4.053 1.00 73.81 223 ALA A CA 1
ATOM 1673 C C . ALA A 1 223 ? -23.240 0.395 -5.011 1.00 73.81 223 ALA A C 1
ATOM 1675 O O . ALA A 1 223 ? -23.869 -0.082 -5.963 1.00 73.81 223 ALA A O 1
ATOM 1676 N N . PRO A 1 224 ? -23.285 1.712 -4.743 1.00 73.31 224 PRO A N 1
ATOM 1677 C CA . PRO A 1 224 ? -24.091 2.655 -5.520 1.00 73.31 224 PRO A CA 1
ATOM 1678 C C . PRO A 1 224 ? -23.660 2.745 -6.987 1.00 73.31 224 PRO A C 1
ATOM 1680 O O . PRO A 1 224 ? -24.513 2.798 -7.875 1.00 73.31 224 PRO A O 1
ATOM 1683 N N . ASP A 1 225 ? -22.350 2.753 -7.211 1.00 72.75 225 ASP A N 1
ATOM 1684 C CA . ASP A 1 225 ? -21.665 2.877 -8.498 1.00 72.75 225 ASP A CA 1
ATOM 1685 C C . ASP A 1 225 ? -21.644 1.562 -9.298 1.00 72.75 225 ASP A C 1
ATOM 1687 O O . ASP A 1 225 ? -21.512 1.590 -10.521 1.00 72.75 225 ASP A O 1
ATOM 1691 N N . ARG A 1 226 ? -21.847 0.425 -8.619 1.00 74.19 226 ARG A N 1
ATOM 1692 C CA . ARG A 1 226 ? -21.839 -0.940 -9.179 1.00 74.19 226 ARG A CA 1
ATOM 1693 C C . ARG A 1 226 ? -23.118 -1.714 -8.869 1.00 74.19 226 ARG A C 1
ATOM 1695 O O . ARG A 1 226 ? -23.108 -2.912 -8.585 1.00 74.19 226 ARG A O 1
ATOM 1702 N N . ALA A 1 227 ? -24.257 -1.025 -8.887 1.00 75.62 227 ALA A N 1
ATOM 1703 C CA . ALA A 1 227 ? -25.537 -1.616 -8.499 1.00 75.62 227 ALA A CA 1
ATOM 1704 C C . ALA A 1 227 ? -25.959 -2.813 -9.381 1.00 75.62 227 ALA A C 1
ATOM 1706 O O . ALA A 1 227 ? -26.764 -3.644 -8.955 1.00 75.62 227 ALA A O 1
ATOM 1707 N N . ASP A 1 228 ? -25.437 -2.904 -10.605 1.00 81.25 228 ASP A N 1
ATOM 1708 C CA . ASP A 1 228 ? -25.651 -3.999 -11.552 1.00 81.25 228 ASP A CA 1
ATOM 1709 C C . ASP A 1 228 ? -24.869 -5.280 -11.212 1.00 81.25 228 ASP A C 1
ATOM 1711 O O . ASP A 1 228 ? -25.280 -6.364 -11.633 1.00 81.25 228 ASP A O 1
ATOM 1715 N N . GLU A 1 229 ? -23.818 -5.188 -10.393 1.00 79.75 229 GLU A N 1
ATOM 1716 C CA . GLU A 1 229 ? -23.040 -6.335 -9.903 1.00 79.75 229 GLU A CA 1
ATOM 1717 C C . GLU A 1 229 ? -23.742 -7.082 -8.750 1.00 79.75 229 GLU A C 1
ATOM 1719 O O . GLU A 1 229 ? -23.437 -8.243 -8.468 1.00 79.75 229 GLU A O 1
ATOM 1724 N N . GLY A 1 230 ? -24.747 -6.458 -8.127 1.00 83.44 230 GLY A N 1
ATOM 1725 C CA . GLY A 1 230 ? -25.530 -7.037 -7.037 1.00 83.44 230 GLY A CA 1
ATOM 1726 C C . GLY A 1 230 ? -24.910 -6.837 -5.650 1.00 83.44 230 GLY A C 1
ATOM 1727 O O . GLY A 1 230 ? -24.207 -5.866 -5.394 1.00 83.44 230 GLY A O 1
ATOM 1728 N N . ASP A 1 231 ? -25.256 -7.726 -4.714 1.00 88.44 231 ASP A N 1
ATOM 1729 C CA . ASP A 1 231 ? -24.832 -7.632 -3.312 1.00 88.44 231 ASP A CA 1
ATOM 1730 C C . ASP A 1 231 ? -23.444 -8.255 -3.093 1.00 88.44 231 ASP A C 1
ATOM 1732 O O . ASP A 1 231 ? -23.260 -9.474 -3.216 1.00 88.44 231 ASP A O 1
ATOM 1736 N N . ARG A 1 232 ? -22.475 -7.422 -2.715 1.00 89.25 232 ARG A N 1
ATOM 1737 C CA . ARG A 1 232 ? -21.078 -7.790 -2.469 1.00 89.25 232 ARG A CA 1
ATOM 1738 C C . ARG A 1 232 ? -20.747 -7.774 -0.976 1.00 89.25 232 ARG A C 1
ATOM 1740 O O . ARG A 1 232 ? -21.267 -6.940 -0.232 1.00 89.25 232 ARG A O 1
ATOM 1747 N N . PRO A 1 233 ? -19.903 -8.698 -0.497 1.00 94.56 233 PRO A N 1
ATOM 1748 C CA . PRO A 1 233 ? -19.453 -8.680 0.889 1.00 94.56 233 PRO A CA 1
ATOM 1749 C C . PRO A 1 233 ? -18.545 -7.473 1.161 1.00 94.56 233 PRO A C 1
ATOM 1751 O O . PRO A 1 233 ? -17.782 -7.051 0.298 1.00 94.56 233 PRO A O 1
ATOM 1754 N N . LEU A 1 234 ? -18.635 -6.930 2.374 1.00 95.06 234 LEU A N 1
ATOM 1755 C CA . LEU A 1 234 ? -17.781 -5.838 2.843 1.00 95.06 234 LEU A CA 1
ATOM 1756 C C . LEU A 1 234 ? -16.475 -6.383 3.434 1.00 95.06 234 LEU A C 1
ATOM 1758 O O . LEU A 1 234 ? -16.464 -7.465 4.034 1.00 95.06 234 LEU A O 1
ATOM 1762 N N . HIS A 1 235 ? -15.392 -5.616 3.324 1.00 96.12 235 HIS A N 1
ATOM 1763 C CA . HIS A 1 235 ? -14.100 -5.947 3.920 1.00 96.12 235 HIS A CA 1
ATOM 1764 C C . HIS A 1 235 ? -14.107 -5.649 5.413 1.00 96.12 235 HIS A C 1
ATOM 1766 O O . HIS A 1 235 ? -14.591 -4.613 5.858 1.00 96.12 235 HIS A O 1
ATOM 1772 N N . PHE A 1 236 ? -13.542 -6.554 6.204 1.00 97.75 236 PHE A N 1
ATOM 1773 C CA . PHE A 1 236 ? -13.332 -6.332 7.629 1.00 97.75 236 PHE A CA 1
ATOM 1774 C C . PHE A 1 236 ? -12.107 -5.434 7.856 1.00 97.75 236 PHE A C 1
ATOM 1776 O O . PHE A 1 236 ? -11.031 -5.727 7.337 1.00 97.75 236 PHE A O 1
ATOM 1783 N N . VAL A 1 237 ? -12.258 -4.376 8.660 1.00 97.69 237 VAL A N 1
ATOM 1784 C CA . VAL A 1 237 ? -11.178 -3.401 8.917 1.00 97.69 237 VAL A CA 1
ATOM 1785 C C . VAL A 1 237 ? -10.736 -3.328 10.373 1.00 97.69 237 VAL A C 1
ATOM 1787 O O . VAL A 1 237 ? -9.565 -3.059 10.629 1.00 97.69 237 VAL A O 1
ATOM 1790 N N . ALA A 1 238 ? -11.622 -3.576 11.341 1.00 98.31 238 ALA A N 1
ATOM 1791 C CA . ALA A 1 238 ? -11.258 -3.498 12.755 1.00 98.31 238 ALA A CA 1
ATOM 1792 C C . ALA A 1 238 ? -12.209 -4.284 13.661 1.00 98.31 238 ALA A C 1
ATOM 1794 O O . ALA A 1 238 ? -13.421 -4.304 13.442 1.00 98.31 238 ALA A O 1
ATOM 1795 N N . GLN A 1 239 ? -11.668 -4.854 14.739 1.00 97.88 239 GLN A N 1
ATOM 1796 C CA . GLN A 1 239 ? -12.437 -5.366 15.873 1.00 97.88 239 GLN A CA 1
ATOM 1797 C C . GLN A 1 239 ? -11.909 -4.733 17.155 1.00 97.88 239 GLN A C 1
ATOM 1799 O O . GLN A 1 239 ? -10.732 -4.885 17.468 1.00 97.88 239 GLN A O 1
ATOM 1804 N N . ILE A 1 240 ? -12.783 -4.071 17.915 1.00 98.31 240 ILE A N 1
ATOM 1805 C CA . ILE A 1 240 ? -12.419 -3.301 19.107 1.00 98.31 240 ILE A CA 1
ATOM 1806 C C . ILE A 1 240 ? -13.203 -3.780 20.323 1.00 98.31 240 ILE A C 1
ATOM 1808 O O . ILE A 1 240 ? -14.431 -3.825 20.312 1.00 98.31 240 ILE A O 1
ATOM 1812 N N . SER A 1 241 ? -12.480 -4.119 21.387 1.00 97.25 241 SER A N 1
ATOM 1813 C CA . SER A 1 241 ? -13.025 -4.483 22.696 1.00 97.25 241 SER A CA 1
ATOM 1814 C C . SER A 1 241 ? -13.616 -3.263 23.400 1.00 97.25 241 SER A C 1
ATOM 1816 O O . SER A 1 241 ? -12.905 -2.320 23.743 1.00 97.25 241 SER A O 1
ATOM 1818 N N . CYS A 1 242 ? -14.925 -3.286 23.652 1.00 97.38 242 CYS A N 1
ATOM 1819 C CA . CYS A 1 242 ? -15.625 -2.172 24.292 1.00 97.38 242 CYS A CA 1
ATOM 1820 C C . CYS A 1 242 ? -15.294 -2.031 25.782 1.00 97.38 242 CYS A C 1
ATOM 1822 O O . CYS A 1 242 ? -15.520 -0.971 26.359 1.00 97.38 242 CYS A O 1
ATOM 1824 N N . GLU A 1 243 ? -14.790 -3.092 26.412 1.00 95.88 243 GLU A N 1
ATOM 1825 C CA . GLU A 1 243 ? -14.379 -3.077 27.821 1.00 95.88 243 GLU A CA 1
ATOM 1826 C C . GLU A 1 243 ? -13.110 -2.255 28.056 1.00 95.88 243 GLU A C 1
ATOM 1828 O O . GLU A 1 243 ? -12.892 -1.771 29.163 1.00 95.88 243 GLU A O 1
ATOM 1833 N N . ASP A 1 244 ? -12.288 -2.096 27.017 1.00 96.00 244 ASP A N 1
ATOM 1834 C CA . ASP A 1 244 ? -11.032 -1.351 27.087 1.00 96.00 244 ASP A CA 1
ATOM 1835 C C . ASP A 1 244 ? -11.238 0.144 26.743 1.00 96.00 244 ASP A C 1
ATOM 1837 O O . ASP A 1 244 ? -10.295 0.933 26.795 1.00 96.00 244 ASP A O 1
ATOM 1841 N N . LEU A 1 245 ? -12.473 0.558 26.414 1.00 97.50 245 LEU A N 1
ATOM 1842 C CA . LEU A 1 245 ? -12.822 1.952 26.127 1.00 97.50 245 LEU A CA 1
ATOM 1843 C C . LEU A 1 245 ? -13.052 2.759 27.420 1.00 97.50 245 LEU A C 1
ATOM 1845 O O . LEU A 1 245 ? -13.706 2.267 28.348 1.00 97.50 245 LEU A O 1
ATOM 1849 N N . PRO A 1 246 ? -12.620 4.035 27.477 1.00 97.00 246 PRO A N 1
ATOM 1850 C CA . PRO A 1 246 ? -12.900 4.918 28.602 1.00 97.00 246 PRO A CA 1
ATOM 1851 C C . PRO A 1 246 ? -14.407 5.034 28.903 1.00 97.00 246 PRO A C 1
ATOM 1853 O O . PRO A 1 246 ? -15.227 5.132 27.980 1.00 97.00 246 PRO A O 1
ATOM 1856 N N . PRO A 1 247 ? -14.822 5.051 30.185 1.00 94.62 247 PRO A N 1
ATOM 1857 C CA . PRO A 1 247 ? -16.233 5.169 30.555 1.00 94.62 247 PRO A CA 1
ATOM 1858 C C . PRO A 1 247 ? -16.928 6.419 30.005 1.00 94.62 247 PRO A C 1
ATOM 1860 O O . PRO A 1 247 ? -18.129 6.381 29.782 1.00 94.62 247 PRO A O 1
ATOM 1863 N N . ASP A 1 248 ? -16.189 7.498 29.771 1.00 94.44 248 ASP A N 1
ATOM 1864 C CA . ASP A 1 248 ? -16.658 8.816 29.338 1.00 94.44 248 ASP A CA 1
ATOM 1865 C C . ASP A 1 248 ? -16.596 9.053 27.819 1.00 94.44 248 ASP A C 1
ATOM 1867 O O . ASP A 1 248 ? -17.148 10.049 27.350 1.00 94.44 248 ASP A O 1
ATOM 1871 N N . LEU A 1 249 ? -16.012 8.132 27.041 1.00 96.69 249 LEU A N 1
ATOM 1872 C CA . LEU A 1 249 ? -16.021 8.195 25.572 1.00 96.69 249 LEU A CA 1
ATOM 1873 C C . LEU A 1 249 ? -17.456 8.337 25.037 1.00 96.69 249 LEU A C 1
ATOM 1875 O O . LEU A 1 249 ? -18.368 7.678 25.556 1.00 96.69 249 LEU A O 1
ATOM 1879 N N . TRP A 1 250 ? -17.665 9.188 24.026 1.00 96.50 250 TRP A N 1
ATOM 1880 C CA . TRP A 1 250 ? -18.992 9.500 23.478 1.00 96.50 250 TRP A CA 1
ATOM 1881 C C . TRP A 1 250 ? -19.980 10.025 24.532 1.00 96.50 250 TRP A C 1
ATOM 1883 O O . TRP A 1 250 ? -21.172 9.713 24.498 1.00 96.50 250 TRP A O 1
ATOM 1893 N N . GLY A 1 251 ? -19.487 10.749 25.542 1.00 92.81 251 GLY A N 1
ATOM 1894 C CA . GLY A 1 251 ? -20.291 11.225 26.675 1.00 92.81 251 GLY A CA 1
ATOM 1895 C C . GLY A 1 251 ? -20.858 10.101 27.546 1.00 92.81 251 GLY A C 1
ATOM 1896 O O . GLY A 1 251 ? -21.902 10.267 28.179 1.00 92.81 251 GLY A O 1
ATOM 1897 N N . GLY A 1 252 ? -20.205 8.937 27.546 1.00 93.31 252 GLY A N 1
ATOM 1898 C CA . GLY A 1 252 ? -20.665 7.728 28.229 1.00 93.31 252 GLY A CA 1
ATOM 1899 C C . GLY A 1 252 ? -21.759 6.957 27.494 1.00 93.31 252 GLY A C 1
ATOM 1900 O O . GLY A 1 252 ? -22.380 6.065 28.076 1.00 93.31 252 GLY A O 1
ATOM 1901 N N . LEU A 1 253 ? -22.008 7.285 26.224 1.00 93.81 253 LEU A N 1
ATOM 1902 C CA . LEU A 1 253 ? -22.889 6.512 25.357 1.00 93.81 253 LEU A CA 1
ATOM 1903 C C . LEU A 1 253 ? -22.155 5.300 24.755 1.00 93.81 253 LEU A C 1
ATOM 1905 O O . LEU A 1 253 ? -20.926 5.184 24.786 1.00 93.81 253 LEU A O 1
ATOM 1909 N N . GLY A 1 254 ? -22.937 4.375 24.199 1.00 93.75 254 GLY A N 1
ATOM 1910 C CA . GLY A 1 254 ? -22.435 3.174 23.535 1.00 93.75 254 GLY A CA 1
ATOM 1911 C C . GLY A 1 254 ? -22.064 2.026 24.487 1.00 93.75 254 GLY A C 1
ATOM 1912 O O . GLY A 1 254 ? -22.204 2.130 25.707 1.00 93.75 254 GLY A O 1
ATOM 1913 N N . PRO A 1 255 ? -21.629 0.884 23.936 1.00 95.56 255 PRO A N 1
ATOM 1914 C CA . PRO A 1 255 ? -21.326 -0.313 24.707 1.00 95.56 255 PRO A CA 1
ATOM 1915 C C . PRO A 1 255 ? -20.034 -0.168 25.520 1.00 95.56 255 PRO A C 1
ATOM 1917 O O . PRO A 1 255 ? -19.096 0.524 25.124 1.00 95.56 255 PRO A O 1
ATOM 1920 N N . ARG A 1 256 ? -19.982 -0.868 26.659 1.00 95.50 256 ARG A N 1
ATOM 1921 C CA . ARG A 1 256 ? -18.775 -1.085 27.489 1.00 95.50 256 ARG A CA 1
ATOM 1922 C C . ARG A 1 256 ? -18.513 -2.565 27.771 1.00 95.50 256 ARG A C 1
ATOM 1924 O O . ARG A 1 256 ? -17.774 -2.918 28.678 1.00 95.50 256 ARG A O 1
ATOM 1931 N N . VAL A 1 257 ? -19.178 -3.423 27.006 1.00 95.12 257 VAL A N 1
ATOM 1932 C CA . VAL A 1 257 ? -19.055 -4.880 27.027 1.00 95.12 257 VAL A CA 1
ATOM 1933 C C . VAL A 1 257 ? -19.126 -5.381 25.592 1.00 95.12 257 VAL A C 1
ATOM 1935 O O . VAL A 1 257 ? -19.773 -4.749 24.749 1.00 95.12 257 VAL A O 1
ATOM 1938 N N . GLY A 1 258 ? -18.486 -6.512 25.321 1.00 95.81 258 GLY A N 1
ATOM 1939 C CA . GLY A 1 258 ? -18.431 -7.073 23.976 1.00 95.81 258 GLY A CA 1
ATOM 1940 C C . GLY A 1 258 ? -17.457 -6.336 23.052 1.00 95.81 258 GLY A C 1
ATOM 1941 O O . GLY A 1 258 ? -16.505 -5.702 23.512 1.00 95.81 258 GLY A O 1
ATOM 1942 N N . TRP A 1 259 ? -17.699 -6.438 21.745 1.00 97.62 259 TRP A N 1
ATOM 1943 C CA . TRP A 1 259 ? -16.829 -5.914 20.693 1.00 97.62 259 TRP A CA 1
ATOM 1944 C C . TRP A 1 259 ? -17.617 -5.184 19.612 1.00 97.62 259 TRP A C 1
ATOM 1946 O O . TRP A 1 259 ? -18.701 -5.623 19.226 1.00 97.62 259 TRP A O 1
ATOM 1956 N N . LEU A 1 260 ? -17.037 -4.104 19.093 1.00 98.25 260 LEU A N 1
ATOM 1957 C CA . LEU A 1 260 ? -17.458 -3.467 17.848 1.00 98.25 260 LEU A CA 1
ATOM 1958 C C . LEU A 1 260 ? -16.599 -3.996 16.705 1.00 98.25 260 LEU A C 1
ATOM 1960 O O . LEU A 1 260 ? -15.373 -3.964 16.789 1.00 98.25 260 LEU A O 1
ATOM 1964 N N . LEU A 1 261 ? -17.243 -4.493 15.655 1.00 98.38 261 LEU A N 1
ATOM 1965 C CA . LEU A 1 261 ? -16.607 -4.937 14.424 1.00 98.38 2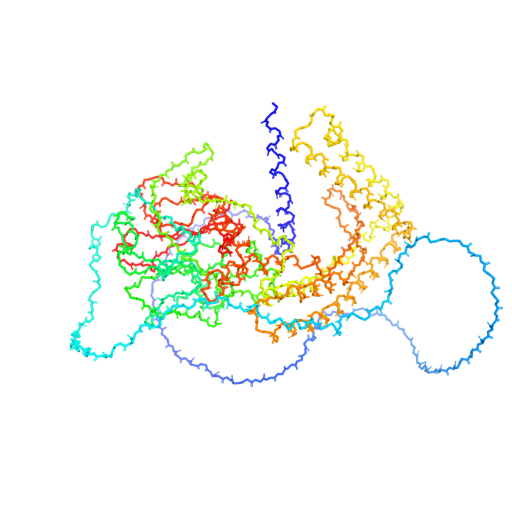61 LEU A CA 1
ATOM 1966 C C . LEU A 1 261 ? -17.013 -3.988 13.301 1.00 98.38 261 LEU A C 1
ATOM 1968 O O . LEU A 1 261 ? -18.194 -3.675 13.147 1.00 98.38 261 LEU A O 1
ATOM 1972 N N . PHE A 1 262 ? -16.032 -3.558 12.521 1.00 98.50 262 PHE A N 1
ATOM 1973 C CA . PHE A 1 262 ? -16.195 -2.588 11.450 1.00 98.50 262 PHE A CA 1
ATOM 1974 C C . PHE A 1 262 ? -15.933 -3.263 10.111 1.00 98.50 262 PHE A C 1
ATOM 1976 O O . PHE A 1 262 ? -14.911 -3.934 9.930 1.00 98.50 262 PHE A O 1
ATOM 1983 N N . PHE A 1 263 ? -16.869 -3.069 9.190 1.00 97.56 263 PHE A N 1
ATOM 1984 C CA . PHE A 1 263 ? -16.787 -3.537 7.820 1.00 97.56 263 PHE A CA 1
ATOM 1985 C C . PHE A 1 263 ? -17.050 -2.369 6.883 1.00 97.56 263 PHE A C 1
ATOM 1987 O O . PHE A 1 263 ? -17.971 -1.590 7.139 1.00 97.56 263 PHE A O 1
ATOM 1994 N N . LEU A 1 264 ? -16.276 -2.260 5.809 1.00 94.44 264 LEU A N 1
ATOM 1995 C CA . LEU A 1 264 ? -16.484 -1.231 4.801 1.00 94.44 264 LEU A CA 1
ATOM 1996 C C . LEU A 1 264 ? -16.178 -1.715 3.387 1.00 94.44 264 LEU A C 1
ATOM 1998 O O . LEU A 1 264 ? -15.592 -2.778 3.192 1.00 94.44 264 LEU A O 1
ATOM 2002 N N . ASP A 1 265 ? -16.620 -0.934 2.415 1.00 90.06 265 ASP A N 1
ATOM 2003 C CA . ASP A 1 265 ? -16.256 -1.060 1.015 1.00 90.06 265 ASP A CA 1
ATOM 2004 C C . ASP A 1 265 ? -15.163 -0.028 0.704 1.00 90.06 265 ASP A C 1
ATOM 2006 O O . ASP A 1 265 ? -15.452 1.167 0.737 1.00 90.06 265 ASP A O 1
ATOM 2010 N N . PRO A 1 266 ? -13.914 -0.448 0.448 1.00 82.94 266 PRO A N 1
ATOM 2011 C CA . PRO A 1 266 ? -12.816 0.482 0.222 1.00 82.94 266 PRO A CA 1
ATOM 2012 C C . PRO A 1 266 ? -12.724 0.976 -1.227 1.00 82.94 266 PRO A C 1
ATOM 2014 O O . PRO A 1 266 ? -11.896 1.836 -1.506 1.00 82.94 266 PRO A O 1
ATOM 2017 N N . LEU A 1 267 ? -13.513 0.406 -2.146 1.00 78.19 267 LEU A N 1
ATOM 2018 C CA . LEU A 1 267 ? -13.343 0.580 -3.593 1.00 78.19 267 LEU A CA 1
ATOM 2019 C C . LEU A 1 267 ? -14.243 1.669 -4.183 1.00 78.19 267 LEU A C 1
ATOM 2021 O O . LEU A 1 267 ? -14.103 1.998 -5.362 1.00 78.19 267 LEU A O 1
ATOM 2025 N N . ASP A 1 268 ? -15.168 2.208 -3.391 1.00 78.56 268 ASP A N 1
ATOM 2026 C CA . ASP A 1 268 ? -16.002 3.324 -3.820 1.00 78.56 268 ASP A CA 1
ATOM 2027 C C . ASP A 1 268 ? -15.169 4.622 -3.827 1.00 78.56 268 ASP A C 1
ATOM 2029 O O . ASP A 1 268 ? -14.577 4.980 -2.806 1.00 78.56 268 ASP A O 1
ATOM 2033 N N . PRO A 1 269 ? -15.088 5.330 -4.967 1.00 68.31 269 PRO A N 1
ATOM 2034 C CA . PRO A 1 269 ? -14.239 6.509 -5.101 1.00 68.31 269 PRO A CA 1
ATOM 2035 C C . PRO A 1 269 ? -14.790 7.750 -4.384 1.00 68.31 269 PRO A C 1
ATOM 2037 O O . PRO A 1 269 ? -14.022 8.681 -4.144 1.00 68.31 269 PRO A O 1
ATOM 2040 N N . GLU A 1 270 ? -16.095 7.802 -4.090 1.00 76.75 270 GLU A N 1
ATOM 2041 C CA . GLU A 1 270 ? -16.719 8.916 -3.366 1.00 76.75 270 GLU A CA 1
ATOM 2042 C C . GLU A 1 270 ? -16.671 8.683 -1.852 1.00 76.75 270 GLU A C 1
ATOM 2044 O O . GLU A 1 270 ? -16.458 9.628 -1.103 1.00 76.75 270 GLU A O 1
ATOM 2049 N N . GLY A 1 271 ? -16.834 7.438 -1.396 1.00 77.75 271 GLY A N 1
ATOM 2050 C CA . GLY A 1 271 ? -16.622 7.025 -0.005 1.00 77.75 271 GLY A CA 1
ATOM 2051 C C . GLY A 1 271 ? -17.633 7.569 1.016 1.00 77.75 271 GLY A C 1
ATOM 2052 O O . GLY A 1 271 ? -17.445 7.380 2.220 1.00 77.75 271 GLY A O 1
ATOM 2053 N N . ASP A 1 272 ? -18.712 8.200 0.544 1.00 84.56 272 ASP A N 1
ATOM 2054 C CA . ASP A 1 272 ? -19.664 8.960 1.368 1.00 84.56 272 ASP A CA 1
ATOM 2055 C C . ASP A 1 272 ? -21.058 8.309 1.483 1.00 84.56 272 ASP A C 1
ATOM 2057 O O . ASP A 1 272 ? -21.941 8.822 2.175 1.00 84.56 272 ASP A O 1
ATOM 2061 N N . ASP A 1 273 ? -21.311 7.178 0.810 1.00 86.44 273 ASP A N 1
ATOM 2062 C CA . ASP A 1 273 ? -22.604 6.489 0.908 1.00 86.44 273 ASP A CA 1
ATOM 2063 C C . ASP A 1 273 ? -22.670 5.632 2.195 1.00 86.44 273 ASP A C 1
ATOM 2065 O O . ASP A 1 273 ? -21.874 4.705 2.365 1.00 86.44 273 ASP A O 1
ATOM 2069 N N . PRO A 1 274 ? -23.657 5.840 3.094 1.00 86.62 274 PRO A N 1
ATOM 2070 C CA . PRO A 1 274 ? -23.820 5.044 4.317 1.00 86.62 274 PRO A CA 1
ATOM 2071 C C . PRO A 1 274 ? -23.926 3.530 4.087 1.00 86.62 274 PRO A C 1
ATOM 2073 O O . PRO A 1 274 ? -23.666 2.726 4.984 1.00 86.62 274 PRO A O 1
ATOM 2076 N N . ARG A 1 275 ? -24.299 3.091 2.879 1.00 88.56 275 ARG A N 1
ATOM 2077 C CA . ARG A 1 275 ? -24.328 1.672 2.522 1.00 88.56 275 ARG A CA 1
ATOM 2078 C C . ARG A 1 275 ? -22.933 1.056 2.472 1.00 88.56 275 ARG A C 1
ATOM 2080 O O . ARG A 1 275 ? -22.860 -0.166 2.607 1.00 88.56 275 ARG A O 1
ATOM 2087 N N . LEU A 1 276 ? -21.874 1.844 2.327 1.00 89.75 276 LEU A N 1
ATOM 2088 C CA . LEU A 1 276 ? -20.490 1.382 2.242 1.00 89.75 276 LEU A CA 1
ATOM 2089 C C . LEU A 1 276 ? -19.919 0.961 3.597 1.00 89.75 276 LEU A C 1
ATOM 2091 O O . LEU A 1 276 ? -18.841 0.389 3.623 1.00 89.75 276 LEU A O 1
ATOM 2095 N N . VAL A 1 277 ? -20.623 1.181 4.715 1.00 95.38 277 VAL A N 1
ATOM 2096 C CA . VAL A 1 277 ? -20.164 0.785 6.055 1.00 95.38 277 VAL A CA 1
ATOM 2097 C C . VAL A 1 277 ? -21.187 -0.075 6.788 1.00 95.38 277 VAL A C 1
ATOM 2099 O O . VAL A 1 277 ? -22.398 0.140 6.716 1.00 95.38 277 VAL A O 1
ATOM 2102 N N . ARG A 1 278 ? -20.715 -1.064 7.548 1.00 97.25 278 ARG A N 1
ATOM 2103 C CA . ARG A 1 278 ? -21.517 -1.784 8.543 1.00 97.25 278 ARG A CA 1
ATOM 2104 C C . ARG A 1 278 ? -20.733 -1.923 9.835 1.00 97.25 278 ARG A C 1
ATOM 2106 O O . ARG A 1 278 ? -19.614 -2.430 9.849 1.00 97.25 278 ARG A O 1
ATOM 2113 N N . VAL A 1 279 ? -21.365 -1.516 10.931 1.00 98.19 279 VAL A N 1
ATOM 2114 C CA . VAL A 1 279 ? -20.834 -1.686 12.283 1.00 98.19 279 VAL A CA 1
ATOM 2115 C C . VAL A 1 279 ? -21.685 -2.719 13.013 1.00 98.19 279 VAL A C 1
ATOM 2117 O O . VAL A 1 279 ? -22.913 -2.646 13.021 1.00 98.19 279 VAL A O 1
ATOM 2120 N N . VAL A 1 280 ? -21.031 -3.709 13.611 1.00 97.31 280 VAL A N 1
ATOM 2121 C CA . VAL A 1 280 ? -21.682 -4.821 14.308 1.00 97.31 280 VAL A CA 1
ATOM 2122 C C . VAL A 1 280 ? -21.205 -4.847 15.752 1.00 97.31 280 VAL A C 1
ATOM 2124 O O . VAL A 1 280 ? -20.007 -4.913 16.012 1.00 97.31 280 VAL A O 1
ATOM 2127 N N . HIS A 1 281 ? -22.141 -4.846 16.701 1.00 97.38 281 HIS A N 1
ATOM 2128 C CA . HIS A 1 281 ? -21.846 -5.082 18.116 1.00 97.38 281 HIS A CA 1
ATOM 2129 C C . HIS A 1 281 ? -22.148 -6.535 18.485 1.00 97.38 281 HIS A C 1
ATOM 2131 O O . HIS A 1 281 ? -23.249 -7.025 18.234 1.00 97.38 281 HIS A O 1
ATOM 2137 N N . VAL A 1 282 ? -21.173 -7.224 19.080 1.00 95.69 282 VAL A N 1
ATOM 2138 C CA . VAL A 1 282 ? -21.310 -8.612 19.547 1.00 95.69 282 VAL A CA 1
ATOM 2139 C C . VAL A 1 282 ? -20.919 -8.721 21.017 1.00 95.69 282 VAL A C 1
ATOM 2141 O O . VAL A 1 282 ? -19.912 -8.161 21.438 1.00 95.69 282 VAL A O 1
ATOM 2144 N N . GLU A 1 283 ? -21.700 -9.450 21.815 1.00 92.69 283 GLU A N 1
ATOM 2145 C CA . GLU A 1 283 ? -21.424 -9.638 23.251 1.00 92.69 283 GLU A CA 1
ATOM 2146 C C . GLU A 1 283 ? -20.487 -10.820 23.539 1.00 92.69 283 GLU A C 1
ATOM 2148 O O . GLU A 1 283 ? -19.853 -10.866 24.590 1.00 92.69 283 GLU A O 1
ATOM 2153 N N . GLU A 1 284 ? -20.382 -11.771 22.610 1.00 89.44 284 GLU A N 1
ATOM 2154 C CA . GLU A 1 284 ? -19.583 -12.989 22.749 1.00 89.44 284 GLU A CA 1
ATOM 2155 C C . GLU A 1 284 ? -18.658 -13.160 21.537 1.00 89.44 284 GLU A C 1
ATOM 2157 O O . GLU A 1 284 ? -18.997 -12.770 20.418 1.00 89.44 284 GLU A O 1
ATOM 2162 N N . TRP A 1 285 ? -17.487 -13.766 21.753 1.00 85.88 285 TRP A N 1
ATOM 2163 C CA . TRP A 1 285 ? -16.581 -14.139 20.667 1.00 85.88 285 TRP A CA 1
ATOM 2164 C C . TRP A 1 285 ? -17.141 -15.287 19.834 1.00 85.88 285 TRP A C 1
ATOM 2166 O O . TRP A 1 285 ? -17.533 -16.326 20.367 1.00 85.88 285 TRP A O 1
ATOM 2176 N N . GLY A 1 286 ? -17.072 -15.125 18.514 1.00 87.44 286 GLY A N 1
ATOM 2177 C CA . GLY A 1 286 ? -17.112 -16.249 17.587 1.00 87.44 286 GLY A CA 1
ATOM 2178 C C . GLY A 1 286 ? -15.743 -16.907 17.406 1.00 87.44 286 GLY A C 1
ATOM 2179 O O . GLY A 1 286 ? -14.728 -16.465 17.955 1.00 87.44 286 GLY A O 1
ATOM 2180 N N . ALA A 1 287 ? -15.715 -17.954 16.583 1.00 91.94 287 ALA A N 1
ATOM 2181 C CA . ALA A 1 287 ? -14.475 -18.389 15.952 1.00 91.94 287 ALA A CA 1
ATOM 2182 C C . ALA A 1 287 ? -13.986 -17.314 14.963 1.00 91.94 287 ALA A C 1
ATOM 2184 O O . ALA A 1 287 ? -14.759 -16.451 14.543 1.00 91.94 287 ALA A O 1
ATOM 2185 N N . GLU A 1 288 ? -12.707 -17.359 14.590 1.00 94.12 288 GLU A N 1
ATOM 2186 C CA . GLU A 1 288 ? -12.236 -16.562 13.453 1.00 94.12 288 GLU A CA 1
ATOM 2187 C C . GLU A 1 288 ? -12.941 -17.040 12.184 1.00 94.12 288 GLU A C 1
ATOM 2189 O O . GLU A 1 288 ? -13.055 -18.246 11.947 1.00 94.12 288 GLU A O 1
ATOM 2194 N N . ARG A 1 289 ? -13.483 -16.095 11.412 1.00 95.06 289 ARG A N 1
ATOM 2195 C CA . ARG A 1 289 ? -14.284 -16.398 10.226 1.00 95.06 289 ARG A CA 1
ATOM 2196 C C . ARG A 1 289 ? -13.578 -15.944 8.967 1.00 95.06 289 ARG A C 1
ATOM 2198 O O . ARG A 1 289 ? -13.312 -14.759 8.809 1.00 95.06 289 ARG A O 1
ATOM 2205 N N . GLU A 1 290 ? -13.351 -16.895 8.066 1.00 95.81 290 GLU A N 1
ATOM 2206 C CA . GLU A 1 290 ? -12.889 -16.610 6.710 1.00 95.81 290 GLU A CA 1
ATOM 2207 C C . GLU A 1 290 ? -13.919 -15.760 5.950 1.00 95.81 290 GLU A C 1
ATOM 2209 O O . GLU A 1 290 ? -15.133 -15.938 6.153 1.00 95.81 290 GLU A O 1
ATOM 2214 N N . PRO A 1 291 ? -13.455 -14.847 5.079 1.00 94.56 291 PRO A N 1
ATOM 2215 C CA . PRO A 1 291 ? -14.343 -14.046 4.263 1.00 94.56 291 PRO A CA 1
ATOM 2216 C C . PRO A 1 291 ? -15.125 -14.920 3.271 1.00 94.56 291 PRO A C 1
ATOM 2218 O O . PRO A 1 291 ? -14.704 -16.031 2.928 1.00 94.56 291 PRO A O 1
ATOM 2221 N N . PRO A 1 292 ? -16.272 -14.430 2.776 1.00 95.38 292 PRO A N 1
ATOM 2222 C CA . PRO A 1 292 ? -16.965 -15.048 1.656 1.00 95.38 292 PRO A CA 1
ATOM 2223 C C . PRO A 1 292 ? -16.041 -15.211 0.440 1.00 95.38 292 PRO A C 1
ATOM 2225 O O . PRO A 1 292 ? -15.194 -14.363 0.174 1.00 95.38 292 PRO A O 1
ATOM 2228 N N . VAL A 1 293 ? -16.219 -16.302 -0.313 1.00 93.00 293 VAL A N 1
ATOM 2229 C CA . VAL A 1 293 ? -15.382 -16.639 -1.486 1.00 93.00 293 VAL A CA 1
ATOM 2230 C C . VAL A 1 293 ? -15.452 -15.592 -2.603 1.00 93.00 293 VAL A C 1
ATOM 2232 O O . VAL A 1 293 ? -14.572 -15.529 -3.452 1.00 93.00 293 VAL A O 1
ATOM 2235 N N . ASP A 1 294 ? -16.521 -14.803 -2.613 1.00 92.50 294 ASP A N 1
ATOM 2236 C CA . ASP A 1 294 ? -16.804 -13.730 -3.556 1.00 92.50 294 ASP A CA 1
ATOM 2237 C C . ASP A 1 294 ? -16.377 -12.343 -3.044 1.00 92.50 294 ASP A C 1
ATOM 2239 O O . ASP A 1 294 ? -16.762 -11.341 -3.639 1.00 92.50 294 ASP A O 1
ATOM 2243 N N . LEU A 1 295 ? -15.596 -12.261 -1.956 1.00 92.25 295 LEU A N 1
ATOM 2244 C CA . LEU A 1 295 ? -14.972 -11.006 -1.528 1.00 92.25 295 LEU A CA 1
ATOM 2245 C C . LEU A 1 295 ? -13.903 -10.583 -2.547 1.00 92.25 295 LEU A C 1
ATOM 2247 O O . LEU A 1 295 ? -12.982 -11.366 -2.800 1.00 92.25 295 LEU A O 1
ATOM 2251 N N . PRO A 1 296 ? -14.007 -9.377 -3.137 1.00 90.00 296 PRO A N 1
ATOM 2252 C CA . PRO A 1 296 ? -12.993 -8.896 -4.061 1.00 90.00 296 PRO A CA 1
ATOM 2253 C C . PRO A 1 296 ? -11.665 -8.616 -3.334 1.00 90.00 296 PRO A C 1
ATOM 2255 O O . PRO A 1 296 ? -11.632 -8.506 -2.101 1.00 90.00 296 PRO A O 1
ATOM 2258 N N . PRO A 1 297 ? -10.559 -8.487 -4.085 1.00 92.25 297 PRO A N 1
ATOM 2259 C CA . PRO A 1 297 ? -9.304 -7.987 -3.541 1.00 92.25 297 PRO A CA 1
ATOM 2260 C C . PRO A 1 297 ? -9.476 -6.641 -2.821 1.00 92.25 297 PRO A C 1
ATOM 2262 O O . PRO A 1 297 ? -10.446 -5.920 -3.057 1.00 92.25 297 PRO A O 1
ATOM 2265 N N . VAL A 1 298 ? -8.553 -6.310 -1.914 1.00 90.38 298 VAL A N 1
ATOM 2266 C CA . VAL A 1 298 ? -8.604 -5.036 -1.170 1.00 90.38 298 VAL A CA 1
ATOM 2267 C C . VAL A 1 298 ? -8.367 -3.810 -2.051 1.00 90.38 298 VAL A C 1
ATOM 2269 O O . VAL A 1 298 ? -8.698 -2.706 -1.633 1.00 90.38 298 VAL A O 1
ATOM 2272 N N . ASP A 1 299 ? -7.808 -4.006 -3.245 1.00 86.62 299 ASP A N 1
ATOM 2273 C CA . ASP A 1 299 ? -7.484 -2.961 -4.211 1.00 86.62 299 ASP A CA 1
ATOM 2274 C C . ASP A 1 299 ? -7.708 -3.471 -5.649 1.00 86.62 299 ASP A C 1
ATOM 2276 O O . ASP A 1 299 ? -7.606 -4.671 -5.912 1.00 86.62 299 ASP A O 1
ATOM 2280 N N . GLU A 1 300 ? -8.022 -2.571 -6.582 1.00 80.88 300 GLU A N 1
ATOM 2281 C CA . GLU A 1 300 ? -8.230 -2.873 -8.010 1.00 80.88 300 GLU A CA 1
ATOM 2282 C C . GLU A 1 300 ? -7.196 -2.192 -8.940 1.00 80.88 300 GLU A C 1
ATOM 2284 O O . GLU A 1 300 ? -7.296 -2.288 -10.162 1.00 80.88 300 GLU A O 1
ATOM 2289 N N . GLU A 1 301 ? -6.202 -1.500 -8.374 1.00 73.56 301 GLU A N 1
ATOM 2290 C CA . GLU A 1 301 ? -5.062 -0.787 -8.986 1.00 73.56 301 GLU A CA 1
ATOM 2291 C C . GLU A 1 301 ? -5.415 0.332 -9.980 1.00 73.56 301 GLU A C 1
ATOM 2293 O O . GLU A 1 301 ? -4.560 0.924 -10.659 1.00 73.56 301 GLU A O 1
ATOM 2298 N N . THR A 1 302 ? -6.695 0.681 -10.059 1.00 64.50 302 THR A N 1
ATOM 2299 C CA . THR A 1 302 ? -7.191 1.769 -10.902 1.00 64.50 302 THR A CA 1
ATOM 2300 C C . THR A 1 302 ? -6.930 3.150 -10.296 1.00 64.50 302 THR A C 1
ATOM 2302 O O . THR A 1 302 ? -6.871 4.131 -11.042 1.00 64.50 302 THR A O 1
ATOM 2305 N N . GLY A 1 303 ? -6.733 3.231 -8.974 1.00 62.88 303 GLY A N 1
ATOM 2306 C CA . GLY A 1 303 ? -6.546 4.466 -8.205 1.00 62.88 303 GLY A CA 1
ATOM 2307 C C . GLY A 1 303 ? -5.150 4.620 -7.583 1.00 62.88 303 GLY A C 1
ATOM 2308 O O . GLY A 1 303 ? -4.271 3.796 -7.832 1.00 62.88 303 GLY A O 1
ATOM 2309 N N . PRO A 1 304 ? -4.930 5.683 -6.790 1.00 59.38 304 PRO A N 1
ATOM 2310 C CA . PRO A 1 304 ? -3.700 5.915 -6.032 1.00 59.38 304 PRO A CA 1
ATOM 2311 C C . PRO A 1 304 ? -3.664 5.046 -4.762 1.00 59.38 304 PRO A C 1
ATOM 2313 O O . PRO A 1 304 ? -3.399 5.563 -3.695 1.00 59.38 304 PRO A O 1
ATOM 2316 N N . GLY A 1 305 ? -4.025 3.763 -4.858 1.00 69.81 305 GLY A N 1
ATOM 2317 C CA . GLY A 1 305 ? -3.992 2.825 -3.733 1.00 69.81 305 GLY A CA 1
ATOM 2318 C C . GLY A 1 305 ? -2.573 2.333 -3.414 1.00 69.81 305 GLY A C 1
ATOM 2319 O O . GLY A 1 305 ? -1.610 2.771 -4.052 1.00 69.81 305 GLY A O 1
ATOM 2320 N N . PRO A 1 306 ? -2.419 1.408 -2.447 1.00 77.94 306 PRO A N 1
ATOM 2321 C CA . PRO A 1 306 ? -1.122 0.837 -2.109 1.00 77.94 306 PRO A CA 1
ATOM 2322 C C . PRO A 1 306 ? -0.502 0.107 -3.308 1.00 77.94 306 PRO A C 1
ATOM 2324 O O . PRO A 1 306 ? -1.208 -0.434 -4.163 1.00 77.94 306 PRO A O 1
ATOM 2327 N N . ASP A 1 307 ? 0.829 0.062 -3.365 1.00 80.94 307 ASP A N 1
ATOM 2328 C CA . ASP A 1 307 ? 1.531 -0.537 -4.498 1.00 80.94 307 ASP A CA 1
ATOM 2329 C C . ASP A 1 307 ? 1.563 -2.075 -4.407 1.00 80.94 307 ASP A C 1
ATOM 2331 O O . ASP A 1 307 ? 2.416 -2.689 -3.757 1.00 80.94 307 ASP A O 1
ATOM 2335 N N . TYR A 1 308 ? 0.635 -2.713 -5.121 1.00 89.00 308 TYR A N 1
ATOM 2336 C CA . TYR A 1 308 ? 0.594 -4.162 -5.310 1.00 89.00 308 TYR A CA 1
ATOM 2337 C C . TYR A 1 308 ? 1.283 -4.638 -6.601 1.00 89.00 308 TYR A C 1
ATOM 2339 O O . TYR A 1 308 ? 1.049 -5.762 -7.040 1.00 89.00 308 TYR A O 1
ATOM 2347 N N . ARG A 1 309 ? 2.213 -3.872 -7.196 1.00 87.12 309 ARG A N 1
ATOM 2348 C CA . ARG A 1 309 ? 2.971 -4.299 -8.398 1.00 87.12 309 ARG A CA 1
ATOM 2349 C C . ARG A 1 309 ? 3.809 -5.567 -8.208 1.00 87.12 309 ARG A C 1
ATOM 2351 O O . ARG A 1 309 ? 4.276 -6.144 -9.185 1.00 87.12 309 ARG A O 1
ATOM 2358 N N . HIS A 1 310 ? 3.993 -6.030 -6.972 1.00 89.44 310 HIS A N 1
ATOM 2359 C CA . HIS A 1 310 ? 4.589 -7.334 -6.682 1.00 89.44 310 HIS A CA 1
ATOM 2360 C C . HIS A 1 310 ? 3.634 -8.521 -6.908 1.00 89.44 310 HIS A C 1
ATOM 2362 O O . HIS A 1 310 ? 4.083 -9.659 -7.040 1.00 89.44 310 HIS A O 1
ATOM 2368 N N . CYS A 1 311 ? 2.326 -8.268 -6.977 1.00 90.25 311 CYS A N 1
ATOM 2369 C CA . CYS A 1 311 ? 1.319 -9.230 -7.399 1.00 90.25 311 CYS A CA 1
ATOM 2370 C C . CYS A 1 311 ? 1.294 -9.308 -8.926 1.00 90.25 311 CYS A C 1
ATOM 2372 O O . CYS A 1 311 ? 1.240 -8.288 -9.615 1.00 90.25 311 CYS A O 1
ATOM 2374 N N . ARG A 1 312 ? 1.262 -10.533 -9.455 1.00 87.00 312 ARG A N 1
ATOM 2375 C CA . ARG A 1 312 ? 1.244 -10.791 -10.899 1.00 87.00 312 ARG A CA 1
ATOM 2376 C C . ARG A 1 312 ? 0.010 -10.198 -11.583 1.00 87.00 312 ARG A C 1
ATOM 2378 O O . ARG A 1 312 ? 0.110 -9.653 -12.679 1.00 87.00 312 ARG A O 1
ATOM 2385 N N . THR A 1 313 ? -1.155 -10.322 -10.953 1.00 87.38 313 THR A N 1
ATOM 2386 C CA . THR A 1 313 ? -2.421 -9.759 -11.432 1.00 87.38 313 THR A CA 1
ATOM 2387 C C . THR A 1 313 ? -3.223 -9.158 -10.279 1.00 87.38 313 THR A C 1
ATOM 2389 O O . THR A 1 313 ? -3.033 -9.539 -9.127 1.00 87.38 313 THR A O 1
ATOM 2392 N N . VAL A 1 314 ? -4.210 -8.310 -10.593 1.00 85.56 314 VAL A N 1
ATOM 2393 C CA . VAL A 1 314 ? -5.174 -7.767 -9.610 1.00 85.56 314 VAL A CA 1
ATOM 2394 C C . VAL A 1 314 ? -5.859 -8.873 -8.792 1.00 85.56 314 VAL A C 1
ATOM 2396 O O . VAL A 1 314 ? -6.202 -8.678 -7.635 1.00 85.56 314 VAL A O 1
ATOM 2399 N N . ARG A 1 315 ? -6.038 -10.076 -9.357 1.00 86.81 315 ARG A N 1
ATOM 2400 C CA . ARG A 1 315 ? -6.658 -11.208 -8.642 1.00 86.81 315 ARG A CA 1
ATOM 2401 C C . ARG A 1 315 ? -5.756 -11.832 -7.581 1.00 86.81 315 ARG A C 1
ATOM 2403 O O . ARG A 1 315 ? -6.264 -12.561 -6.733 1.00 86.81 315 ARG A O 1
ATOM 2410 N N . ASP A 1 316 ? -4.454 -11.584 -7.663 1.00 89.31 316 ASP A N 1
ATOM 2411 C CA . ASP A 1 316 ? -3.465 -12.072 -6.705 1.00 89.31 316 ASP A CA 1
ATOM 2412 C C . ASP A 1 316 ? -3.285 -11.097 -5.528 1.00 89.31 316 ASP A C 1
ATOM 2414 O O . ASP A 1 316 ? -2.615 -11.437 -4.552 1.00 89.31 316 ASP A O 1
ATOM 2418 N N . ILE A 1 317 ? -3.899 -9.908 -5.597 1.00 91.81 317 ILE A N 1
ATOM 2419 C CA . ILE A 1 317 ? -3.958 -8.957 -4.485 1.00 91.81 317 ILE A CA 1
ATOM 2420 C C . ILE A 1 317 ? -4.743 -9.598 -3.328 1.00 91.81 317 ILE A C 1
ATOM 2422 O O . ILE A 1 317 ? -5.800 -10.202 -3.558 1.00 91.81 317 ILE A O 1
ATOM 2426 N N . PRO A 1 318 ? -4.270 -9.481 -2.072 1.00 91.12 318 PRO A N 1
ATOM 2427 C CA . PRO A 1 318 ? -4.970 -10.032 -0.920 1.00 91.12 318 PRO A CA 1
ATOM 2428 C C . PRO A 1 318 ? -6.423 -9.555 -0.835 1.00 91.12 318 PRO A C 1
ATOM 2430 O O . PRO A 1 318 ? -6.736 -8.395 -1.070 1.00 91.12 318 PRO A O 1
ATOM 2433 N N . THR A 1 319 ? -7.331 -10.431 -0.414 1.00 92.75 319 THR A N 1
ATOM 2434 C CA . THR A 1 319 ? -8.731 -10.061 -0.121 1.00 92.75 319 THR A CA 1
ATOM 2435 C C . THR A 1 319 ? -8.915 -9.509 1.292 1.00 92.75 319 THR A C 1
ATOM 2437 O O . THR A 1 319 ? -10.018 -9.152 1.697 1.00 92.75 319 THR A O 1
ATOM 2440 N N . ARG A 1 320 ? -7.834 -9.445 2.072 1.00 92.25 320 ARG A N 1
ATOM 2441 C CA . ARG A 1 320 ? -7.814 -8.917 3.434 1.00 92.25 320 ARG A CA 1
ATOM 2442 C C . ARG A 1 320 ? -6.485 -8.240 3.710 1.00 92.25 320 ARG A C 1
ATOM 2444 O O . ARG A 1 320 ? -5.442 -8.726 3.279 1.00 92.25 320 ARG A O 1
ATOM 2451 N N . TRP A 1 321 ? -6.529 -7.182 4.504 1.00 92.19 321 TRP A N 1
ATOM 2452 C CA . TRP A 1 321 ? -5.319 -6.589 5.056 1.00 92.19 321 TRP A CA 1
ATOM 2453 C C . TRP A 1 321 ? -4.729 -7.463 6.156 1.00 92.19 321 TRP A C 1
ATOM 2455 O O . TRP A 1 321 ? -5.425 -8.288 6.763 1.00 92.19 321 TRP A O 1
ATOM 2465 N N . ARG A 1 322 ? -3.445 -7.253 6.439 1.00 91.44 322 ARG A N 1
ATOM 2466 C CA . ARG A 1 322 ? -2.754 -7.890 7.561 1.00 91.44 322 ARG A CA 1
ATOM 2467 C C . ARG A 1 322 ? -3.432 -7.576 8.890 1.00 91.44 322 ARG A C 1
ATOM 2469 O O . ARG A 1 322 ? -4.099 -6.555 9.048 1.00 91.44 322 ARG A O 1
ATOM 2476 N N . ARG A 1 323 ? -3.263 -8.470 9.860 1.00 92.69 323 ARG A N 1
ATOM 2477 C CA . ARG A 1 323 ? -3.755 -8.262 11.224 1.00 92.69 323 ARG A CA 1
ATOM 2478 C C . ARG A 1 323 ? -2.737 -7.451 12.015 1.00 92.69 323 ARG A C 1
ATOM 2480 O O . ARG A 1 323 ? -1.592 -7.868 12.097 1.00 92.69 323 ARG A O 1
ATOM 2487 N N . TRP A 1 324 ? -3.163 -6.400 12.708 1.00 94.00 324 TRP A N 1
ATOM 2488 C CA . TRP A 1 324 ? -2.299 -5.695 13.658 1.00 94.00 324 TRP A CA 1
ATOM 2489 C C . TRP A 1 324 ? -2.992 -5.448 15.001 1.00 94.00 324 TRP A C 1
ATOM 2491 O O . TRP A 1 324 ? -3.979 -4.712 15.061 1.00 94.00 324 TRP A O 1
ATOM 2501 N N . PRO A 1 325 ? -2.510 -6.052 16.102 1.00 95.44 325 PRO A N 1
ATOM 2502 C CA . PRO A 1 325 ? -2.967 -5.746 17.455 1.00 95.44 325 PRO A CA 1
ATOM 2503 C C . PRO A 1 325 ? -2.806 -4.273 17.832 1.00 95.44 325 PRO A C 1
ATOM 2505 O O . PRO A 1 325 ? -1.763 -3.670 17.583 1.00 95.44 325 PRO A O 1
ATOM 2508 N N . VAL A 1 326 ? -3.808 -3.705 18.500 1.00 96.88 326 VAL A N 1
ATOM 2509 C CA . VAL A 1 326 ? -3.765 -2.306 18.944 1.00 96.88 326 VAL A CA 1
ATOM 2510 C C . VAL A 1 326 ? -4.045 -2.168 20.433 1.00 96.88 326 VAL A C 1
ATOM 2512 O O . VAL A 1 326 ? -4.902 -2.857 20.990 1.00 96.88 326 VAL A O 1
ATOM 2515 N N . ASP A 1 327 ? -3.354 -1.221 21.054 1.00 96.19 327 ASP A N 1
ATOM 2516 C CA . ASP A 1 327 ? -3.686 -0.688 22.367 1.00 96.19 327 ASP A CA 1
ATOM 2517 C C . ASP A 1 327 ? -4.625 0.510 22.214 1.00 96.19 327 ASP A C 1
ATOM 2519 O O . ASP A 1 327 ? -4.444 1.355 21.334 1.00 96.19 327 ASP A O 1
ATOM 2523 N N . LEU A 1 328 ? -5.609 0.615 23.104 1.00 97.50 328 LEU A N 1
ATOM 2524 C CA . LEU A 1 328 ? -6.522 1.754 23.150 1.00 97.50 328 LEU A CA 1
ATOM 2525 C C . LEU A 1 328 ? -5.953 2.816 24.094 1.00 97.50 328 LEU A C 1
ATOM 2527 O O . LEU A 1 328 ? -5.988 2.663 25.316 1.00 97.50 328 LEU A O 1
ATOM 2531 N N . VAL A 1 329 ? -5.396 3.888 23.529 1.00 97.44 329 VAL A N 1
ATOM 2532 C CA . VAL A 1 329 ? -4.749 4.966 24.286 1.00 97.44 329 VAL A CA 1
ATOM 2533 C C . VAL A 1 329 ? -5.697 6.153 24.389 1.00 97.44 329 VAL A C 1
ATOM 2535 O O . VAL A 1 329 ? -5.971 6.828 23.400 1.00 97.44 329 VAL A O 1
ATOM 2538 N N . ALA A 1 330 ? -6.200 6.420 25.593 1.00 97.31 330 ALA A N 1
ATOM 2539 C CA . ALA A 1 330 ? -7.031 7.589 25.850 1.00 97.31 330 ALA A CA 1
ATOM 2540 C C . ALA A 1 330 ? -6.194 8.874 25.790 1.00 97.31 330 ALA A C 1
ATOM 2542 O O . ALA A 1 330 ? -5.170 8.988 26.468 1.00 97.31 330 ALA A O 1
ATOM 2543 N N . VAL A 1 331 ? -6.658 9.851 25.016 1.00 95.88 331 VAL A N 1
ATOM 2544 C CA . VAL A 1 331 ? -6.044 11.174 24.887 1.00 95.88 331 VAL A CA 1
ATOM 2545 C C . VAL A 1 331 ? -7.096 12.272 25.068 1.00 95.88 331 VAL A C 1
ATOM 2547 O O . VAL A 1 331 ? -8.277 12.046 24.781 1.00 95.88 331 VAL A O 1
ATOM 2550 N N . PRO A 1 332 ? -6.712 13.463 25.561 1.00 94.62 332 PRO A N 1
ATOM 2551 C CA . PRO A 1 332 ? -7.635 14.588 25.660 1.00 94.62 332 PRO A CA 1
ATOM 2552 C C . PRO A 1 332 ? -8.234 14.940 24.294 1.00 94.62 332 PRO A C 1
ATOM 2554 O O . PRO A 1 332 ? -7.522 14.953 23.292 1.00 94.62 332 PRO A O 1
ATOM 2557 N N . ASN A 1 333 ? -9.528 15.253 24.255 1.00 94.06 333 ASN A N 1
ATOM 2558 C CA . ASN A 1 333 ? -10.149 15.809 23.057 1.00 94.06 333 ASN A CA 1
ATOM 2559 C C . ASN A 1 333 ? -9.882 17.320 23.011 1.00 94.06 333 ASN A C 1
ATOM 2561 O O . ASN A 1 333 ? -10.535 18.088 23.715 1.00 94.06 333 ASN A O 1
ATOM 2565 N N . GLN A 1 334 ? -8.857 17.733 22.269 1.00 92.31 334 GLN A N 1
ATOM 2566 C CA . GLN A 1 334 ? -8.388 19.118 22.211 1.00 92.31 334 GLN A CA 1
ATOM 2567 C C . GLN A 1 334 ? -8.045 19.509 20.778 1.00 92.31 334 GLN A C 1
ATOM 2569 O O . GLN A 1 334 ? -7.669 18.660 19.972 1.00 92.31 334 GLN A O 1
ATOM 2574 N N . LEU A 1 335 ? -8.164 20.804 20.495 1.00 92.31 335 LEU A N 1
ATOM 2575 C CA . LEU A 1 335 ? -7.768 21.401 19.227 1.00 92.31 335 LEU A CA 1
ATOM 2576 C C . LEU A 1 335 ? -6.420 22.109 19.365 1.00 92.31 335 LEU A C 1
ATOM 2578 O O . LEU A 1 335 ? -6.133 22.746 20.380 1.00 92.31 335 LEU A O 1
ATOM 2582 N N . TYR A 1 336 ? -5.615 22.012 18.315 1.00 89.75 336 TYR A N 1
ATOM 2583 C CA . TYR A 1 336 ? -4.299 22.618 18.188 1.00 89.75 336 TYR A CA 1
ATOM 2584 C C . TYR A 1 336 ? -4.305 23.542 16.971 1.00 89.75 336 TYR A C 1
ATOM 2586 O O . TYR A 1 336 ? -4.581 23.110 15.855 1.00 89.75 336 TYR A O 1
ATOM 2594 N N . ASP A 1 337 ? -4.024 24.823 17.196 1.00 86.69 337 ASP A N 1
ATOM 2595 C CA . ASP A 1 337 ? -3.978 25.848 16.151 1.00 86.69 337 ASP A CA 1
ATOM 2596 C C . ASP A 1 337 ? -2.530 26.039 15.670 1.00 86.69 337 ASP A C 1
ATOM 2598 O O . ASP A 1 337 ? -1.666 26.468 16.442 1.00 86.69 337 ASP A O 1
ATOM 2602 N N . GLU A 1 338 ? -2.265 25.730 14.397 1.00 81.19 338 GLU A N 1
ATOM 2603 C CA . GLU A 1 338 ? -0.975 25.977 13.732 1.00 81.19 338 GLU A CA 1
ATOM 2604 C C . GLU A 1 338 ? -1.045 27.134 12.714 1.00 81.19 338 GLU A C 1
ATOM 2606 O O . GLU A 1 338 ? -0.294 27.204 11.738 1.00 81.19 338 GLU A O 1
ATOM 2611 N N . GLY A 1 339 ? -1.956 28.083 12.928 1.00 77.44 339 GLY A N 1
ATOM 2612 C CA . GLY A 1 339 ? -2.057 29.361 12.224 1.00 77.44 339 GLY A CA 1
ATOM 2613 C C . GLY A 1 339 ? -2.705 29.304 10.841 1.00 77.44 339 GLY A C 1
ATOM 2614 O O . GLY A 1 339 ? -3.329 30.284 10.439 1.00 77.44 339 GLY A O 1
ATOM 2615 N N . ASN A 1 340 ? -2.578 28.193 10.110 1.00 74.75 340 ASN A N 1
ATOM 2616 C CA . ASN A 1 340 ? -3.223 27.999 8.802 1.00 74.75 340 ASN A CA 1
ATOM 2617 C C . ASN A 1 340 ? -4.238 26.845 8.778 1.00 74.75 340 ASN A C 1
ATOM 2619 O O . ASN A 1 340 ? -4.918 26.663 7.773 1.00 74.75 340 ASN A O 1
ATOM 2623 N N . ARG A 1 341 ? -4.307 26.053 9.853 1.00 79.81 341 ARG A N 1
ATOM 2624 C CA . ARG A 1 341 ? -5.207 24.908 9.998 1.00 79.81 341 ARG A CA 1
ATOM 2625 C C . ARG A 1 341 ? -5.342 24.534 11.472 1.00 79.81 341 ARG A C 1
ATOM 2627 O O . ARG A 1 341 ? -4.413 24.767 12.252 1.00 79.81 341 ARG A O 1
ATOM 2634 N N . ILE A 1 342 ? -6.492 23.972 11.829 1.00 86.62 342 ILE A N 1
ATOM 2635 C CA . ILE A 1 342 ? -6.758 23.435 13.162 1.00 86.62 342 ILE A CA 1
ATOM 2636 C C . ILE A 1 342 ? -6.640 21.914 13.094 1.00 86.62 342 ILE A C 1
ATOM 2638 O O . ILE A 1 342 ? -7.220 21.278 12.218 1.00 86.62 342 ILE A O 1
ATOM 2642 N N . PHE A 1 343 ? -5.896 21.332 14.026 1.00 88.25 343 PHE A N 1
ATOM 2643 C CA . PHE A 1 343 ? -5.693 19.891 14.125 1.00 88.25 343 PHE A CA 1
ATOM 2644 C C . PHE A 1 343 ? -6.254 19.355 15.435 1.00 88.25 343 PHE A C 1
ATOM 2646 O O . PHE A 1 343 ? -6.279 20.052 16.449 1.00 88.25 343 PHE A O 1
ATOM 2653 N N . VAL A 1 344 ? -6.663 18.089 15.436 1.00 91.75 344 VAL A N 1
ATOM 2654 C CA . VAL A 1 344 ? -7.044 17.377 16.671 1.00 91.75 344 VAL A CA 1
ATOM 2655 C C . VAL A 1 344 ? -5.870 16.566 17.224 1.00 91.75 344 VAL A C 1
ATOM 2657 O O . VAL A 1 344 ? -5.845 16.168 18.390 1.00 91.75 344 VAL A O 1
ATOM 2660 N N . THR A 1 345 ? -4.889 16.279 16.376 1.00 92.31 345 THR A N 1
ATOM 2661 C CA . THR A 1 345 ? -3.685 15.548 16.746 1.00 92.31 345 THR A CA 1
ATOM 2662 C C . THR A 1 345 ? -2.540 16.544 16.964 1.00 92.31 345 THR A C 1
ATOM 2664 O O . THR A 1 345 ? -2.306 17.381 16.093 1.00 92.31 345 THR A O 1
ATOM 2667 N N . PRO A 1 346 ? -1.833 16.511 18.111 1.00 91.38 346 PRO A N 1
ATOM 2668 C CA . PRO A 1 346 ? -0.729 17.435 18.359 1.00 91.38 346 PRO A CA 1
ATOM 2669 C C . PRO A 1 346 ? 0.435 17.188 17.384 1.00 91.38 346 PRO A C 1
ATOM 2671 O O . PRO A 1 346 ? 0.567 16.086 16.850 1.00 91.38 346 PRO A O 1
ATOM 2674 N N . PRO A 1 347 ? 1.328 18.166 17.171 1.00 89.56 347 PRO A N 1
ATOM 2675 C CA . PRO A 1 347 ? 2.513 17.960 16.343 1.00 89.56 347 PRO A CA 1
ATOM 2676 C C . PRO A 1 347 ? 3.415 16.861 16.919 1.00 89.56 347 PRO A C 1
ATOM 2678 O O . PRO A 1 347 ? 3.536 16.727 18.139 1.00 89.56 347 PRO A O 1
ATOM 2681 N N . ASP A 1 348 ? 4.068 16.098 16.039 1.00 90.38 348 ASP A N 1
ATOM 2682 C CA . ASP A 1 348 ? 4.972 14.992 16.403 1.00 90.38 348 ASP A CA 1
ATOM 2683 C C . ASP A 1 348 ? 4.309 13.964 17.344 1.00 90.38 348 ASP A C 1
ATOM 2685 O O . ASP A 1 348 ? 4.851 13.539 18.369 1.00 90.38 348 ASP A O 1
ATOM 2689 N N . PHE A 1 349 ? 3.060 13.604 17.041 1.00 95.19 349 PHE A N 1
ATOM 2690 C CA . PHE A 1 349 ? 2.254 12.774 17.925 1.00 95.19 349 PHE A CA 1
ATOM 2691 C C . PHE A 1 349 ? 2.742 11.333 17.978 1.00 95.19 349 PHE A C 1
ATOM 2693 O O . PHE A 1 349 ? 2.671 10.718 19.038 1.00 95.19 349 PHE A O 1
ATOM 2700 N N . ALA A 1 350 ? 3.285 10.797 16.885 1.00 95.31 350 ALA A N 1
ATOM 2701 C CA . ALA A 1 350 ? 3.845 9.450 16.880 1.00 95.31 350 ALA A CA 1
ATOM 2702 C C . ALA A 1 350 ? 4.970 9.302 17.928 1.00 95.31 350 ALA A C 1
ATOM 2704 O O . ALA A 1 350 ? 4.944 8.369 18.733 1.00 95.31 350 ALA A O 1
ATOM 2705 N N . ALA A 1 351 ? 5.899 10.262 18.020 1.00 95.69 351 ALA A N 1
ATOM 2706 C CA . ALA A 1 351 ? 6.956 10.245 19.034 1.00 95.69 351 ALA A CA 1
ATOM 2707 C C . ALA A 1 351 ? 6.407 10.337 20.471 1.00 95.69 351 ALA A C 1
ATOM 2709 O O . ALA A 1 351 ? 6.955 9.730 21.394 1.00 95.69 351 ALA A O 1
ATOM 2710 N N . GLN A 1 352 ? 5.300 11.059 20.671 1.00 95.44 352 GLN A N 1
ATOM 2711 C CA . GLN A 1 352 ? 4.608 11.123 21.963 1.00 95.44 352 GLN A CA 1
ATOM 2712 C C . GLN A 1 352 ? 3.890 9.806 22.296 1.00 95.44 352 GLN A C 1
ATOM 2714 O O . GLN A 1 352 ? 3.967 9.319 23.425 1.00 95.44 352 GLN A O 1
ATOM 2719 N N . LEU A 1 353 ? 3.213 9.210 21.313 1.00 96.12 353 LEU A N 1
ATOM 2720 C CA . LEU A 1 353 ? 2.430 7.980 21.438 1.00 96.12 353 LEU A CA 1
ATOM 2721 C C . LEU A 1 353 ? 3.310 6.761 21.762 1.00 96.12 353 LEU A C 1
ATOM 2723 O O . LEU A 1 353 ? 2.900 5.867 22.515 1.00 96.12 353 LEU A O 1
ATOM 2727 N N . TYR A 1 354 ? 4.531 6.761 21.224 1.00 96.38 354 TYR A N 1
ATOM 2728 C CA . TYR A 1 354 ? 5.558 5.741 21.423 1.00 96.38 354 TYR A CA 1
ATOM 2729 C C . TYR A 1 354 ? 6.740 6.252 22.255 1.00 96.38 354 TYR A C 1
ATOM 2731 O O . TYR A 1 354 ? 7.882 5.855 22.028 1.00 96.38 354 TYR A O 1
ATOM 2739 N N . ALA A 1 355 ? 6.481 7.123 23.234 1.00 95.06 355 ALA A N 1
ATOM 2740 C CA . ALA A 1 355 ? 7.523 7.705 24.074 1.00 95.06 355 ALA A CA 1
ATOM 2741 C C . ALA A 1 355 ? 8.506 6.643 24.614 1.00 95.06 355 ALA A C 1
ATOM 2743 O O . ALA A 1 355 ? 8.119 5.698 25.303 1.00 95.06 355 ALA A O 1
ATOM 2744 N N . GLY A 1 356 ? 9.794 6.830 24.313 1.00 93.94 356 GLY A N 1
ATOM 2745 C CA . GLY A 1 356 ? 10.865 5.897 24.679 1.00 93.94 356 GLY A CA 1
ATOM 2746 C C . GLY A 1 356 ? 11.235 4.874 23.600 1.00 93.94 356 GLY A C 1
ATOM 2747 O O . GLY A 1 356 ? 12.186 4.124 23.808 1.00 93.94 356 GLY A O 1
ATOM 2748 N N . ALA A 1 357 ? 10.552 4.869 22.454 1.00 95.62 357 ALA A N 1
ATOM 2749 C CA . ALA A 1 357 ? 10.901 4.081 21.277 1.00 95.62 357 ALA A CA 1
ATOM 2750 C C . ALA A 1 357 ? 11.132 4.993 20.053 1.00 95.62 357 ALA A C 1
ATOM 2752 O O . ALA A 1 357 ? 10.484 6.035 19.939 1.00 95.62 357 ALA A O 1
ATOM 2753 N N . PRO A 1 358 ? 12.059 4.635 19.146 1.00 95.12 358 PRO A N 1
ATOM 2754 C CA . PRO A 1 358 ? 12.288 5.395 17.922 1.00 95.12 358 PRO A CA 1
ATOM 2755 C C . PRO A 1 358 ? 11.082 5.306 16.981 1.00 95.12 358 PRO A C 1
ATOM 2757 O O . PRO A 1 358 ? 10.440 4.257 16.879 1.00 95.12 358 PRO A O 1
ATOM 2760 N N . VAL A 1 359 ? 10.833 6.409 16.279 1.00 94.88 359 VAL A N 1
ATOM 2761 C CA . VAL A 1 359 ? 9.831 6.561 15.222 1.00 94.88 359 VAL A CA 1
ATOM 2762 C C . VAL A 1 359 ? 10.529 7.177 14.017 1.00 94.88 359 VAL A C 1
ATOM 2764 O O . VAL A 1 359 ? 11.284 8.136 14.187 1.00 94.88 359 VAL A O 1
ATOM 2767 N N . ASP A 1 360 ? 10.280 6.639 12.828 1.00 91.81 360 ASP A N 1
ATOM 2768 C CA . ASP A 1 360 ? 10.829 7.168 11.581 1.00 91.81 360 ASP A CA 1
ATOM 2769 C C . ASP A 1 360 ? 9.765 7.116 10.474 1.00 91.81 360 ASP A C 1
ATOM 2771 O O . ASP A 1 360 ? 9.374 6.025 10.077 1.00 91.81 360 ASP A O 1
ATOM 2775 N N . PRO A 1 361 ? 9.248 8.258 9.990 1.00 86.44 361 PRO A N 1
ATOM 2776 C CA . PRO A 1 361 ? 8.252 8.275 8.924 1.00 86.44 361 PRO A CA 1
ATOM 2777 C C . PRO A 1 361 ? 8.845 8.002 7.536 1.00 86.44 361 PRO A C 1
ATOM 2779 O O . PRO A 1 361 ? 8.085 7.911 6.576 1.00 86.44 361 PRO A O 1
ATOM 2782 N N . ALA A 1 362 ? 10.172 7.908 7.390 1.00 84.19 362 ALA A N 1
ATOM 2783 C CA . ALA A 1 362 ? 10.765 7.546 6.111 1.00 84.19 362 ALA A CA 1
ATOM 2784 C C . ALA A 1 362 ? 10.305 6.135 5.696 1.00 84.19 362 ALA A C 1
ATOM 2786 O O . ALA A 1 362 ? 10.251 5.249 6.557 1.00 84.19 362 ALA A O 1
ATOM 2787 N N . PRO A 1 363 ? 9.981 5.905 4.409 1.00 73.69 363 PRO A N 1
ATOM 2788 C CA . PRO A 1 363 ? 9.680 4.570 3.916 1.00 73.69 363 PRO A CA 1
ATOM 2789 C C . PRO A 1 363 ? 10.836 3.634 4.242 1.00 73.69 363 PRO A C 1
ATOM 2791 O O . PRO A 1 363 ? 12.003 3.975 4.032 1.00 73.69 363 PRO A O 1
ATOM 2794 N N . ALA A 1 364 ? 10.516 2.453 4.757 1.00 73.25 364 ALA A N 1
ATOM 2795 C CA . ALA A 1 364 ? 11.532 1.437 4.912 1.00 73.25 364 ALA A CA 1
ATOM 2796 C C . ALA A 1 364 ? 11.914 0.878 3.538 1.00 73.25 364 ALA A C 1
ATOM 2798 O O . ALA A 1 364 ? 11.056 0.403 2.800 1.00 73.25 364 ALA A O 1
ATOM 2799 N N . GLU A 1 365 ? 13.204 0.901 3.216 1.00 70.38 365 GLU A N 1
ATOM 2800 C CA . GLU A 1 365 ? 13.728 0.295 1.995 1.00 70.38 365 GLU A CA 1
ATOM 2801 C C . GLU A 1 365 ? 14.312 -1.090 2.293 1.00 70.38 365 GLU A C 1
ATOM 2803 O O . GLU A 1 365 ? 14.915 -1.336 3.343 1.00 70.38 365 GLU A O 1
ATOM 2808 N N . ALA A 1 366 ? 14.175 -2.003 1.334 1.00 63.41 366 ALA A N 1
ATOM 2809 C CA . ALA A 1 366 ? 14.730 -3.353 1.411 1.00 63.41 366 ALA A CA 1
ATOM 2810 C C . ALA A 1 366 ? 16.262 -3.432 1.222 1.00 63.41 366 ALA A C 1
ATOM 2812 O O . ALA A 1 366 ? 16.758 -4.535 1.030 1.00 63.41 366 ALA A O 1
ATOM 2813 N N . GLU A 1 367 ? 16.992 -2.305 1.203 1.00 63.19 367 GLU A N 1
ATOM 2814 C CA . GLU A 1 367 ? 18.428 -2.161 0.873 1.00 63.19 367 GLU A CA 1
ATOM 2815 C C . GLU A 1 367 ? 19.218 -3.480 0.750 1.00 63.19 367 GLU A C 1
ATOM 2817 O O . GLU A 1 367 ? 19.649 -4.049 1.747 1.00 63.19 367 GLU A O 1
ATOM 2822 N N . ALA A 1 368 ? 19.433 -3.944 -0.488 1.00 61.59 368 ALA A N 1
ATOM 2823 C CA . ALA A 1 368 ? 20.249 -5.115 -0.851 1.00 61.59 368 ALA A CA 1
ATOM 2824 C C . ALA A 1 368 ? 19.978 -6.434 -0.084 1.00 61.59 368 ALA A C 1
ATOM 2826 O O . ALA A 1 368 ? 20.745 -7.389 -0.245 1.00 61.59 368 ALA A O 1
ATOM 2827 N N . ASP A 1 369 ? 18.900 -6.521 0.696 1.00 78.56 369 ASP A N 1
ATOM 2828 C CA . ASP A 1 369 ? 18.588 -7.694 1.497 1.00 78.56 369 ASP A CA 1
ATOM 2829 C C . ASP A 1 369 ? 18.062 -8.838 0.627 1.00 78.56 369 ASP A C 1
ATOM 2831 O O . ASP A 1 369 ? 17.406 -8.646 -0.403 1.00 78.56 369 ASP A O 1
ATOM 2835 N N . ALA A 1 370 ? 18.362 -10.063 1.058 1.00 87.88 370 ALA A N 1
ATOM 2836 C CA . ALA A 1 370 ? 17.729 -11.249 0.506 1.00 87.88 370 ALA A CA 1
ATOM 2837 C C . ALA A 1 370 ? 16.244 -11.269 0.908 1.00 87.88 370 ALA A C 1
ATOM 2839 O O . ALA A 1 370 ? 15.919 -10.901 2.043 1.00 87.88 370 ALA A O 1
ATOM 2840 N N . PRO A 1 371 ? 15.337 -11.735 0.030 1.00 93.31 371 PRO A N 1
ATOM 2841 C CA . PRO A 1 371 ? 13.951 -11.944 0.424 1.00 93.31 371 PRO A CA 1
ATOM 2842 C C . PRO A 1 371 ? 13.886 -12.946 1.583 1.00 93.31 371 PRO A C 1
ATOM 2844 O O . PRO A 1 371 ? 14.655 -13.907 1.641 1.00 93.31 371 PRO A O 1
ATOM 2847 N N . LEU A 1 372 ? 12.939 -12.744 2.501 1.00 93.50 372 LEU A N 1
ATOM 2848 C CA . LEU A 1 372 ? 12.887 -13.496 3.765 1.00 93.50 372 LEU A CA 1
ATOM 2849 C C . LEU A 1 372 ? 12.655 -15.000 3.572 1.00 93.50 372 LEU A C 1
ATOM 2851 O O . LEU A 1 372 ? 13.000 -15.817 4.423 1.00 93.50 372 LEU A O 1
ATOM 2855 N N . SER A 1 373 ? 11.993 -15.365 2.479 1.00 95.56 373 SER A N 1
ATOM 2856 C CA . SER A 1 373 ? 11.509 -16.718 2.227 1.00 95.56 373 SER A CA 1
ATOM 2857 C C . SER A 1 373 ? 11.292 -16.961 0.739 1.00 95.56 373 SER A C 1
ATOM 2859 O O . SER A 1 373 ? 11.330 -16.030 -0.071 1.00 95.56 373 SER A O 1
ATOM 2861 N N . TRP A 1 374 ? 10.983 -18.205 0.383 1.00 96.38 374 TRP A N 1
ATOM 2862 C CA . TRP A 1 374 ? 10.553 -18.566 -0.969 1.00 96.38 374 TRP A CA 1
ATOM 2863 C C . TRP A 1 374 ? 9.321 -17.776 -1.441 1.00 96.38 374 TRP A C 1
ATOM 2865 O O . TRP A 1 374 ? 9.216 -17.477 -2.629 1.00 96.38 374 TRP A O 1
ATOM 2875 N N . ARG A 1 375 ? 8.431 -17.345 -0.535 1.00 96.00 375 ARG A N 1
ATOM 2876 C CA . ARG A 1 375 ? 7.338 -16.412 -0.854 1.00 96.00 375 ARG A CA 1
ATOM 2877 C C . ARG A 1 375 ? 7.853 -15.053 -1.320 1.00 96.00 375 ARG A C 1
ATOM 2879 O O . ARG A 1 375 ? 7.353 -14.520 -2.301 1.00 96.00 375 ARG A O 1
ATOM 2886 N N . GLY A 1 376 ? 8.874 -14.512 -0.659 1.00 95.19 376 GLY A N 1
ATOM 2887 C CA . GLY A 1 376 ? 9.495 -13.256 -1.084 1.00 95.19 376 GLY A CA 1
ATOM 2888 C C . GLY A 1 376 ? 10.200 -13.390 -2.438 1.00 95.19 376 GLY A C 1
ATOM 2889 O O . GLY A 1 376 ? 10.114 -12.490 -3.268 1.00 95.19 376 GLY A O 1
ATOM 2890 N N . ALA A 1 377 ? 10.821 -14.543 -2.715 1.00 96.00 377 ALA A N 1
ATOM 2891 C CA . ALA A 1 377 ? 11.350 -14.844 -4.047 1.00 96.00 377 ALA A CA 1
ATOM 2892 C C . ALA A 1 377 ? 10.240 -14.902 -5.111 1.00 96.00 377 ALA A C 1
ATOM 2894 O O . ALA A 1 377 ? 10.435 -14.427 -6.227 1.00 96.00 377 ALA A O 1
ATOM 2895 N N . LEU A 1 378 ? 9.066 -15.442 -4.766 1.00 96.31 378 LEU A N 1
ATOM 2896 C CA . LEU A 1 378 ? 7.909 -15.444 -5.659 1.00 96.31 378 LEU A CA 1
ATOM 2897 C C . LEU A 1 378 ? 7.440 -14.019 -5.977 1.00 96.31 378 LEU A C 1
ATOM 2899 O O . LEU A 1 378 ? 7.208 -13.733 -7.144 1.00 96.31 378 LEU A O 1
ATOM 2903 N N . TYR A 1 379 ? 7.377 -13.118 -4.989 1.00 95.69 379 TYR A N 1
ATOM 2904 C CA . TYR A 1 379 ? 7.034 -11.704 -5.213 1.00 95.69 379 TYR A CA 1
ATOM 2905 C C . TYR A 1 379 ? 8.007 -11.004 -6.162 1.00 95.69 379 TYR A C 1
ATOM 2907 O O . TYR A 1 379 ? 7.581 -10.234 -7.017 1.00 95.69 379 TYR A O 1
ATOM 2915 N N . ILE A 1 380 ? 9.304 -11.305 -6.062 1.00 95.25 380 ILE A N 1
ATOM 2916 C CA . ILE A 1 380 ? 10.315 -10.821 -7.012 1.00 95.25 380 ILE A CA 1
ATOM 2917 C C . ILE A 1 380 ? 10.002 -11.290 -8.435 1.00 95.25 380 ILE A C 1
ATOM 2919 O O . ILE A 1 380 ? 9.998 -10.488 -9.364 1.00 95.25 380 ILE A O 1
ATOM 2923 N N . ILE A 1 381 ? 9.736 -12.582 -8.626 1.00 96.38 381 ILE A N 1
ATOM 2924 C CA . ILE A 1 381 ? 9.490 -13.128 -9.965 1.00 96.38 381 ILE A CA 1
ATOM 2925 C C . ILE A 1 381 ? 8.157 -12.644 -10.536 1.00 96.38 381 ILE A C 1
ATOM 2927 O O . ILE A 1 381 ? 8.104 -12.271 -11.707 1.00 96.38 381 ILE A O 1
ATOM 2931 N N . ASP A 1 382 ? 7.108 -12.595 -9.719 1.00 95.62 382 ASP A N 1
ATOM 2932 C CA . ASP A 1 382 ? 5.787 -12.126 -10.131 1.00 95.62 382 ASP A CA 1
ATOM 2933 C C . ASP A 1 382 ? 5.792 -10.629 -10.476 1.00 95.62 382 ASP A C 1
ATOM 2935 O O . ASP A 1 382 ? 5.163 -10.250 -11.466 1.00 95.62 382 ASP A O 1
ATOM 2939 N N . SER A 1 383 ? 6.573 -9.800 -9.766 1.00 93.38 383 SER A N 1
ATOM 2940 C CA . SER A 1 383 ? 6.743 -8.387 -10.130 1.00 93.38 383 SER A CA 1
ATOM 2941 C C . SER A 1 383 ? 7.438 -8.232 -11.480 1.00 93.38 383 SER A C 1
ATOM 2943 O O . SER A 1 383 ? 6.980 -7.477 -12.332 1.00 93.38 383 SER A O 1
ATOM 2945 N N . VAL A 1 384 ? 8.525 -8.976 -11.719 1.00 94.94 384 VAL A N 1
ATOM 2946 C CA . VAL A 1 384 ? 9.260 -8.899 -12.991 1.00 94.94 384 VAL A CA 1
ATOM 2947 C C . VAL A 1 384 ? 8.392 -9.383 -14.149 1.00 94.94 384 VAL A C 1
ATOM 2949 O O . VAL A 1 384 ? 8.351 -8.732 -15.188 1.00 94.94 384 VAL A O 1
ATOM 2952 N N . LEU A 1 385 ? 7.680 -10.503 -13.985 1.00 94.75 385 LEU A N 1
ATOM 2953 C CA . LEU A 1 385 ? 6.757 -11.016 -15.003 1.00 94.75 385 LEU A CA 1
ATOM 2954 C C . LEU A 1 385 ? 5.690 -9.980 -15.365 1.00 94.75 385 LEU A C 1
ATOM 2956 O O . LEU A 1 385 ? 5.404 -9.783 -16.543 1.00 94.75 385 LEU A O 1
ATOM 2960 N N . ARG A 1 386 ? 5.154 -9.279 -14.367 1.00 91.31 386 ARG A N 1
ATOM 2961 C CA . ARG A 1 386 ? 4.184 -8.210 -14.577 1.00 91.31 386 ARG A CA 1
ATOM 2962 C C . ARG A 1 386 ? 4.764 -7.018 -15.344 1.00 91.31 386 ARG A C 1
ATOM 2964 O O . ARG A 1 386 ? 4.157 -6.576 -16.316 1.00 91.31 386 ARG A O 1
ATOM 2971 N N . GLU A 1 387 ? 5.941 -6.523 -14.966 1.00 90.31 387 GLU A N 1
ATOM 2972 C CA . GLU A 1 387 ? 6.620 -5.440 -15.701 1.00 90.31 387 GLU A CA 1
ATOM 2973 C C . GLU A 1 387 ? 6.922 -5.847 -17.155 1.00 90.31 387 GLU A C 1
ATOM 2975 O O . GLU A 1 387 ? 6.756 -5.068 -18.100 1.00 90.31 387 GLU A O 1
ATOM 2980 N N . LEU A 1 388 ? 7.321 -7.106 -17.358 1.00 92.31 388 LEU A N 1
ATOM 2981 C CA . LEU A 1 388 ? 7.541 -7.662 -18.688 1.00 92.31 388 LEU A CA 1
ATOM 2982 C C . LEU A 1 388 ? 6.256 -7.764 -19.509 1.00 92.31 388 LEU A C 1
ATOM 2984 O O . LEU A 1 388 ? 6.370 -7.765 -20.730 1.00 92.31 388 LEU A O 1
ATOM 2988 N N . ASP A 1 389 ? 5.066 -7.828 -18.915 1.00 87.56 389 ASP A N 1
ATOM 2989 C CA . ASP A 1 389 ? 3.798 -7.797 -19.652 1.00 87.56 389 ASP A CA 1
ATOM 2990 C C . ASP A 1 389 ? 3.445 -6.368 -20.111 1.00 87.56 389 ASP A C 1
ATOM 2992 O O . ASP A 1 389 ? 3.006 -6.179 -21.252 1.00 87.56 389 ASP A O 1
ATOM 2996 N N . GLU A 1 390 ? 3.720 -5.347 -19.290 1.00 81.81 390 GLU A N 1
ATOM 2997 C CA . GLU A 1 390 ? 3.471 -3.928 -19.612 1.00 81.81 390 GLU A CA 1
ATOM 2998 C C . GLU A 1 390 ? 4.375 -3.407 -20.750 1.00 81.81 390 GLU A C 1
ATOM 3000 O O . GLU A 1 390 ? 3.951 -2.588 -21.575 1.00 81.81 390 GLU A O 1
ATOM 3005 N N . GLY A 1 391 ? 5.587 -3.957 -20.858 1.00 81.38 391 GLY A N 1
ATOM 3006 C CA . GLY A 1 391 ? 6.573 -3.635 -21.885 1.00 81.38 391 GLY A CA 1
ATOM 3007 C C . GLY A 1 391 ? 7.542 -2.531 -21.490 1.00 81.38 391 GLY A C 1
ATOM 3008 O O . GLY A 1 391 ? 7.196 -1.567 -20.816 1.00 81.38 391 GLY A O 1
ATOM 3009 N N . ILE A 1 392 ? 8.792 -2.686 -21.924 1.00 83.12 392 ILE A N 1
ATOM 3010 C CA . ILE A 1 392 ? 9.918 -1.899 -21.418 1.00 83.12 392 ILE A CA 1
ATOM 3011 C C . ILE A 1 392 ? 10.225 -0.738 -22.349 1.00 83.12 392 ILE A C 1
ATOM 3013 O O . ILE A 1 392 ? 10.402 0.405 -21.917 1.00 83.12 392 ILE A O 1
ATOM 3017 N N . ILE A 1 393 ? 10.311 -1.025 -23.651 1.00 81.31 393 ILE A N 1
ATOM 3018 C CA . ILE A 1 393 ? 10.368 0.035 -24.647 1.00 81.31 393 ILE A CA 1
ATOM 3019 C C . ILE A 1 393 ? 8.948 0.572 -24.803 1.00 81.31 393 ILE A C 1
ATOM 3021 O O . ILE A 1 393 ? 8.005 -0.174 -25.058 1.00 81.31 393 ILE A O 1
ATOM 3025 N N . GLY A 1 394 ? 8.810 1.891 -24.642 1.00 71.44 394 GLY A N 1
ATOM 3026 C CA . GLY A 1 394 ? 7.534 2.580 -24.776 1.00 71.44 394 GLY A CA 1
ATOM 3027 C C . GLY A 1 394 ? 6.870 2.394 -26.149 1.00 71.44 394 GLY A C 1
ATOM 3028 O O . GLY A 1 394 ? 7.330 1.682 -27.043 1.00 71.44 394 GLY A O 1
ATOM 3029 N N . ARG A 1 395 ? 5.740 3.078 -26.339 1.00 79.19 395 ARG A N 1
ATOM 3030 C CA . ARG A 1 395 ? 4.925 2.964 -27.559 1.00 79.19 395 ARG A CA 1
ATOM 3031 C C . ARG A 1 395 ? 5.738 3.263 -28.833 1.00 79.19 395 ARG A C 1
ATOM 3033 O O . ARG A 1 395 ? 6.658 4.080 -28.794 1.00 79.19 395 ARG A O 1
ATOM 3040 N N . PRO A 1 396 ? 5.378 2.656 -29.985 1.00 82.62 396 PRO A N 1
ATOM 3041 C CA . PRO A 1 396 ? 6.019 2.976 -31.257 1.00 82.62 396 PRO A CA 1
ATOM 3042 C C . PRO A 1 396 ? 5.930 4.481 -31.555 1.00 82.62 396 PRO A C 1
ATOM 3044 O O . PRO A 1 396 ? 4.951 5.122 -31.152 1.00 82.62 396 PRO A O 1
ATOM 3047 N N . PRO A 1 397 ? 6.902 5.047 -32.297 1.00 84.75 397 PRO A N 1
ATOM 3048 C CA . PRO A 1 397 ? 6.908 6.471 -32.593 1.00 84.75 397 PRO A CA 1
ATOM 3049 C C . PRO A 1 397 ? 5.625 6.860 -33.329 1.00 84.75 397 PRO A C 1
ATOM 3051 O O . PRO A 1 397 ? 5.289 6.301 -34.383 1.00 84.75 397 PRO A O 1
ATOM 3054 N N . SER A 1 398 ? 4.913 7.825 -32.753 1.00 89.00 398 SER A N 1
ATOM 3055 C CA . SER A 1 398 ? 3.678 8.382 -33.297 1.00 89.00 398 SER A CA 1
ATOM 3056 C C . SER A 1 398 ? 3.917 9.043 -34.662 1.00 89.00 398 SER A C 1
ATOM 3058 O O . SER A 1 398 ? 5.042 9.461 -34.958 1.00 89.00 398 SER A O 1
ATOM 3060 N N . PRO A 1 399 ? 2.870 9.210 -35.494 1.00 90.88 399 PRO A N 1
ATOM 3061 C CA . PRO A 1 399 ? 2.997 9.898 -36.780 1.00 90.88 399 PRO A CA 1
ATOM 3062 C C . PRO A 1 399 ? 3.648 11.285 -36.668 1.00 90.88 399 PRO A C 1
ATOM 3064 O O . PRO A 1 399 ? 4.487 11.630 -37.493 1.00 90.88 399 PRO A O 1
ATOM 3067 N N . ALA A 1 400 ? 3.340 12.036 -35.606 1.00 89.50 400 ALA A N 1
ATOM 3068 C CA . ALA A 1 400 ? 3.930 13.350 -35.355 1.00 89.50 400 ALA A CA 1
ATOM 3069 C C . ALA A 1 400 ? 5.435 13.278 -35.032 1.00 89.50 400 ALA A C 1
ATOM 3071 O O . ALA A 1 400 ? 6.211 14.078 -35.548 1.00 89.50 400 ALA A O 1
ATOM 3072 N N . GLN A 1 401 ? 5.877 12.300 -34.228 1.00 89.44 401 GLN A N 1
ATOM 3073 C CA . GLN A 1 401 ? 7.311 12.101 -33.952 1.00 89.44 401 GLN A CA 1
ATOM 3074 C C . GLN A 1 401 ? 8.074 11.742 -35.229 1.00 89.44 401 GLN A C 1
ATOM 3076 O O . GLN A 1 401 ? 9.170 12.249 -35.460 1.00 89.44 401 GLN A O 1
ATOM 3081 N N . ARG A 1 402 ? 7.476 10.896 -36.077 1.00 92.12 402 ARG A N 1
ATOM 3082 C CA . ARG A 1 402 ? 8.052 10.540 -37.378 1.00 92.12 402 ARG A CA 1
ATOM 3083 C C . ARG A 1 402 ? 8.175 11.764 -38.276 1.00 92.12 402 ARG A C 1
ATOM 3085 O O . ARG A 1 402 ? 9.242 11.993 -38.827 1.00 92.12 402 ARG A O 1
ATOM 3092 N N . GLU A 1 403 ? 7.121 12.571 -38.381 1.00 92.19 403 GLU A N 1
ATOM 3093 C CA . GLU A 1 403 ? 7.134 13.796 -39.184 1.00 92.19 403 GLU A CA 1
ATOM 3094 C C . GLU A 1 403 ? 8.266 14.736 -38.755 1.00 92.19 403 GLU A C 1
ATOM 3096 O O . GLU A 1 403 ? 9.020 15.204 -39.603 1.00 92.19 403 GLU A O 1
ATOM 3101 N N . VAL A 1 404 ? 8.429 14.966 -37.448 1.00 90.62 404 VAL A N 1
ATOM 3102 C CA . VAL A 1 404 ? 9.496 15.817 -36.905 1.00 90.62 404 VAL A CA 1
ATOM 3103 C C . VAL A 1 404 ? 10.880 15.283 -37.274 1.00 90.62 404 VAL A C 1
ATOM 3105 O O . VAL A 1 404 ? 11.704 16.045 -37.778 1.00 90.62 404 VAL A O 1
ATOM 3108 N N . LEU A 1 405 ? 11.133 13.987 -37.066 1.00 90.94 405 LEU A N 1
ATOM 3109 C CA . LEU A 1 405 ? 12.430 13.367 -37.365 1.00 90.94 405 LEU A CA 1
ATOM 3110 C C . LEU A 1 405 ? 12.789 13.421 -38.855 1.00 90.94 405 LEU A C 1
ATOM 3112 O O . LEU A 1 405 ? 13.970 13.471 -39.197 1.00 90.94 405 LEU A O 1
ATOM 3116 N N . LEU A 1 406 ? 11.782 13.425 -39.730 1.00 93.75 406 LEU A N 1
ATOM 3117 C CA . LEU A 1 406 ? 11.945 13.495 -41.181 1.00 93.75 406 LEU A CA 1
ATOM 3118 C C . LEU A 1 406 ? 12.116 14.930 -41.711 1.00 93.75 406 LEU A C 1
ATOM 3120 O O . LEU A 1 406 ? 12.363 15.108 -42.905 1.00 93.75 406 LEU A O 1
ATOM 3124 N N . ARG A 1 407 ? 12.010 15.963 -40.862 1.00 91.81 407 ARG A N 1
ATOM 3125 C CA . ARG A 1 407 ? 12.252 17.353 -41.276 1.00 91.81 407 ARG A CA 1
ATOM 3126 C C . ARG A 1 407 ? 13.710 17.555 -41.679 1.00 91.81 407 ARG A C 1
ATOM 3128 O O . ARG A 1 407 ? 14.639 17.046 -41.047 1.00 91.81 407 ARG A O 1
ATOM 3135 N N . GLU A 1 408 ? 13.908 18.365 -42.714 1.00 89.19 408 GLU A N 1
ATOM 3136 C CA . GLU A 1 408 ? 15.240 18.701 -43.209 1.00 89.19 408 GLU A CA 1
ATOM 3137 C C . GLU A 1 408 ? 16.100 19.311 -42.087 1.00 89.19 408 GLU A C 1
ATOM 3139 O O . GLU A 1 408 ? 15.662 20.212 -41.372 1.00 89.19 408 GLU A O 1
ATOM 3144 N N . ASN A 1 409 ? 17.331 18.817 -41.933 1.00 86.12 409 ASN A N 1
ATOM 3145 C CA . ASN A 1 409 ? 18.311 19.258 -40.931 1.00 86.12 409 ASN A CA 1
ATOM 3146 C C . ASN A 1 409 ? 17.909 19.087 -39.450 1.00 86.12 409 ASN A C 1
ATOM 3148 O O . ASN A 1 409 ? 18.676 19.504 -38.583 1.00 86.12 409 ASN A O 1
ATOM 3152 N N . TYR A 1 410 ? 16.781 18.439 -39.129 1.00 89.44 410 TYR A N 1
ATOM 3153 C CA . TYR A 1 410 ? 16.359 18.258 -37.734 1.00 89.44 410 TYR A CA 1
ATOM 3154 C C . TYR A 1 410 ? 17.326 17.378 -36.933 1.00 89.44 410 TYR A C 1
ATOM 3156 O O . TYR A 1 410 ? 17.785 17.764 -35.865 1.00 89.44 410 TYR A O 1
ATOM 3164 N N . VAL A 1 411 ? 17.726 16.219 -37.464 1.00 90.31 411 VAL A N 1
ATOM 3165 C CA . VAL A 1 411 ? 18.670 15.325 -36.761 1.00 90.31 411 VAL A CA 1
ATOM 3166 C C . VAL A 1 411 ? 19.998 16.029 -36.455 1.00 90.31 411 VAL A C 1
ATOM 3168 O O . VAL A 1 411 ? 20.560 15.869 -35.373 1.00 90.31 411 VAL A O 1
ATOM 3171 N N . ALA A 1 412 ? 20.464 16.886 -37.368 1.00 89.31 412 ALA A N 1
ATOM 3172 C CA . ALA A 1 412 ? 21.674 17.678 -37.176 1.00 89.31 412 ALA A CA 1
ATOM 3173 C C . ALA A 1 412 ? 21.533 18.753 -36.079 1.00 89.31 412 ALA A C 1
ATOM 3175 O O . ALA A 1 412 ? 22.548 19.185 -35.529 1.00 89.31 412 ALA A O 1
ATOM 3176 N N . SER A 1 413 ? 20.309 19.177 -35.733 1.00 89.38 413 SER A N 1
ATOM 3177 C CA . SER A 1 413 ? 20.069 20.158 -34.668 1.00 89.38 413 SER A CA 1
ATOM 3178 C C . SER A 1 413 ? 20.004 19.548 -33.267 1.00 89.38 413 SER A C 1
ATOM 3180 O O . SER A 1 413 ? 20.227 20.280 -32.304 1.00 89.38 413 SER A O 1
ATOM 3182 N N . ILE A 1 414 ? 19.773 18.233 -33.133 1.00 88.81 414 ILE A N 1
ATOM 3183 C CA . ILE A 1 414 ? 19.575 17.558 -31.835 1.00 88.81 414 ILE A CA 1
ATOM 3184 C C . ILE A 1 414 ? 20.770 17.773 -30.893 1.00 88.81 414 ILE A C 1
ATOM 3186 O O . ILE A 1 414 ? 20.605 18.258 -29.776 1.00 88.81 414 ILE A O 1
ATOM 3190 N N . ILE A 1 415 ? 21.995 17.454 -31.327 1.00 90.44 415 ILE A N 1
ATOM 3191 C CA . ILE A 1 415 ? 23.187 17.566 -30.464 1.00 90.44 415 ILE A CA 1
ATOM 3192 C C . ILE A 1 415 ? 23.517 19.019 -30.087 1.00 90.44 415 ILE A C 1
ATOM 3194 O O . ILE A 1 415 ? 23.760 19.270 -28.902 1.00 90.44 415 ILE A O 1
ATOM 3198 N N . PRO A 1 416 ? 23.532 19.993 -31.023 1.00 90.56 416 PRO A N 1
ATOM 3199 C CA . PRO A 1 416 ? 23.671 21.404 -30.667 1.00 90.56 416 PRO A CA 1
ATOM 3200 C C . PRO A 1 416 ? 22.631 21.877 -29.648 1.00 90.56 416 PRO A C 1
ATOM 3202 O O . PRO A 1 416 ? 22.982 22.594 -28.712 1.00 90.56 416 PRO A O 1
ATOM 3205 N N . GLU A 1 417 ? 21.375 21.454 -29.798 1.00 87.12 417 GLU A N 1
ATOM 3206 C CA . GLU A 1 417 ? 20.299 21.831 -28.886 1.00 87.12 417 GLU A CA 1
ATOM 3207 C C . GLU A 1 417 ? 20.504 21.239 -27.487 1.00 87.12 417 GLU A C 1
ATOM 3209 O O . GLU A 1 417 ? 20.459 21.976 -26.504 1.00 87.12 417 GLU A O 1
ATOM 3214 N N . LEU A 1 418 ? 20.815 19.943 -27.376 1.00 85.56 418 LEU A N 1
ATOM 3215 C CA . LEU A 1 418 ? 21.085 19.306 -26.083 1.00 85.56 418 LEU A CA 1
ATOM 3216 C C . LEU A 1 418 ? 22.296 19.930 -25.368 1.00 85.56 418 LEU A C 1
ATOM 3218 O O . LEU A 1 418 ? 22.251 20.140 -24.157 1.00 85.56 418 LEU A O 1
ATOM 3222 N N . ARG A 1 419 ? 23.351 20.306 -26.105 1.00 88.12 419 ARG A N 1
ATOM 3223 C CA . ARG A 1 419 ? 24.510 21.030 -25.545 1.00 88.12 419 ARG A CA 1
ATOM 3224 C C . ARG A 1 419 ? 24.135 22.407 -25.014 1.00 88.12 419 ARG A C 1
ATOM 3226 O O . ARG A 1 419 ? 24.527 22.757 -23.905 1.00 88.12 419 ARG A O 1
ATOM 3233 N N . ALA A 1 420 ? 23.358 23.172 -25.781 1.00 86.56 420 ALA A N 1
ATOM 3234 C CA . ALA A 1 420 ? 22.876 24.479 -25.343 1.00 86.56 420 ALA A CA 1
ATOM 3235 C C . ALA A 1 420 ? 21.987 24.359 -24.094 1.00 86.56 420 ALA A C 1
ATOM 3237 O O . ALA A 1 420 ? 22.048 25.201 -23.200 1.00 86.56 420 ALA A O 1
ATOM 3238 N N . GLN A 1 421 ? 21.186 23.293 -24.000 1.00 80.62 421 GLN A N 1
ATOM 3239 C CA . GLN A 1 421 ? 20.389 23.003 -22.810 1.00 80.62 421 GLN A CA 1
ATOM 3240 C C . GLN A 1 421 ? 21.253 22.659 -21.593 1.00 80.62 421 GLN A C 1
ATOM 3242 O O . GLN A 1 421 ? 20.908 23.078 -20.489 1.00 80.62 421 GLN A O 1
ATOM 3247 N N . GLU A 1 422 ? 22.349 21.923 -21.770 1.00 82.12 422 GLU A N 1
ATOM 3248 C CA . GLU A 1 422 ? 23.275 21.600 -20.681 1.00 82.12 422 GLU A CA 1
ATOM 3249 C C . GLU A 1 422 ? 24.001 22.844 -20.164 1.00 82.12 422 GLU A C 1
ATOM 3251 O O . GLU A 1 422 ? 24.042 23.102 -18.961 1.00 82.12 422 GLU A O 1
ATOM 3256 N N . GLU A 1 423 ? 24.477 23.692 -21.075 1.00 83.88 423 GLU A N 1
ATOM 3257 C CA . GLU A 1 423 ? 25.076 24.981 -20.728 1.00 83.88 423 GLU A CA 1
ATOM 3258 C C . GLU A 1 423 ? 24.071 25.887 -19.995 1.00 83.88 423 GLU A C 1
ATOM 3260 O O . GLU A 1 423 ? 24.386 26.475 -18.955 1.00 83.88 423 GLU A O 1
ATOM 3265 N N . ALA A 1 424 ? 22.824 25.937 -20.475 1.00 82.69 424 ALA A N 1
ATOM 3266 C CA . ALA A 1 424 ? 21.746 26.653 -19.805 1.00 82.69 424 ALA A CA 1
ATOM 3267 C C . ALA A 1 424 ? 21.471 26.084 -18.401 1.00 82.69 424 ALA A C 1
ATOM 3269 O O . ALA A 1 424 ? 21.380 26.858 -17.445 1.00 82.69 424 ALA A O 1
ATOM 3270 N N . TRP A 1 425 ? 21.393 24.758 -18.250 1.00 79.00 425 TRP A N 1
ATOM 3271 C CA . TRP A 1 425 ? 21.182 24.085 -16.963 1.00 79.00 425 TRP A CA 1
ATOM 3272 C C . TRP A 1 425 ? 22.282 24.427 -15.948 1.00 79.00 425 TRP A C 1
ATOM 3274 O O . TRP A 1 425 ? 21.977 24.736 -14.793 1.00 79.00 425 TRP A O 1
ATOM 3284 N N . MET A 1 426 ? 23.538 24.483 -16.395 1.00 76.00 426 MET A N 1
ATOM 3285 C CA . MET A 1 426 ? 24.673 24.912 -15.574 1.00 76.00 426 MET A CA 1
ATOM 3286 C C . MET A 1 426 ? 24.617 26.406 -15.215 1.00 76.00 426 MET A C 1
ATOM 3288 O O . MET A 1 426 ? 24.990 26.791 -14.104 1.00 76.00 426 MET A O 1
ATOM 3292 N N . SER A 1 427 ? 24.114 27.259 -16.114 1.00 76.75 427 SER A N 1
ATOM 3293 C CA . SER A 1 427 ? 24.062 28.716 -15.916 1.00 76.75 427 SER A CA 1
ATOM 3294 C C . SER A 1 427 ? 22.976 29.193 -14.935 1.00 76.75 427 SER A C 1
ATOM 3296 O O . SER A 1 427 ? 23.171 30.195 -14.242 1.00 76.75 427 SER A O 1
ATOM 3298 N N . VAL A 1 428 ? 21.843 28.483 -14.824 1.00 70.62 428 VAL A N 1
ATOM 3299 C CA . VAL A 1 428 ? 20.707 28.859 -13.957 1.00 70.62 428 VAL A CA 1
ATOM 3300 C C . VAL A 1 428 ? 21.009 28.478 -12.503 1.00 70.62 428 VAL A C 1
ATOM 3302 O O . VAL A 1 428 ? 20.491 27.502 -11.970 1.00 70.62 428 VAL A O 1
ATOM 3305 N N . GLY A 1 429 ? 21.910 29.222 -11.853 1.00 57.75 429 GLY A N 1
ATOM 3306 C CA . GLY A 1 429 ? 22.208 29.166 -10.411 1.00 57.75 429 GLY A CA 1
ATOM 3307 C C . GLY A 1 429 ? 22.856 27.875 -9.879 1.00 57.75 429 GLY A C 1
ATOM 3308 O O . GLY A 1 429 ? 23.451 27.898 -8.805 1.00 57.75 429 GLY A O 1
ATOM 3309 N N . ARG A 1 430 ? 22.799 26.764 -10.622 1.00 70.44 430 ARG A N 1
ATOM 3310 C CA . ARG A 1 430 ? 23.293 25.440 -10.211 1.00 70.44 430 ARG A CA 1
ATOM 3311 C C . ARG A 1 430 ? 24.805 25.294 -10.365 1.00 70.44 430 ARG A C 1
ATOM 3313 O O . ARG A 1 430 ? 25.442 24.718 -9.488 1.00 70.44 430 ARG A O 1
ATOM 3320 N N . GLY A 1 431 ? 25.411 25.919 -11.376 1.00 66.62 431 GLY A N 1
ATOM 3321 C CA . GLY A 1 431 ? 26.869 26.011 -11.493 1.00 66.62 431 GLY A CA 1
ATOM 3322 C C . GLY A 1 431 ? 27.523 26.717 -10.300 1.00 66.62 431 GLY A C 1
ATOM 3323 O O . GLY A 1 431 ? 28.634 26.370 -9.919 1.00 66.62 431 GLY A O 1
ATOM 3324 N N . ALA A 1 432 ? 26.813 27.636 -9.635 1.00 68.75 432 ALA A N 1
ATOM 3325 C CA . ALA A 1 432 ? 27.288 28.270 -8.404 1.00 68.75 432 ALA A CA 1
ATOM 3326 C C . ALA A 1 432 ? 27.265 27.322 -7.188 1.00 68.75 432 ALA A C 1
ATOM 3328 O O . ALA A 1 432 ? 28.078 27.495 -6.286 1.00 68.75 432 ALA A O 1
ATOM 3329 N N . ILE A 1 433 ? 26.377 26.316 -7.172 1.00 74.06 433 ILE A N 1
ATOM 3330 C CA . ILE A 1 433 ? 26.356 25.246 -6.157 1.00 74.06 433 ILE A CA 1
ATOM 3331 C C . ILE A 1 433 ? 27.562 24.325 -6.369 1.00 74.06 433 ILE A C 1
ATOM 3333 O O . ILE A 1 433 ? 28.292 24.040 -5.425 1.00 74.06 433 ILE A O 1
ATOM 3337 N N . VAL A 1 434 ? 27.814 23.927 -7.622 1.00 72.56 434 VAL A N 1
ATOM 3338 C CA . VAL A 1 434 ? 28.961 23.080 -7.995 1.00 72.56 434 VAL A CA 1
ATOM 3339 C C . VAL A 1 434 ? 30.300 23.798 -7.787 1.00 72.56 434 VAL A C 1
ATOM 3341 O O . VAL A 1 434 ? 31.268 23.169 -7.375 1.00 72.56 434 VAL A O 1
ATOM 3344 N N . ALA A 1 435 ? 30.369 25.110 -8.028 1.00 75.19 435 ALA A N 1
ATOM 3345 C CA . ALA A 1 435 ? 31.596 25.906 -7.939 1.00 75.19 435 ALA A CA 1
ATOM 3346 C C . ALA A 1 435 ? 31.802 26.609 -6.583 1.00 75.19 435 ALA A C 1
ATOM 3348 O O . ALA A 1 435 ? 32.713 27.434 -6.458 1.00 75.19 435 ALA A O 1
ATOM 3349 N N . LYS A 1 436 ? 30.963 26.337 -5.572 1.00 78.38 436 LYS A N 1
ATOM 3350 C CA . LYS A 1 436 ? 31.065 26.991 -4.262 1.00 78.38 436 LYS A CA 1
ATOM 3351 C C . LYS A 1 436 ? 32.393 26.603 -3.576 1.00 78.38 436 LYS A C 1
ATOM 3353 O O . LYS A 1 436 ? 32.625 25.415 -3.359 1.00 78.38 436 LYS A O 1
ATOM 3358 N N . PRO A 1 437 ? 33.271 27.566 -3.224 1.00 80.00 437 PRO A N 1
ATOM 3359 C CA . PRO A 1 437 ? 34.544 27.268 -2.570 1.00 80.00 437 PRO A CA 1
ATOM 3360 C C . PRO A 1 437 ? 34.360 26.939 -1.078 1.00 80.00 437 PRO A C 1
ATOM 3362 O O . PRO A 1 437 ? 33.427 27.425 -0.437 1.00 80.00 437 PRO A O 1
ATOM 3365 N N . GLU A 1 438 ? 35.275 26.142 -0.520 1.00 80.94 438 GLU A N 1
ATOM 3366 C CA . GLU A 1 438 ? 35.313 25.793 0.910 1.00 80.94 438 GLU A CA 1
ATOM 3367 C C . GLU A 1 438 ? 35.474 27.043 1.819 1.00 80.94 438 GLU A C 1
ATOM 3369 O O . GLU A 1 438 ? 36.085 28.035 1.403 1.00 80.94 438 GLU A O 1
ATOM 3374 N N . PRO A 1 439 ? 34.986 27.008 3.080 1.00 81.50 439 PRO A N 1
ATOM 3375 C CA . PRO A 1 439 ? 34.411 25.848 3.760 1.00 81.50 439 PRO A CA 1
ATOM 3376 C C . PRO A 1 439 ? 32.928 25.602 3.439 1.00 81.50 439 PRO A C 1
ATOM 3378 O O . PRO A 1 439 ? 32.117 26.530 3.444 1.00 81.50 439 PRO A O 1
ATOM 3381 N N . LEU A 1 440 ? 32.577 24.335 3.216 1.00 82.25 440 LEU A N 1
ATOM 3382 C CA . LEU A 1 440 ? 31.206 23.867 2.995 1.00 82.25 440 LEU A CA 1
ATOM 3383 C C . LEU A 1 440 ? 30.665 23.118 4.218 1.00 82.25 440 LEU A C 1
ATOM 3385 O O . LEU A 1 440 ? 31.393 22.395 4.901 1.00 82.25 440 LEU A O 1
ATOM 3389 N N . THR A 1 441 ? 29.368 23.267 4.487 1.00 88.25 441 THR A N 1
ATOM 3390 C CA . THR A 1 441 ? 28.662 22.411 5.459 1.00 88.25 441 THR A CA 1
ATOM 3391 C C . THR A 1 441 ? 28.473 20.989 4.905 1.00 88.25 441 THR A C 1
ATOM 3393 O O . THR A 1 441 ? 28.567 20.783 3.697 1.00 88.25 441 THR A O 1
ATOM 3396 N N . LEU A 1 442 ? 28.176 19.997 5.761 1.00 80.56 442 LEU A N 1
ATOM 3397 C CA . LEU A 1 442 ? 27.927 18.605 5.335 1.00 80.56 442 LEU A CA 1
ATOM 3398 C C . LEU A 1 442 ? 26.834 18.527 4.251 1.00 80.56 442 LEU A C 1
ATOM 3400 O O . LEU A 1 442 ? 27.083 18.015 3.165 1.00 80.56 442 LEU A O 1
ATOM 3404 N N . ARG A 1 443 ? 25.684 19.164 4.505 1.00 77.25 443 ARG A N 1
ATOM 3405 C CA . ARG A 1 443 ? 24.557 19.254 3.564 1.00 77.25 443 ARG A CA 1
ATOM 3406 C C . ARG A 1 443 ? 24.940 19.913 2.237 1.00 77.25 443 ARG A C 1
ATOM 3408 O O . ARG A 1 443 ? 24.440 19.536 1.184 1.00 77.25 443 ARG A O 1
ATOM 3415 N N . GLU A 1 444 ? 25.810 20.921 2.271 1.00 81.62 444 GLU A N 1
ATOM 3416 C CA . GLU A 1 444 ? 26.287 21.584 1.054 1.00 81.62 444 GLU A CA 1
ATOM 3417 C C . GLU A 1 444 ? 27.263 20.713 0.265 1.00 81.62 444 GLU A C 1
ATOM 3419 O O . GLU A 1 444 ? 27.209 20.741 -0.960 1.00 81.62 444 GLU A O 1
ATOM 3424 N N . ARG A 1 445 ? 28.101 19.909 0.935 1.00 83.06 445 ARG A N 1
ATOM 3425 C CA . ARG A 1 445 ? 28.954 18.914 0.267 1.00 83.06 445 ARG A CA 1
ATOM 3426 C C . ARG A 1 445 ? 28.131 17.800 -0.369 1.00 83.06 445 ARG A C 1
ATOM 3428 O O . ARG A 1 445 ? 28.387 17.457 -1.515 1.00 83.06 445 ARG A O 1
ATOM 3435 N N . GLU A 1 446 ? 27.124 17.282 0.329 1.00 82.75 446 GLU A N 1
ATOM 3436 C CA . GLU A 1 446 ? 26.191 16.283 -0.213 1.00 82.75 446 GLU A CA 1
ATOM 3437 C C . GLU A 1 446 ? 25.438 16.829 -1.428 1.00 82.75 446 GLU A C 1
ATOM 3439 O O . GLU A 1 446 ? 25.377 16.185 -2.475 1.00 82.75 446 GLU A O 1
ATOM 3444 N N . LEU A 1 447 ? 24.912 18.053 -1.323 1.00 81.50 447 LEU A N 1
ATOM 3445 C CA . LEU A 1 447 ? 24.233 18.713 -2.433 1.00 81.50 447 LEU A CA 1
ATOM 3446 C C . LEU A 1 447 ? 25.185 18.952 -3.615 1.00 81.50 447 LEU A C 1
ATOM 3448 O O . LEU A 1 447 ? 24.794 18.726 -4.757 1.00 81.50 447 LEU A O 1
ATOM 3452 N N . GLN A 1 448 ? 26.423 19.382 -3.361 1.00 84.38 448 GLN A N 1
ATOM 3453 C CA . GLN A 1 448 ? 27.437 19.581 -4.398 1.00 84.38 448 GLN A CA 1
ATOM 3454 C C . GLN A 1 448 ? 27.800 18.264 -5.093 1.00 84.38 448 GLN A C 1
ATOM 3456 O O . GLN A 1 448 ? 27.790 18.219 -6.321 1.00 84.38 448 GLN A O 1
ATOM 3461 N N . ALA A 1 449 ? 28.050 17.196 -4.331 1.00 84.56 449 ALA A N 1
ATOM 3462 C CA . ALA A 1 449 ? 28.345 15.866 -4.858 1.00 84.56 449 ALA A CA 1
ATOM 3463 C C . ALA A 1 449 ? 27.178 15.321 -5.696 1.00 84.56 449 ALA A C 1
ATOM 3465 O O . ALA A 1 449 ? 27.379 14.858 -6.817 1.00 84.56 449 ALA A O 1
ATOM 3466 N N . ARG A 1 450 ? 25.936 15.472 -5.215 1.00 83.12 450 ARG A N 1
ATOM 3467 C CA . ARG A 1 450 ? 24.732 15.097 -5.970 1.00 83.12 450 ARG A CA 1
ATOM 3468 C C . ARG A 1 450 ? 24.614 15.878 -7.280 1.00 83.12 450 ARG A C 1
ATOM 3470 O O . ARG A 1 450 ? 24.298 15.295 -8.311 1.00 83.12 450 ARG A O 1
ATOM 3477 N N . MET A 1 451 ? 24.864 17.189 -7.262 1.00 83.38 451 MET A N 1
ATOM 3478 C CA . MET A 1 451 ? 24.818 18.012 -8.478 1.00 83.38 451 MET A CA 1
ATOM 3479 C C . MET A 1 451 ? 25.936 17.658 -9.469 1.00 83.38 451 MET A C 1
ATOM 3481 O O . MET A 1 451 ? 25.697 17.699 -10.674 1.00 83.38 451 MET A O 1
ATOM 3485 N N . GLN A 1 452 ? 27.129 17.299 -8.984 1.00 84.19 452 GLN A N 1
ATOM 3486 C CA . GLN A 1 452 ? 28.227 16.809 -9.823 1.00 84.19 452 GLN A CA 1
ATOM 3487 C C . GLN A 1 452 ? 27.858 15.485 -10.495 1.00 84.19 452 GLN A C 1
ATOM 3489 O O . GLN A 1 452 ? 27.939 15.407 -11.716 1.00 84.19 452 GLN A O 1
ATOM 3494 N N . SER A 1 453 ? 27.345 14.513 -9.734 1.00 85.31 453 SER A N 1
ATOM 3495 C CA . SER A 1 453 ? 26.865 13.235 -10.280 1.00 85.31 453 SER A CA 1
ATOM 3496 C C . SER A 1 453 ? 25.824 13.447 -11.380 1.00 85.31 453 SER A C 1
ATOM 3498 O O . SER A 1 453 ? 25.969 12.914 -12.474 1.00 85.31 453 SER A O 1
ATOM 3500 N N . ILE A 1 454 ? 24.819 14.300 -11.137 1.00 84.69 454 ILE A N 1
ATOM 3501 C CA . ILE A 1 454 ? 23.785 14.610 -12.139 1.00 84.69 454 ILE A CA 1
ATOM 3502 C C . ILE A 1 454 ? 24.402 15.212 -13.409 1.00 84.69 454 ILE A C 1
ATOM 3504 O O . ILE A 1 454 ? 23.988 14.863 -14.510 1.00 84.69 454 ILE A O 1
ATOM 3508 N N . SER A 1 455 ? 25.373 16.119 -13.275 1.00 83.81 455 SER A N 1
ATOM 3509 C CA . SER A 1 455 ? 26.070 16.719 -14.420 1.00 83.81 455 SER A CA 1
ATOM 3510 C C . SER A 1 455 ? 26.840 15.665 -15.230 1.00 83.81 455 SER A C 1
ATOM 3512 O O . SER A 1 455 ? 26.732 15.605 -16.455 1.00 83.81 455 SER A O 1
ATOM 3514 N N . GLU A 1 456 ? 27.565 14.775 -14.549 1.00 87.56 456 GLU A N 1
ATOM 3515 C CA . GLU A 1 456 ? 28.315 13.680 -15.173 1.00 87.56 456 GLU A CA 1
ATOM 3516 C C . GLU A 1 456 ? 27.401 12.667 -15.876 1.00 87.56 456 GLU A C 1
ATOM 3518 O O . GLU A 1 456 ? 27.729 12.187 -16.961 1.00 87.56 456 GLU A O 1
ATOM 3523 N N . ASP A 1 457 ? 26.246 12.342 -15.293 1.00 85.81 457 ASP A N 1
ATOM 3524 C CA . ASP A 1 457 ? 25.244 11.470 -15.916 1.00 85.81 457 ASP A CA 1
ATOM 3525 C C . ASP A 1 457 ? 24.670 12.108 -17.186 1.00 85.81 457 ASP A C 1
ATOM 3527 O O . ASP A 1 457 ? 24.615 11.473 -18.239 1.00 85.81 457 ASP A O 1
ATOM 3531 N N . ARG A 1 458 ? 24.317 13.396 -17.131 1.00 86.69 458 ARG A N 1
ATOM 3532 C CA . ARG A 1 458 ? 23.785 14.137 -18.286 1.00 86.69 458 ARG A CA 1
ATOM 3533 C C . ARG A 1 458 ? 24.795 14.238 -19.426 1.00 86.69 458 ARG A C 1
ATOM 3535 O O . ARG A 1 458 ? 24.417 14.082 -20.588 1.00 86.69 458 ARG A O 1
ATOM 3542 N N . GLN A 1 459 ? 26.071 14.453 -19.106 1.00 87.75 459 GLN A N 1
ATOM 3543 C CA . GLN A 1 459 ? 27.150 14.468 -20.091 1.00 87.75 459 GLN A CA 1
ATOM 3544 C C . GLN A 1 459 ? 27.339 13.090 -20.744 1.00 87.75 459 GLN A C 1
ATOM 3546 O O . GLN A 1 459 ? 27.456 13.005 -21.968 1.00 87.75 459 GLN A O 1
ATOM 3551 N N . ARG A 1 460 ? 27.300 12.008 -19.954 1.00 90.12 460 ARG A N 1
ATOM 3552 C CA . ARG A 1 460 ? 27.351 10.632 -20.473 1.00 90.12 460 ARG A CA 1
ATOM 3553 C C . ARG A 1 460 ? 26.175 10.328 -21.401 1.00 90.12 460 ARG A C 1
ATOM 3555 O O . ARG A 1 460 ? 26.382 9.759 -22.471 1.00 90.12 460 ARG A O 1
ATOM 3562 N N . GLU A 1 461 ? 24.961 10.743 -21.047 1.00 88.19 461 GLU A N 1
ATOM 3563 C CA . GLU A 1 461 ? 23.786 10.577 -21.915 1.00 88.19 461 GLU A CA 1
ATOM 3564 C C . GLU A 1 461 ? 23.915 11.359 -23.230 1.00 88.19 461 GLU A C 1
ATOM 3566 O O . GLU A 1 461 ? 23.633 10.825 -24.303 1.00 88.19 461 GLU A O 1
ATOM 3571 N N . LEU A 1 462 ? 24.423 12.594 -23.189 1.00 90.06 462 LEU A N 1
ATOM 3572 C CA . LEU A 1 462 ? 24.687 13.374 -24.400 1.00 90.06 462 LEU A CA 1
ATOM 3573 C C . LEU A 1 462 ? 25.688 12.673 -25.334 1.00 90.06 462 LEU A C 1
ATOM 3575 O O . LEU A 1 462 ? 25.495 12.664 -26.552 1.00 90.06 462 LEU A O 1
ATOM 3579 N N . GLU A 1 463 ? 26.755 12.096 -24.783 1.00 92.56 463 GLU A N 1
ATOM 3580 C CA . GLU A 1 463 ? 27.764 11.357 -25.548 1.00 92.56 463 GLU A CA 1
ATOM 3581 C C . GLU A 1 463 ? 27.183 10.094 -26.193 1.00 92.56 463 GLU A C 1
ATOM 3583 O O . GLU A 1 463 ? 27.446 9.840 -27.373 1.00 92.56 463 GLU A O 1
ATOM 3588 N N . LYS A 1 464 ? 26.320 9.359 -25.479 1.00 92.88 464 LYS A N 1
ATOM 3589 C CA . LYS A 1 464 ? 25.582 8.212 -26.033 1.00 92.88 464 LYS A CA 1
ATOM 3590 C C . LYS A 1 464 ? 24.697 8.624 -27.207 1.00 92.88 464 LYS A C 1
ATOM 3592 O O . LYS A 1 464 ? 24.771 8.010 -28.271 1.00 92.88 464 LYS A O 1
ATOM 3597 N N . VAL A 1 465 ? 23.896 9.682 -27.048 1.00 92.81 465 VAL A N 1
ATOM 3598 C CA . VAL A 1 465 ? 23.013 10.184 -28.117 1.00 92.81 465 VAL A CA 1
ATOM 3599 C C . VAL A 1 465 ? 23.830 10.663 -29.320 1.00 92.81 465 VAL A C 1
ATOM 3601 O O . VAL A 1 465 ? 23.470 10.389 -30.465 1.00 92.81 465 VAL A O 1
ATOM 3604 N N . ALA A 1 466 ? 24.964 11.331 -29.089 1.00 93.19 466 ALA A N 1
ATOM 3605 C CA . ALA A 1 466 ? 25.856 11.761 -30.163 1.00 93.19 466 ALA A CA 1
ATOM 3606 C C . ALA A 1 466 ? 26.428 10.570 -30.945 1.00 93.19 466 ALA A C 1
ATOM 3608 O O . ALA A 1 466 ? 26.389 10.576 -32.176 1.00 93.19 466 ALA A O 1
ATOM 3609 N N . ALA A 1 467 ? 26.906 9.534 -30.251 1.00 95.25 467 ALA A N 1
ATOM 3610 C CA . ALA A 1 467 ? 27.392 8.310 -30.882 1.00 95.25 467 ALA A CA 1
ATOM 3611 C C . ALA A 1 467 ? 26.285 7.595 -31.678 1.00 95.25 467 ALA A C 1
ATOM 3613 O O . ALA A 1 467 ? 26.522 7.141 -32.799 1.00 95.25 467 ALA A O 1
ATOM 3614 N N . PHE A 1 468 ? 25.064 7.556 -31.142 1.00 95.50 468 PHE A N 1
ATOM 3615 C CA . PHE A 1 468 ? 23.902 6.983 -31.817 1.00 95.50 468 PHE A CA 1
ATOM 3616 C C . PHE A 1 468 ? 23.546 7.720 -33.113 1.00 95.50 468 PHE A C 1
ATOM 3618 O O . PHE A 1 468 ? 23.314 7.073 -34.135 1.00 95.50 468 PHE A O 1
ATOM 3625 N N . ILE A 1 469 ? 23.554 9.057 -33.108 1.00 94.75 469 ILE A N 1
ATOM 3626 C CA . ILE A 1 469 ? 23.277 9.869 -34.305 1.00 94.75 469 ILE A CA 1
ATOM 3627 C C . ILE A 1 469 ? 24.367 9.690 -35.367 1.00 94.75 469 ILE A C 1
ATOM 3629 O O . ILE A 1 469 ? 24.062 9.658 -36.555 1.00 94.75 469 ILE A O 1
ATOM 3633 N N . VAL A 1 470 ? 25.633 9.523 -34.975 1.00 95.44 470 VAL A N 1
ATOM 3634 C CA . VAL A 1 470 ? 26.710 9.223 -35.937 1.00 95.44 470 VAL A CA 1
ATOM 3635 C C . VAL A 1 470 ? 26.445 7.904 -36.672 1.00 95.44 470 VAL A C 1
ATOM 3637 O O . VAL A 1 470 ? 26.680 7.817 -37.875 1.00 95.44 470 VAL A O 1
ATOM 3640 N N . GLN A 1 471 ? 25.928 6.894 -35.969 1.00 95.19 471 GLN A N 1
ATOM 3641 C CA . GLN A 1 471 ? 25.570 5.599 -36.557 1.00 95.19 471 GLN A CA 1
ATOM 3642 C C . GLN A 1 471 ? 24.247 5.648 -37.344 1.00 95.19 471 GLN A C 1
ATOM 3644 O O . GLN A 1 471 ? 24.065 4.871 -38.278 1.00 95.19 471 GLN A O 1
ATOM 3649 N N . ASN A 1 472 ? 23.345 6.572 -36.999 1.00 95.94 472 ASN A N 1
ATOM 3650 C CA . ASN A 1 472 ? 22.011 6.726 -37.584 1.00 95.94 472 ASN A CA 1
ATOM 3651 C C . ASN A 1 472 ? 21.798 8.191 -38.022 1.00 95.94 472 ASN A C 1
ATOM 3653 O O . ASN A 1 472 ? 21.123 8.959 -37.334 1.00 95.94 472 ASN A O 1
ATOM 3657 N N . PRO A 1 473 ? 22.387 8.616 -39.155 1.00 92.75 473 PRO A N 1
ATOM 3658 C CA . PRO A 1 473 ? 22.588 10.037 -39.460 1.00 92.75 473 PRO A CA 1
ATOM 3659 C C . PRO A 1 473 ? 21.336 10.794 -39.926 1.00 92.75 473 PRO A C 1
ATOM 3661 O O . PRO A 1 473 ? 21.392 12.008 -40.117 1.00 92.75 473 PRO A O 1
ATOM 3664 N N . ASN A 1 474 ? 20.213 10.111 -40.153 1.00 94.44 474 ASN A N 1
ATOM 3665 C CA . ASN A 1 474 ? 18.975 10.722 -40.634 1.00 94.44 474 ASN A CA 1
ATOM 3666 C C . ASN A 1 474 ? 17.740 10.119 -39.946 1.00 94.44 474 ASN A C 1
ATOM 3668 O O . ASN A 1 474 ? 17.823 9.080 -39.290 1.00 94.44 474 ASN A O 1
ATOM 3672 N N . GLY A 1 475 ? 16.594 10.791 -40.096 1.00 93.50 475 GLY A N 1
ATOM 3673 C CA . GLY A 1 475 ? 15.350 10.408 -39.428 1.00 93.50 475 GLY A CA 1
ATOM 3674 C C . GLY A 1 475 ? 14.881 8.995 -39.773 1.00 93.50 475 GLY A C 1
ATOM 3675 O O . GLY A 1 475 ? 14.444 8.276 -38.881 1.00 93.50 475 GLY A O 1
ATOM 3676 N N . GLU A 1 476 ? 15.030 8.566 -41.030 1.00 95.19 476 GLU A N 1
ATOM 3677 C CA . GLU A 1 476 ? 14.667 7.210 -41.462 1.00 95.19 476 GLU A CA 1
ATOM 3678 C C . GLU A 1 476 ? 15.515 6.145 -40.759 1.00 95.19 476 GLU A C 1
ATOM 3680 O O . GLU A 1 476 ? 14.968 5.174 -40.243 1.00 95.19 476 GLU A O 1
ATOM 3685 N N . ALA A 1 477 ? 16.833 6.352 -40.671 1.00 95.44 477 ALA A N 1
ATOM 3686 C CA . ALA A 1 477 ? 17.746 5.440 -39.986 1.00 95.44 477 ALA A CA 1
ATOM 3687 C C . ALA A 1 477 ? 17.442 5.349 -38.483 1.00 95.44 477 ALA A C 1
ATOM 3689 O O . ALA A 1 477 ? 17.404 4.254 -37.930 1.00 95.44 477 ALA A O 1
ATOM 3690 N N . ILE A 1 478 ? 17.162 6.485 -37.833 1.00 95.19 478 ILE A N 1
ATOM 3691 C CA . ILE A 1 478 ? 16.781 6.528 -36.413 1.00 95.19 478 ILE A CA 1
ATOM 3692 C C . ILE A 1 478 ? 15.475 5.761 -36.178 1.00 95.19 478 ILE A C 1
ATOM 3694 O O . ILE A 1 478 ? 15.408 4.926 -35.277 1.00 95.19 478 ILE A O 1
ATOM 3698 N N . ILE A 1 479 ? 14.449 6.011 -36.997 1.00 94.31 479 ILE A N 1
ATOM 3699 C CA . ILE A 1 479 ? 13.156 5.323 -36.897 1.00 94.31 479 ILE A CA 1
ATOM 3700 C C . ILE A 1 479 ? 13.341 3.817 -37.099 1.00 94.31 479 ILE A C 1
ATOM 3702 O O . ILE A 1 479 ? 12.873 3.039 -36.270 1.00 94.31 479 ILE A O 1
ATOM 3706 N N . ALA A 1 480 ? 14.057 3.410 -38.151 1.00 94.75 480 ALA A N 1
ATOM 3707 C CA . ALA A 1 480 ? 14.312 2.004 -38.450 1.00 94.75 480 ALA A CA 1
ATOM 3708 C C . ALA A 1 480 ? 15.073 1.309 -37.313 1.00 94.75 480 ALA A C 1
ATOM 3710 O O . ALA A 1 480 ? 14.729 0.189 -36.934 1.00 94.75 480 ALA A O 1
ATOM 3711 N N . ARG A 1 481 ? 16.067 1.982 -36.720 1.00 95.06 481 ARG A N 1
ATOM 3712 C CA . ARG A 1 481 ? 16.819 1.444 -35.586 1.00 95.06 481 ARG A CA 1
ATOM 3713 C C . ARG A 1 481 ? 15.948 1.270 -34.343 1.00 95.06 481 ARG A C 1
ATOM 3715 O O . ARG A 1 481 ? 15.983 0.206 -33.737 1.00 95.06 481 ARG A O 1
ATOM 3722 N N . CYS A 1 482 ? 15.130 2.257 -33.985 1.00 93.38 482 CYS A N 1
ATOM 3723 C CA . CYS A 1 482 ? 14.213 2.136 -32.847 1.00 93.38 482 CYS A CA 1
ATOM 3724 C C . CYS A 1 482 ? 13.122 1.077 -33.076 1.00 93.38 482 CYS A C 1
ATOM 3726 O O . CYS A 1 482 ? 12.710 0.393 -32.143 1.00 93.38 482 CYS A O 1
ATOM 3728 N N . GLU A 1 483 ? 12.642 0.909 -34.310 1.00 92.81 483 GLU A N 1
ATOM 3729 C CA . GLU A 1 483 ? 11.709 -0.170 -34.652 1.00 92.81 483 GLU A CA 1
ATOM 3730 C C . GLU A 1 483 ? 12.355 -1.553 -34.549 1.00 92.81 483 GLU A C 1
ATOM 3732 O O . GLU A 1 483 ? 11.706 -2.485 -34.068 1.00 92.81 483 GLU A O 1
ATOM 3737 N N . HIS A 1 484 ? 13.617 -1.676 -34.969 1.00 93.81 484 HIS A N 1
ATOM 3738 C CA . HIS A 1 484 ? 14.411 -2.888 -34.801 1.00 93.81 484 HIS A CA 1
ATOM 3739 C C . HIS A 1 484 ? 14.618 -3.214 -33.316 1.00 93.81 484 HIS A C 1
ATOM 3741 O O . HIS A 1 484 ? 14.272 -4.315 -32.898 1.00 93.81 484 HIS A O 1
ATOM 3747 N N . ASP A 1 485 ? 15.077 -2.253 -32.508 1.00 94.31 485 ASP A N 1
ATOM 3748 C CA . ASP A 1 485 ? 15.303 -2.451 -31.071 1.00 94.31 485 ASP A CA 1
ATOM 3749 C C . ASP A 1 485 ? 14.000 -2.819 -30.339 1.00 94.31 485 ASP A C 1
ATOM 3751 O O . ASP A 1 485 ? 14.008 -3.671 -29.457 1.00 94.31 485 ASP A O 1
ATOM 3755 N N . ARG A 1 486 ? 12.853 -2.256 -30.742 1.00 91.31 486 ARG A N 1
ATOM 3756 C CA . ARG A 1 486 ? 11.536 -2.646 -30.207 1.00 91.31 486 ARG A CA 1
ATOM 3757 C C . ARG A 1 486 ? 11.150 -4.081 -30.575 1.00 91.31 486 ARG A C 1
ATOM 3759 O O . ARG A 1 486 ? 10.505 -4.767 -29.791 1.00 91.31 486 ARG A O 1
ATOM 3766 N N . LYS A 1 487 ? 11.501 -4.549 -31.776 1.00 92.06 487 LYS A N 1
ATOM 3767 C CA . LYS A 1 487 ? 11.286 -5.956 -32.140 1.00 92.06 487 LYS A CA 1
ATOM 3768 C C . LYS A 1 487 ? 12.203 -6.869 -31.321 1.00 92.06 487 LYS A C 1
ATOM 3770 O O . LYS A 1 487 ? 11.724 -7.860 -30.784 1.00 92.06 487 LYS A O 1
ATOM 3775 N N . ALA A 1 488 ? 13.477 -6.501 -31.188 1.00 93.69 488 ALA A N 1
ATOM 3776 C CA . ALA A 1 488 ? 14.436 -7.226 -30.362 1.00 93.69 488 ALA A CA 1
ATOM 3777 C C . ALA A 1 488 ? 13.997 -7.281 -28.888 1.00 93.69 488 ALA A C 1
ATOM 3779 O O . ALA A 1 488 ? 14.138 -8.319 -28.252 1.00 93.69 488 ALA A O 1
ATOM 3780 N N . GLU A 1 489 ? 13.405 -6.203 -28.361 1.00 94.19 489 GLU A N 1
ATOM 3781 C CA . GLU A 1 489 ? 12.804 -6.165 -27.022 1.00 94.19 489 GLU A CA 1
ATOM 3782 C C . GLU A 1 489 ? 11.653 -7.161 -26.885 1.00 94.19 489 GLU A C 1
ATOM 3784 O O . GLU A 1 489 ? 11.624 -7.912 -25.916 1.00 94.19 489 GLU A O 1
ATOM 3789 N N . ALA A 1 490 ? 10.736 -7.215 -27.854 1.00 92.06 490 ALA A N 1
ATOM 3790 C CA . ALA A 1 490 ? 9.635 -8.175 -27.834 1.00 92.06 490 ALA A CA 1
ATOM 3791 C C . ALA A 1 490 ? 10.132 -9.633 -27.870 1.00 92.06 490 ALA A C 1
ATOM 3793 O O . ALA A 1 490 ? 9.639 -10.468 -27.110 1.00 92.06 490 ALA A O 1
ATOM 3794 N N . ASP A 1 491 ? 11.131 -9.929 -28.707 1.00 93.06 491 ASP A N 1
ATOM 3795 C CA . ASP A 1 491 ? 11.726 -11.266 -28.815 1.00 93.06 491 ASP A CA 1
ATOM 3796 C C . ASP A 1 491 ? 12.478 -11.648 -27.521 1.00 93.06 491 ASP A C 1
ATOM 3798 O O . ASP A 1 491 ? 12.302 -12.751 -26.993 1.00 93.06 491 ASP A O 1
ATOM 3802 N N . TRP A 1 492 ? 13.263 -10.721 -26.957 1.00 95.06 492 TRP A N 1
ATOM 3803 C CA . TRP A 1 492 ? 13.950 -10.906 -25.675 1.00 95.06 492 TRP A CA 1
ATOM 3804 C C . TRP A 1 492 ? 12.958 -11.103 -24.522 1.00 95.06 492 TRP A C 1
ATOM 3806 O O . TRP A 1 492 ? 13.115 -12.042 -23.743 1.00 95.06 492 TRP A O 1
ATOM 3816 N N . ARG A 1 493 ? 11.897 -10.286 -24.449 1.00 94.50 493 ARG A N 1
ATOM 3817 C CA . ARG A 1 493 ? 10.831 -10.398 -23.440 1.00 94.50 493 ARG A CA 1
ATOM 3818 C C . ARG A 1 493 ? 10.146 -11.749 -23.494 1.00 94.50 493 ARG A C 1
ATOM 3820 O O . ARG A 1 493 ? 9.973 -12.369 -22.454 1.00 94.50 493 ARG A O 1
ATOM 3827 N N . ALA A 1 494 ? 9.787 -12.226 -24.685 1.00 93.19 494 ALA A N 1
ATOM 3828 C CA . ALA A 1 494 ? 9.153 -13.531 -24.837 1.00 93.19 494 ALA A CA 1
ATOM 3829 C C . ALA A 1 494 ? 10.036 -14.661 -24.275 1.00 93.19 494 ALA A C 1
ATOM 3831 O O . ALA A 1 494 ? 9.538 -15.550 -23.582 1.00 93.19 494 ALA A O 1
ATOM 3832 N N . GLY A 1 495 ? 11.351 -14.605 -24.520 1.00 93.50 495 GLY A N 1
ATOM 3833 C CA . GLY A 1 495 ? 12.307 -15.550 -23.937 1.00 93.50 495 GLY A CA 1
ATOM 3834 C C . GLY A 1 495 ? 12.482 -15.386 -22.423 1.00 93.50 495 GLY A C 1
ATOM 3835 O O . GLY A 1 495 ? 12.520 -16.384 -21.705 1.00 93.50 495 GLY A O 1
ATOM 3836 N N . ALA A 1 496 ? 12.537 -14.147 -21.926 1.00 95.00 496 ALA A N 1
ATOM 3837 C CA . ALA A 1 496 ? 12.640 -13.849 -20.499 1.00 95.00 496 ALA A CA 1
ATOM 3838 C C . ALA A 1 496 ? 11.409 -14.339 -19.720 1.00 95.00 496 ALA A C 1
ATOM 3840 O O . ALA A 1 496 ? 11.569 -15.008 -18.704 1.00 95.00 496 ALA A O 1
ATOM 3841 N N . ILE A 1 497 ? 10.197 -14.088 -20.229 1.00 95.44 497 ILE A N 1
ATOM 3842 C CA . ILE A 1 497 ? 8.936 -14.578 -19.651 1.00 95.44 497 ILE A CA 1
ATOM 3843 C C . ILE A 1 497 ? 8.953 -16.106 -19.575 1.00 95.44 497 ILE A C 1
ATOM 3845 O O . ILE A 1 497 ? 8.714 -16.667 -18.510 1.00 95.44 497 ILE A O 1
ATOM 3849 N N . ALA A 1 498 ? 9.294 -16.795 -20.669 1.00 94.38 498 ALA A N 1
ATOM 3850 C CA . ALA A 1 498 ? 9.337 -18.257 -20.680 1.00 94.38 498 ALA A CA 1
ATOM 3851 C C . ALA A 1 498 ? 10.342 -18.830 -19.661 1.00 94.38 498 ALA A C 1
ATOM 3853 O O . ALA A 1 498 ? 10.037 -19.809 -18.979 1.00 94.38 498 ALA A O 1
ATOM 3854 N N . GLY A 1 499 ? 11.523 -18.214 -19.535 1.00 94.19 499 GLY A N 1
ATOM 3855 C CA . GLY A 1 499 ? 12.516 -18.593 -18.529 1.00 94.19 499 GLY A CA 1
ATOM 3856 C C . GLY A 1 499 ? 12.023 -18.350 -17.101 1.00 94.19 499 GLY A C 1
ATOM 3857 O O . GLY A 1 499 ? 12.111 -19.241 -16.259 1.00 94.19 499 GLY A O 1
ATOM 3858 N N . LEU A 1 500 ? 11.448 -17.177 -16.833 1.00 96.19 500 LEU A N 1
ATOM 3859 C CA . LEU A 1 500 ? 10.937 -16.815 -15.511 1.00 96.19 500 LEU A CA 1
ATOM 3860 C C . LEU A 1 500 ? 9.745 -17.666 -15.075 1.00 96.19 500 LEU A C 1
ATOM 3862 O O . LEU A 1 500 ? 9.658 -17.986 -13.896 1.00 96.19 500 LEU A O 1
ATOM 3866 N N . GLU A 1 501 ? 8.869 -18.095 -15.984 1.00 95.69 501 GLU A N 1
ATOM 3867 C CA . GLU A 1 501 ? 7.787 -19.037 -15.656 1.00 95.69 501 GLU A CA 1
ATOM 3868 C C . GLU A 1 501 ? 8.341 -20.387 -15.180 1.00 95.69 501 GLU A C 1
ATOM 3870 O O . GLU A 1 501 ? 7.857 -20.951 -14.201 1.00 95.69 501 GLU A O 1
ATOM 3875 N N . ALA A 1 502 ? 9.424 -20.877 -15.793 1.00 94.38 502 ALA A N 1
ATOM 3876 C CA . ALA A 1 502 ? 10.089 -22.093 -15.327 1.00 94.38 502 ALA A CA 1
ATOM 3877 C C . ALA A 1 502 ? 10.732 -21.908 -13.939 1.00 94.38 502 ALA A C 1
ATOM 3879 O O . ALA A 1 502 ? 10.710 -22.824 -13.114 1.00 94.38 502 ALA A O 1
ATOM 3880 N N . VAL A 1 503 ? 11.294 -20.728 -13.654 1.00 95.94 503 VAL A N 1
ATOM 3881 C CA . VAL A 1 503 ? 11.813 -20.378 -12.319 1.00 95.94 503 VAL A CA 1
ATOM 3882 C C . VAL A 1 503 ? 10.680 -20.281 -11.301 1.00 95.94 503 VAL A C 1
ATOM 3884 O O . VAL A 1 503 ? 10.781 -20.811 -10.195 1.00 95.94 503 VAL A O 1
ATOM 3887 N N . ARG A 1 504 ? 9.570 -19.656 -11.685 1.00 96.31 504 ARG A N 1
ATOM 3888 C CA . ARG A 1 504 ? 8.363 -19.525 -10.874 1.00 96.31 504 ARG A CA 1
ATOM 3889 C C . ARG A 1 504 ? 7.807 -20.889 -10.471 1.00 96.31 504 ARG A C 1
ATOM 3891 O O . ARG A 1 504 ? 7.535 -21.103 -9.291 1.00 96.31 504 ARG A O 1
ATOM 3898 N N . ASP A 1 505 ? 7.710 -21.831 -11.408 1.00 96.06 505 ASP A N 1
ATOM 3899 C CA . ASP A 1 505 ? 7.280 -23.207 -11.135 1.00 96.06 505 ASP A CA 1
ATOM 3900 C C . ASP A 1 505 ? 8.202 -23.910 -10.122 1.00 96.06 505 ASP A C 1
ATOM 3902 O O . ASP A 1 505 ? 7.730 -24.634 -9.241 1.00 96.06 505 ASP A O 1
ATOM 3906 N N . GLN A 1 506 ? 9.518 -23.666 -10.191 1.00 95.19 506 GLN A N 1
ATOM 3907 C CA . GLN A 1 506 ? 10.475 -24.191 -9.209 1.00 95.19 506 GLN A CA 1
ATOM 3908 C C . GLN A 1 506 ? 10.263 -23.605 -7.809 1.00 95.19 506 GLN A C 1
ATOM 3910 O O . GLN A 1 506 ? 10.380 -24.347 -6.830 1.00 95.19 506 GLN A O 1
ATOM 3915 N N . ILE A 1 507 ? 9.950 -22.308 -7.713 1.00 96.06 507 ILE A N 1
ATOM 3916 C CA . ILE A 1 507 ? 9.670 -21.612 -6.448 1.00 96.06 507 ILE A CA 1
ATOM 3917 C C . ILE A 1 507 ? 8.351 -22.101 -5.843 1.00 96.06 507 ILE A C 1
ATOM 3919 O O . ILE A 1 507 ? 8.313 -22.441 -4.665 1.00 96.06 507 ILE A O 1
ATOM 3923 N N . ILE A 1 508 ? 7.280 -22.204 -6.637 1.00 96.06 508 ILE A N 1
ATOM 3924 C CA . ILE A 1 508 ? 5.959 -22.667 -6.170 1.00 96.06 508 ILE A CA 1
ATOM 3925 C C . ILE A 1 508 ? 5.998 -24.127 -5.704 1.00 96.06 508 ILE A C 1
ATOM 3927 O O . ILE A 1 508 ? 5.220 -24.527 -4.839 1.00 96.06 508 ILE A O 1
ATOM 3931 N N . ALA A 1 509 ? 6.919 -24.931 -6.240 1.00 95.38 509 ALA A N 1
ATOM 3932 C CA . ALA A 1 509 ? 7.154 -26.287 -5.759 1.00 95.38 509 ALA A CA 1
ATOM 3933 C C . ALA A 1 509 ? 7.805 -26.346 -4.359 1.00 95.38 509 ALA A C 1
ATOM 3935 O O . ALA A 1 509 ? 7.836 -27.426 -3.762 1.00 95.38 509 ALA A O 1
ATOM 3936 N N . GLN A 1 510 ? 8.323 -25.228 -3.832 1.00 93.38 510 GLN A N 1
ATOM 3937 C CA . GLN A 1 510 ? 8.867 -25.137 -2.475 1.00 93.38 510 GLN A CA 1
ATOM 3938 C C . GLN A 1 510 ? 7.776 -24.798 -1.445 1.00 93.38 510 GLN A C 1
ATOM 3940 O O . GLN A 1 510 ? 6.771 -24.162 -1.770 1.00 93.38 510 GLN A O 1
ATOM 3945 N N . PRO A 1 511 ? 7.977 -25.145 -0.162 1.00 95.00 511 PRO A N 1
ATOM 3946 C CA . PRO A 1 511 ? 7.214 -24.551 0.930 1.00 95.00 511 PRO A CA 1
ATOM 3947 C C . PRO A 1 511 ? 7.488 -23.038 1.000 1.00 95.00 511 PRO A C 1
ATOM 3949 O O . PRO A 1 511 ? 8.541 -22.614 1.471 1.00 95.00 511 PRO A O 1
ATOM 3952 N N . LEU A 1 512 ? 6.548 -22.222 0.515 1.00 95.31 512 LEU A N 1
ATOM 3953 C CA . LEU A 1 512 ? 6.753 -20.777 0.334 1.00 95.31 512 LEU A CA 1
ATOM 3954 C C . LEU A 1 512 ? 7.164 -20.043 1.622 1.00 95.31 512 LEU A C 1
ATOM 3956 O O . LEU A 1 512 ? 8.009 -19.154 1.578 1.00 95.31 512 LEU A O 1
ATOM 3960 N N . ASP A 1 513 ? 6.633 -20.457 2.771 1.00 95.50 513 ASP A N 1
ATOM 3961 C CA . ASP A 1 513 ? 6.912 -19.846 4.077 1.00 95.50 513 ASP A CA 1
ATOM 3962 C C . ASP A 1 513 ? 8.114 -20.500 4.784 1.00 95.50 513 ASP A C 1
ATOM 3964 O O . ASP A 1 513 ? 8.076 -20.814 5.973 1.00 95.50 513 ASP A O 1
ATOM 3968 N N . THR A 1 514 ? 9.189 -20.758 4.036 1.00 93.69 514 THR A N 1
ATOM 3969 C CA . THR A 1 514 ? 10.472 -21.235 4.576 1.00 93.69 514 THR A CA 1
ATOM 3970 C C . THR A 1 514 ? 11.616 -20.324 4.136 1.00 93.69 514 THR A C 1
ATOM 3972 O O . THR A 1 514 ? 11.510 -19.720 3.064 1.00 93.69 514 THR A O 1
ATOM 3975 N N . PRO A 1 515 ? 12.691 -20.187 4.942 1.00 92.69 515 PRO A N 1
ATOM 3976 C CA . PRO A 1 515 ? 13.792 -19.281 4.628 1.00 92.69 515 PRO A CA 1
ATOM 3977 C C . PRO A 1 515 ? 14.387 -19.542 3.244 1.00 92.69 515 PRO A C 1
ATOM 3979 O O . PRO A 1 515 ? 14.637 -20.695 2.885 1.00 92.69 515 PRO A O 1
ATOM 3982 N N . LEU A 1 516 ? 14.653 -18.470 2.494 1.00 91.31 516 LEU A N 1
ATOM 3983 C CA . LEU A 1 516 ? 15.474 -18.560 1.292 1.00 91.31 516 LEU A CA 1
ATOM 3984 C C . LEU A 1 516 ? 16.944 -18.522 1.713 1.00 91.31 516 LEU A C 1
ATOM 3986 O O . LEU A 1 516 ? 17.365 -17.611 2.429 1.00 91.31 516 LEU A O 1
ATOM 3990 N N . LEU A 1 517 ? 17.726 -19.511 1.286 1.00 90.38 517 LEU A N 1
ATOM 3991 C CA . LEU A 1 517 ? 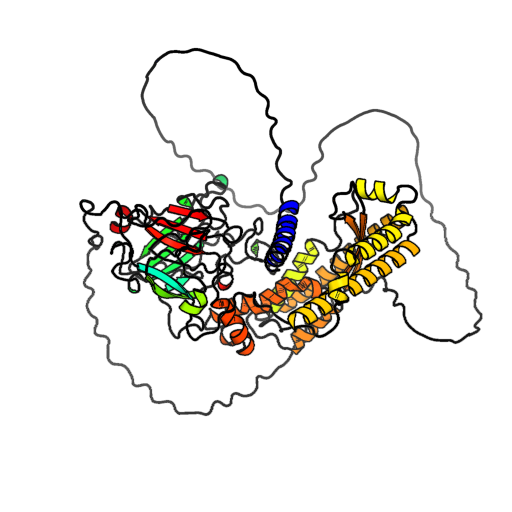19.141 -19.556 1.631 1.00 90.38 517 LEU A CA 1
ATOM 3992 C C . LEU A 1 517 ? 19.923 -18.480 0.854 1.00 90.38 517 LEU A C 1
ATOM 3994 O O . LEU A 1 517 ? 19.588 -18.200 -0.302 1.00 90.38 517 LEU A O 1
ATOM 3998 N N . PRO A 1 518 ? 20.981 -17.885 1.439 1.00 89.88 518 PRO A N 1
ATOM 3999 C CA . PRO A 1 518 ? 21.784 -16.866 0.763 1.00 89.88 518 PRO A CA 1
ATOM 4000 C C . PRO A 1 518 ? 22.357 -17.322 -0.585 1.00 89.88 518 PRO A C 1
ATOM 4002 O O . PRO A 1 518 ? 22.425 -16.527 -1.516 1.00 89.88 518 PRO A O 1
ATOM 4005 N N . GLU A 1 519 ? 22.748 -18.590 -0.712 1.00 91.12 519 GLU A N 1
ATOM 4006 C CA . GLU A 1 519 ? 23.238 -19.172 -1.963 1.00 91.12 519 GLU 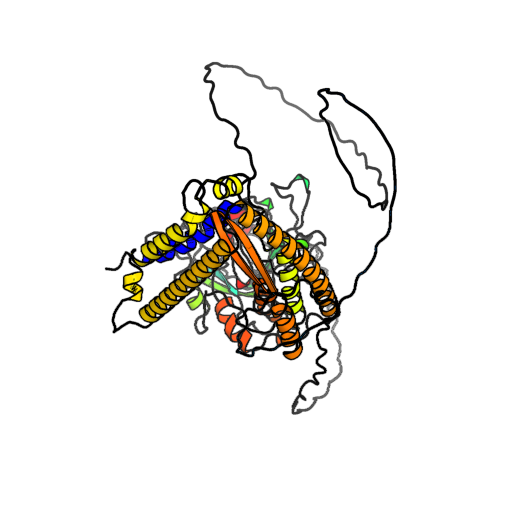A CA 1
ATOM 4007 C C . GLU A 1 519 ? 22.159 -19.269 -3.051 1.00 91.12 519 GLU A C 1
ATOM 4009 O O . GLU A 1 519 ? 22.447 -19.015 -4.223 1.00 91.12 519 GLU A O 1
ATOM 4014 N N . ASP A 1 520 ? 20.923 -19.588 -2.666 1.00 92.44 520 ASP A N 1
ATOM 4015 C CA . ASP A 1 520 ? 19.786 -19.696 -3.579 1.00 92.44 520 ASP A CA 1
ATOM 4016 C C . ASP A 1 520 ? 19.382 -18.295 -4.053 1.00 92.44 520 ASP A C 1
ATOM 4018 O O . ASP A 1 520 ? 19.144 -18.077 -5.245 1.00 92.44 520 ASP A O 1
ATOM 4022 N N . TRP A 1 521 ? 19.391 -17.322 -3.131 1.00 92.56 521 TRP A N 1
ATOM 4023 C CA . TRP A 1 521 ? 19.204 -15.914 -3.463 1.00 92.56 521 TRP A CA 1
ATOM 4024 C C . TRP A 1 521 ? 20.287 -15.404 -4.404 1.00 92.56 521 TRP A C 1
ATOM 4026 O O . TRP A 1 521 ? 19.967 -14.810 -5.427 1.00 92.56 521 TRP A O 1
ATOM 4036 N N . GLU A 1 522 ? 21.560 -15.642 -4.098 1.00 93.31 522 GLU A N 1
ATOM 4037 C CA . GLU A 1 522 ? 22.663 -15.141 -4.914 1.00 93.31 522 GLU A CA 1
ATOM 4038 C C . GLU A 1 522 ? 22.620 -15.732 -6.327 1.00 93.31 522 GLU A C 1
ATOM 4040 O O . GLU A 1 522 ? 22.793 -15.007 -7.307 1.00 93.31 522 GLU A O 1
ATOM 4045 N N . ALA A 1 523 ? 22.296 -17.022 -6.458 1.00 92.38 523 ALA A N 1
ATOM 4046 C CA . ALA A 1 523 ? 22.099 -17.651 -7.757 1.00 92.38 523 ALA A CA 1
ATOM 4047 C C . ALA A 1 523 ? 20.931 -17.027 -8.535 1.00 92.38 523 ALA A C 1
ATOM 4049 O O . ALA A 1 523 ? 21.075 -16.735 -9.725 1.00 92.38 523 ALA A O 1
ATOM 4050 N N . LEU A 1 524 ? 19.792 -16.789 -7.874 1.00 94.00 524 LEU A N 1
ATOM 4051 C CA . LEU A 1 524 ? 18.638 -16.136 -8.491 1.00 94.00 524 LEU A CA 1
ATOM 4052 C C . LEU A 1 524 ? 18.961 -14.694 -8.901 1.00 94.00 524 LEU A C 1
ATOM 4054 O O . LEU A 1 524 ? 18.692 -14.290 -10.028 1.00 94.00 524 LEU A O 1
ATOM 4058 N N . ARG A 1 525 ? 19.596 -13.927 -8.017 1.00 93.94 525 ARG A N 1
ATOM 4059 C CA . ARG A 1 525 ? 20.009 -12.543 -8.249 1.00 93.94 525 ARG A CA 1
ATOM 4060 C C . ARG A 1 525 ? 20.972 -12.442 -9.429 1.00 93.94 525 ARG A C 1
ATOM 4062 O O . ARG A 1 525 ? 20.776 -11.593 -10.292 1.00 93.94 525 ARG A O 1
ATOM 4069 N N . MET A 1 526 ? 21.978 -13.317 -9.499 1.00 93.56 526 MET A N 1
ATOM 4070 C CA . MET A 1 526 ? 22.904 -13.387 -10.633 1.00 93.56 526 MET A CA 1
ATOM 4071 C C . MET A 1 526 ? 22.194 -13.771 -11.933 1.00 93.56 526 MET A C 1
ATOM 4073 O O . MET A 1 526 ? 22.520 -13.226 -12.986 1.00 93.56 526 MET A O 1
ATOM 4077 N N . HIS A 1 527 ? 21.221 -14.685 -11.874 1.00 93.44 527 HIS A N 1
ATOM 4078 C CA . HIS A 1 527 ? 20.410 -15.038 -13.035 1.00 93.44 527 HIS A CA 1
ATOM 4079 C C . HIS A 1 527 ? 19.615 -13.831 -13.553 1.00 93.44 527 HIS A C 1
ATOM 4081 O O . HIS A 1 527 ? 19.682 -13.529 -14.743 1.00 93.44 527 HIS A O 1
ATOM 4087 N N . LEU A 1 528 ? 18.926 -13.106 -12.666 1.00 94.75 528 LEU A N 1
ATOM 4088 C CA . LEU A 1 528 ? 18.159 -11.909 -13.019 1.00 94.75 528 LEU A CA 1
ATOM 4089 C C . LEU A 1 528 ? 19.057 -10.777 -13.548 1.00 94.75 528 LEU A C 1
ATOM 4091 O O . LEU A 1 528 ? 18.732 -10.143 -14.550 1.00 94.75 528 LEU A O 1
ATOM 4095 N N . ASP A 1 529 ? 20.207 -10.544 -12.914 1.00 93.75 529 ASP A N 1
ATOM 4096 C CA . ASP A 1 529 ? 21.154 -9.498 -13.320 1.00 93.75 529 ASP A CA 1
ATOM 4097 C C . ASP A 1 529 ? 21.840 -9.805 -14.661 1.00 93.75 529 ASP A C 1
ATOM 4099 O O . ASP A 1 529 ? 22.148 -8.898 -15.437 1.00 93.75 529 ASP A O 1
ATOM 4103 N N . GLY A 1 530 ? 22.066 -11.091 -14.952 1.00 93.19 530 GLY A N 1
ATOM 4104 C CA . GLY A 1 530 ? 22.666 -11.552 -16.203 1.00 93.19 530 GLY A CA 1
ATOM 4105 C C . GLY A 1 530 ? 21.743 -11.413 -17.416 1.00 93.19 530 GLY A C 1
ATOM 4106 O O . GLY A 1 530 ? 22.227 -11.332 -18.544 1.00 93.19 530 GLY A O 1
ATOM 4107 N N . GLN A 1 531 ? 20.427 -11.349 -17.204 1.00 94.06 531 GLN A N 1
ATOM 4108 C CA . GLN A 1 531 ? 19.446 -11.160 -18.270 1.00 94.06 531 GLN A CA 1
ATOM 4109 C C . GLN A 1 531 ? 19.202 -9.674 -18.508 1.00 94.06 531 GLN A C 1
ATOM 4111 O O . GLN A 1 531 ? 18.436 -9.033 -17.789 1.00 94.06 531 GLN A O 1
ATOM 4116 N N . ARG A 1 532 ? 19.864 -9.127 -19.531 1.00 94.44 532 ARG A N 1
ATOM 4117 C CA . ARG A 1 532 ? 19.841 -7.696 -19.851 1.00 94.44 532 ARG A CA 1
ATOM 4118 C C . ARG A 1 532 ? 19.321 -7.423 -21.247 1.00 94.44 532 ARG A C 1
ATOM 4120 O O . ARG A 1 532 ? 19.596 -8.170 -22.182 1.00 94.44 532 ARG A O 1
ATOM 4127 N N . PHE A 1 533 ? 18.654 -6.288 -21.377 1.00 94.62 533 PHE A N 1
ATOM 4128 C CA . PHE A 1 533 ? 18.262 -5.706 -22.645 1.00 94.62 533 PHE A CA 1
ATOM 4129 C C . PHE A 1 533 ? 18.759 -4.262 -22.733 1.00 94.62 533 PHE A C 1
ATOM 4131 O O . PHE A 1 533 ? 18.736 -3.517 -21.750 1.00 94.62 533 PHE A O 1
ATOM 4138 N N . ALA A 1 534 ? 19.202 -3.866 -23.924 1.00 93.38 534 ALA A N 1
ATOM 4139 C CA . ALA A 1 534 ? 19.540 -2.489 -24.235 1.00 93.38 534 ALA A CA 1
ATOM 4140 C C . ALA A 1 534 ? 18.963 -2.106 -25.598 1.00 93.38 534 ALA A C 1
ATOM 4142 O O . ALA A 1 534 ? 19.217 -2.785 -26.592 1.00 93.38 534 ALA A O 1
ATOM 4143 N N . GLY A 1 535 ? 18.230 -0.997 -25.660 1.00 93.19 535 GLY A N 1
ATOM 4144 C CA . GLY A 1 535 ? 17.600 -0.553 -26.899 1.00 93.19 535 GLY A CA 1
ATOM 4145 C C . GLY A 1 535 ? 17.235 0.923 -26.899 1.00 93.19 535 GLY A C 1
ATOM 4146 O O . GLY A 1 535 ? 17.124 1.562 -25.852 1.00 93.19 535 GLY A O 1
ATOM 4147 N N . TRP A 1 536 ? 17.068 1.471 -28.096 1.00 93.88 536 TRP A N 1
ATOM 4148 C CA . TRP A 1 536 ? 16.750 2.872 -28.325 1.00 93.88 536 TRP A CA 1
ATOM 4149 C C . TRP A 1 536 ? 15.265 3.086 -28.574 1.00 93.88 536 TRP A C 1
ATOM 4151 O O . TRP A 1 536 ? 14.621 2.367 -29.338 1.00 93.88 536 TRP A O 1
ATOM 4161 N N . SER A 1 537 ? 14.737 4.158 -27.996 1.00 91.56 537 SER A N 1
ATOM 4162 C CA . SER A 1 537 ? 13.353 4.583 -28.170 1.00 91.56 537 SER A CA 1
ATOM 4163 C C . SER A 1 537 ? 13.237 6.078 -28.440 1.00 91.56 537 SER A C 1
ATOM 4165 O O . SER A 1 537 ? 14.104 6.871 -28.066 1.00 91.56 537 SER A O 1
ATOM 4167 N N . ILE A 1 538 ? 12.123 6.440 -29.070 1.00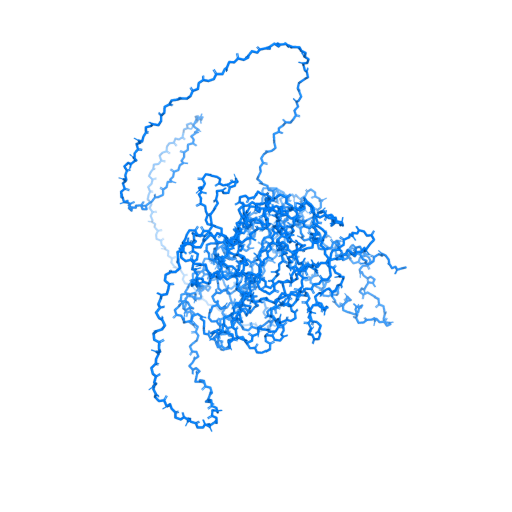 90.62 538 ILE A N 1
ATOM 4168 C CA . ILE A 1 538 ? 11.760 7.803 -29.443 1.00 90.62 538 ILE A CA 1
ATOM 4169 C C . ILE A 1 538 ? 10.671 8.290 -28.488 1.00 90.62 538 ILE A C 1
ATOM 4171 O O . ILE A 1 538 ? 9.568 7.743 -28.463 1.00 90.62 538 ILE A O 1
ATOM 4175 N N . GLU A 1 539 ? 10.956 9.349 -27.739 1.00 87.44 539 GLU A N 1
ATOM 4176 C CA . GLU A 1 539 ? 10.044 9.894 -26.732 1.00 87.44 539 GLU A CA 1
ATOM 4177 C C . GLU A 1 539 ? 9.724 11.362 -26.966 1.00 87.44 539 GLU A C 1
ATOM 4179 O O . GLU A 1 539 ? 10.416 12.072 -27.696 1.00 87.44 539 GLU A O 1
ATOM 4184 N N . TRP A 1 540 ? 8.641 11.824 -26.349 1.00 82.38 540 TRP A N 1
ATOM 4185 C CA . TRP A 1 540 ? 8.356 13.247 -26.275 1.00 82.38 540 TRP A CA 1
ATOM 4186 C C . TRP A 1 540 ? 9.214 13.902 -25.205 1.00 82.38 540 TRP A C 1
ATOM 4188 O O . TRP A 1 540 ? 9.366 13.372 -24.107 1.00 82.38 540 TRP A O 1
ATOM 4198 N N . THR A 1 541 ? 9.726 15.096 -25.491 1.00 70.56 541 THR A N 1
ATOM 4199 C CA . THR A 1 541 ? 10.253 15.931 -24.412 1.00 70.56 541 THR A CA 1
ATOM 4200 C C . THR A 1 541 ? 9.095 16.485 -23.575 1.00 70.56 541 THR A C 1
ATOM 4202 O O . THR A 1 541 ? 8.058 16.872 -24.105 1.00 70.56 541 THR A O 1
ATOM 4205 N N . SER A 1 542 ? 9.272 16.566 -22.254 1.00 57.19 542 SER A N 1
ATOM 4206 C CA . SER A 1 542 ? 8.293 17.157 -21.321 1.00 57.19 542 SER A CA 1
ATOM 4207 C C . SER A 1 542 ? 8.244 18.692 -21.363 1.00 57.19 542 SER A C 1
ATOM 4209 O O . SER A 1 542 ? 7.614 19.329 -20.518 1.00 57.19 542 SER A O 1
ATOM 4211 N N . ARG A 1 543 ? 8.939 19.320 -22.318 1.00 59.06 543 ARG A N 1
ATOM 4212 C CA . ARG A 1 543 ? 9.072 20.775 -22.413 1.00 59.06 543 ARG A CA 1
ATOM 4213 C C . ARG A 1 543 ? 8.082 21.292 -23.446 1.00 59.06 543 ARG A C 1
ATOM 4215 O O . ARG A 1 543 ? 7.953 20.722 -24.519 1.00 59.06 543 ARG A O 1
ATOM 4222 N N . ASN A 1 544 ? 7.377 22.363 -23.091 1.00 49.34 544 ASN A N 1
ATOM 4223 C CA . ASN A 1 544 ? 6.286 22.955 -23.864 1.00 49.34 544 ASN A CA 1
ATOM 4224 C C . ASN A 1 544 ? 6.797 23.673 -25.131 1.00 49.34 544 ASN A C 1
ATOM 4226 O O . ASN A 1 544 ? 6.788 24.898 -25.232 1.00 49.34 544 ASN A O 1
ATOM 4230 N N . THR A 1 545 ? 7.307 22.897 -26.074 1.00 58.12 545 THR A N 1
ATOM 4231 C CA . THR A 1 545 ? 7.664 23.277 -27.439 1.00 58.12 545 THR A CA 1
ATOM 4232 C C . THR A 1 545 ? 6.870 22.355 -28.361 1.00 58.12 545 THR A C 1
ATOM 4234 O O . THR A 1 545 ? 6.593 21.216 -27.991 1.00 58.12 545 THR A O 1
ATOM 4237 N N . GLU A 1 546 ? 6.433 22.833 -29.530 1.00 57.28 546 GLU A N 1
ATOM 4238 C CA . GLU A 1 546 ? 5.552 22.087 -30.452 1.00 57.28 546 GLU A CA 1
ATOM 4239 C C . GLU A 1 546 ? 6.291 20.934 -31.167 1.00 57.28 546 GLU A C 1
ATOM 4241 O O . GLU A 1 546 ? 6.369 20.884 -32.391 1.00 57.28 546 GLU A O 1
ATOM 4246 N N . PHE A 1 547 ? 6.783 19.981 -30.366 1.00 64.25 547 PHE A N 1
ATOM 4247 C CA . PHE A 1 547 ? 7.276 18.637 -30.677 1.00 64.25 547 PHE A CA 1
ATOM 4248 C C . PHE A 1 547 ? 8.791 18.456 -30.901 1.00 64.25 547 PHE A C 1
ATOM 4250 O O . PHE A 1 547 ? 9.188 18.016 -31.977 1.00 64.25 547 PHE A O 1
ATOM 4257 N N . PRO A 1 548 ? 9.668 18.666 -29.896 1.00 75.12 548 PRO A N 1
ATOM 4258 C CA . PRO A 1 548 ? 10.996 18.062 -29.891 1.00 75.12 548 PRO A CA 1
ATOM 4259 C C . PRO A 1 548 ? 10.924 16.608 -29.425 1.00 75.12 548 PRO A C 1
ATOM 4261 O O . PRO A 1 548 ? 10.238 16.269 -28.452 1.00 75.12 548 PRO A O 1
ATOM 4264 N N . VAL A 1 549 ? 11.678 15.767 -30.120 1.00 84.31 549 VAL A N 1
ATOM 4265 C CA . VAL A 1 549 ? 11.849 14.345 -29.849 1.00 84.31 549 VAL A CA 1
ATOM 4266 C C . VAL A 1 549 ? 13.085 14.129 -28.972 1.00 84.31 549 VAL A C 1
ATOM 4268 O O . VAL A 1 549 ? 14.129 14.733 -29.210 1.00 84.31 549 VAL A O 1
ATOM 4271 N N . SER A 1 550 ? 12.975 13.246 -27.980 1.00 85.75 550 SER A N 1
ATOM 4272 C CA . SER A 1 550 ? 14.112 12.716 -27.225 1.00 85.75 550 SER A CA 1
ATOM 4273 C C . SER A 1 550 ? 14.510 11.340 -27.759 1.00 85.75 550 SER A C 1
ATOM 4275 O O . SER A 1 550 ? 13.643 10.518 -28.062 1.00 85.75 550 SER A O 1
ATOM 4277 N N . LEU A 1 551 ? 15.816 11.088 -27.850 1.00 90.62 551 LEU A N 1
ATOM 4278 C CA . LEU A 1 551 ? 16.379 9.768 -28.126 1.00 90.62 551 LEU A CA 1
ATOM 4279 C C . LEU A 1 551 ? 16.869 9.202 -26.800 1.00 90.62 551 LEU A C 1
ATOM 4281 O O . LEU A 1 551 ? 17.784 9.759 -26.196 1.00 90.62 551 LEU A O 1
ATOM 4285 N N . VAL A 1 552 ? 16.234 8.130 -26.341 1.00 89.12 552 VAL A N 1
ATOM 4286 C CA . VAL A 1 552 ? 16.509 7.528 -25.035 1.00 89.12 552 VAL A CA 1
ATOM 4287 C C . VAL A 1 552 ? 17.000 6.110 -25.256 1.00 89.12 552 VAL A C 1
ATOM 4289 O O . VAL A 1 552 ? 16.311 5.318 -25.904 1.00 89.12 552 VAL A O 1
ATOM 4292 N N . GLN A 1 553 ? 18.172 5.789 -24.712 1.00 91.19 553 GLN A N 1
ATOM 4293 C CA . GLN A 1 553 ? 18.621 4.410 -24.589 1.00 91.19 553 GLN A CA 1
ATOM 4294 C C . GLN A 1 553 ? 18.130 3.857 -23.254 1.00 91.19 553 GLN A C 1
ATOM 4296 O O . GLN A 1 553 ? 18.480 4.378 -22.197 1.00 91.19 553 GLN A O 1
ATOM 4301 N N . ARG A 1 554 ? 17.333 2.793 -23.295 1.00 89.69 554 ARG A N 1
ATOM 4302 C CA . ARG A 1 554 ? 16.979 2.021 -22.105 1.00 89.69 554 ARG A CA 1
ATOM 4303 C C . ARG A 1 554 ? 17.945 0.860 -21.981 1.00 89.69 554 ARG A C 1
ATOM 4305 O O . ARG A 1 554 ? 18.057 0.078 -22.919 1.00 89.69 554 ARG A O 1
ATOM 4312 N N . THR A 1 555 ? 18.596 0.751 -20.831 1.00 91.06 555 THR A N 1
ATOM 4313 C CA . THR A 1 555 ? 19.362 -0.431 -20.435 1.00 91.06 555 THR A CA 1
ATOM 4314 C C . THR A 1 555 ? 18.756 -0.950 -19.148 1.00 91.06 555 THR A C 1
ATOM 4316 O O . THR A 1 555 ? 18.632 -0.193 -18.191 1.00 91.06 555 THR A O 1
ATOM 4319 N N . VAL A 1 556 ? 18.368 -2.218 -19.142 1.00 92.75 556 VAL A N 1
ATOM 4320 C CA . VAL A 1 556 ? 17.626 -2.826 -18.039 1.00 92.75 556 VAL A CA 1
ATOM 4321 C C . VAL A 1 556 ? 18.034 -4.286 -17.880 1.00 92.75 556 VAL A C 1
ATOM 4323 O O . VAL A 1 556 ? 18.306 -4.977 -18.863 1.00 92.75 556 VAL A O 1
ATOM 4326 N N . SER A 1 557 ? 18.116 -4.754 -16.645 1.00 94.81 557 SER A N 1
ATOM 4327 C CA . SER A 1 557 ? 18.174 -6.170 -16.293 1.00 94.81 557 SER A CA 1
ATOM 4328 C C . SER A 1 557 ? 16.843 -6.630 -15.709 1.00 94.81 557 SER A C 1
ATOM 4330 O O . SER A 1 557 ? 16.049 -5.814 -15.241 1.00 94.81 557 SER A O 1
ATOM 4332 N N . LEU A 1 558 ? 16.608 -7.940 -15.656 1.00 95.50 558 LEU A N 1
ATOM 4333 C CA . LEU A 1 558 ? 15.467 -8.458 -14.895 1.00 95.50 558 LEU A CA 1
ATOM 4334 C C . LEU A 1 558 ? 15.565 -8.097 -13.404 1.00 95.50 558 LEU A C 1
ATOM 4336 O O . LEU A 1 558 ? 14.538 -7.950 -12.750 1.00 95.50 558 LEU A O 1
ATOM 4340 N N . LEU A 1 559 ? 16.776 -7.902 -12.869 1.00 93.25 559 LEU A N 1
ATOM 4341 C CA . LEU A 1 559 ? 16.970 -7.440 -11.492 1.00 93.25 559 LEU A CA 1
ATOM 4342 C C . LEU A 1 559 ? 16.553 -5.971 -11.298 1.00 93.25 559 LEU A C 1
ATOM 4344 O O . LEU A 1 559 ? 16.029 -5.628 -10.240 1.00 93.25 559 LEU A O 1
ATOM 4348 N N . ASP A 1 560 ? 16.738 -5.118 -12.309 1.00 91.44 560 ASP A N 1
ATOM 4349 C CA . ASP A 1 560 ? 16.279 -3.722 -12.268 1.00 91.44 560 ASP A CA 1
ATOM 4350 C C . ASP A 1 560 ? 14.740 -3.651 -12.240 1.00 91.44 560 ASP A C 1
ATOM 4352 O O . ASP A 1 560 ? 14.176 -2.814 -11.545 1.00 91.44 560 ASP A O 1
ATOM 4356 N N . LEU A 1 561 ? 14.054 -4.583 -12.916 1.00 92.31 561 LEU A N 1
ATOM 4357 C CA . LEU A 1 561 ? 12.586 -4.710 -12.893 1.00 92.31 561 LEU A CA 1
ATOM 4358 C C . LEU A 1 561 ? 12.038 -5.330 -11.593 1.00 92.31 561 LEU A C 1
ATOM 4360 O O . LEU A 1 561 ? 10.834 -5.320 -11.350 1.00 92.31 561 LEU A O 1
ATOM 4364 N N . ALA A 1 562 ? 12.904 -5.892 -10.749 1.00 91.38 562 ALA A N 1
ATOM 4365 C CA . ALA A 1 562 ? 12.513 -6.598 -9.531 1.00 91.38 562 ALA A CA 1
ATOM 4366 C C . ALA A 1 562 ? 12.302 -5.678 -8.318 1.00 91.38 562 ALA A C 1
ATOM 4368 O O . ALA A 1 562 ? 12.154 -6.173 -7.204 1.00 91.38 562 ALA A O 1
ATOM 4369 N N . GLU A 1 563 ? 12.364 -4.353 -8.470 1.00 86.44 563 GLU A N 1
ATOM 4370 C CA . GLU A 1 563 ? 12.330 -3.406 -7.346 1.00 86.44 563 GLU A CA 1
ATOM 4371 C C . GLU A 1 563 ? 11.095 -3.578 -6.447 1.00 86.44 563 GLU A C 1
ATOM 4373 O O . GLU A 1 563 ? 11.257 -3.830 -5.252 1.00 86.44 563 GLU A O 1
ATOM 4378 N N . ALA A 1 564 ? 9.886 -3.552 -7.020 1.00 86.31 564 ALA A N 1
ATOM 4379 C CA . ALA A 1 564 ? 8.641 -3.722 -6.265 1.00 86.31 564 ALA A CA 1
ATOM 4380 C C . ALA A 1 564 ? 8.596 -5.069 -5.524 1.00 86.31 564 ALA A C 1
ATOM 4382 O O . ALA A 1 564 ? 8.295 -5.126 -4.331 1.00 86.31 564 ALA A O 1
ATOM 4383 N N . GLY A 1 565 ? 8.964 -6.160 -6.203 1.00 91.12 565 GLY A N 1
ATOM 4384 C CA . GLY A 1 565 ? 8.998 -7.492 -5.608 1.00 91.12 565 GLY A CA 1
ATOM 4385 C C . GLY A 1 565 ? 10.081 -7.665 -4.539 1.00 91.12 565 GLY A C 1
ATOM 4386 O O . GLY A 1 565 ? 9.851 -8.366 -3.556 1.00 91.12 565 GLY A O 1
ATOM 4387 N N . ARG A 1 566 ? 11.238 -6.998 -4.668 1.00 90.25 566 ARG A N 1
ATOM 4388 C CA . ARG A 1 566 ? 12.285 -6.979 -3.630 1.00 90.25 566 ARG A CA 1
ATOM 4389 C C . ARG A 1 566 ? 11.814 -6.233 -2.392 1.00 90.25 566 ARG A C 1
ATOM 4391 O O . ARG A 1 566 ? 12.012 -6.732 -1.286 1.00 90.25 566 ARG A O 1
ATOM 4398 N N . ASN A 1 567 ? 11.165 -5.082 -2.580 1.00 89.62 567 ASN A N 1
ATOM 4399 C CA . ASN A 1 567 ? 10.598 -4.335 -1.467 1.00 89.62 567 ASN A CA 1
ATOM 4400 C C . ASN A 1 567 ? 9.533 -5.166 -0.743 1.00 89.62 567 ASN A C 1
ATOM 4402 O O . ASN A 1 567 ? 9.634 -5.389 0.460 1.00 89.62 567 ASN A O 1
ATOM 4406 N N . ALA A 1 568 ? 8.583 -5.735 -1.488 1.00 90.50 568 ALA A N 1
ATOM 4407 C CA . ALA A 1 568 ? 7.541 -6.586 -0.925 1.00 90.50 568 ALA A CA 1
ATOM 4408 C C . ALA A 1 568 ? 8.098 -7.849 -0.246 1.00 90.50 568 ALA A C 1
ATOM 4410 O O . ALA A 1 568 ? 7.651 -8.224 0.835 1.00 90.50 568 ALA A O 1
ATOM 4411 N N . GLY A 1 569 ? 9.106 -8.496 -0.841 1.00 91.94 569 GLY A N 1
ATOM 4412 C CA . GLY A 1 569 ? 9.722 -9.723 -0.330 1.00 91.94 569 GLY A CA 1
ATOM 4413 C C . GLY A 1 569 ? 10.515 -9.561 0.972 1.00 91.94 569 GLY A C 1
ATOM 4414 O O . GLY A 1 569 ? 10.904 -10.572 1.569 1.00 91.94 569 GLY A O 1
ATOM 4415 N N . VAL A 1 570 ? 10.739 -8.318 1.412 1.00 91.06 570 VAL A N 1
ATOM 4416 C CA . VAL A 1 570 ? 11.424 -7.980 2.664 1.00 91.06 570 VAL A CA 1
ATOM 4417 C C . VAL A 1 570 ? 10.526 -7.156 3.581 1.00 91.06 570 VAL A C 1
ATOM 4419 O O . VAL A 1 570 ? 10.248 -7.592 4.692 1.00 91.06 570 VAL A O 1
ATOM 4422 N N . VAL A 1 571 ? 10.071 -5.983 3.141 1.00 89.81 571 VAL A N 1
ATOM 4423 C CA . VAL A 1 571 ? 9.373 -4.994 3.976 1.00 89.81 571 VAL A CA 1
ATOM 4424 C C . VAL A 1 571 ? 7.935 -5.424 4.256 1.00 89.81 571 VAL A C 1
ATOM 4426 O O . VAL A 1 571 ? 7.584 -5.655 5.416 1.00 89.81 571 VAL A O 1
ATOM 4429 N N . GLU A 1 572 ? 7.126 -5.613 3.210 1.00 89.75 572 GLU A N 1
ATOM 4430 C CA . GLU A 1 572 ? 5.718 -6.010 3.368 1.00 89.75 572 GLU A CA 1
ATOM 4431 C C . GLU A 1 572 ? 5.598 -7.402 3.987 1.00 89.75 572 GLU A C 1
ATOM 4433 O O . GLU A 1 572 ? 4.820 -7.624 4.916 1.00 89.75 572 GLU A O 1
ATOM 4438 N N . LEU A 1 573 ? 6.443 -8.333 3.539 1.00 92.25 573 LEU A N 1
ATOM 4439 C CA . LEU A 1 573 ? 6.439 -9.690 4.058 1.00 92.25 573 LEU A CA 1
ATOM 4440 C C . LEU A 1 573 ? 6.905 -9.766 5.518 1.00 92.25 573 LEU A C 1
ATOM 4442 O O . LEU A 1 573 ? 6.384 -10.584 6.272 1.00 92.25 573 LEU A O 1
ATOM 4446 N N . ALA A 1 574 ? 7.841 -8.912 5.955 1.00 92.62 574 ALA A N 1
ATOM 4447 C CA . ALA A 1 574 ? 8.206 -8.830 7.370 1.00 92.62 574 ALA A CA 1
ATOM 4448 C C . ALA A 1 574 ? 7.030 -8.360 8.230 1.00 92.62 574 ALA A C 1
ATOM 4450 O O . ALA A 1 574 ? 6.833 -8.897 9.321 1.00 92.62 574 ALA A O 1
ATOM 4451 N N . ALA A 1 575 ? 6.251 -7.386 7.750 1.00 90.50 575 ALA A N 1
ATOM 4452 C CA . ALA A 1 575 ? 5.061 -6.914 8.450 1.00 90.50 575 ALA A CA 1
ATOM 4453 C C . ALA A 1 575 ? 4.014 -8.035 8.579 1.00 90.50 575 ALA A C 1
ATOM 4455 O O . ALA A 1 575 ? 3.491 -8.272 9.671 1.00 90.50 575 ALA A O 1
ATOM 4456 N N . ASP A 1 576 ? 3.775 -8.782 7.497 1.00 90.12 576 ASP A N 1
ATOM 4457 C CA . ASP A 1 576 ? 2.856 -9.924 7.487 1.00 90.12 576 ASP A CA 1
ATOM 4458 C C . ASP A 1 576 ? 3.336 -11.063 8.404 1.00 90.12 576 ASP A C 1
ATOM 4460 O O . ASP A 1 576 ? 2.562 -11.598 9.199 1.00 90.12 576 ASP A O 1
ATOM 4464 N N . TYR A 1 577 ? 4.621 -11.421 8.337 1.00 92.12 577 TYR A N 1
ATOM 4465 C CA . TYR A 1 577 ? 5.200 -12.505 9.135 1.00 92.12 577 TYR A CA 1
ATOM 4466 C C . TYR A 1 577 ? 5.280 -12.162 10.611 1.00 92.12 577 TYR A C 1
ATOM 4468 O O . TYR A 1 577 ? 5.036 -13.028 11.444 1.00 92.12 577 TYR A O 1
ATOM 4476 N N . GLN A 1 578 ? 5.599 -10.916 10.964 1.00 88.12 578 GLN A N 1
ATOM 4477 C CA . GLN A 1 578 ? 5.631 -10.518 12.365 1.00 88.12 578 GLN A CA 1
ATOM 4478 C C . GLN A 1 578 ? 4.240 -10.625 12.999 1.00 88.12 578 GLN A C 1
ATOM 4480 O O . GLN A 1 578 ? 4.145 -11.048 14.148 1.00 88.12 578 GLN A O 1
ATOM 4485 N N . ALA A 1 579 ? 3.174 -10.315 12.254 1.00 82.56 579 ALA A N 1
ATOM 4486 C CA . ALA A 1 579 ? 1.792 -10.448 12.709 1.00 82.56 579 ALA A CA 1
ATOM 4487 C C . ALA A 1 579 ? 1.328 -11.902 12.935 1.00 82.56 579 ALA A C 1
ATOM 4489 O O . ALA A 1 579 ? 0.350 -12.119 13.659 1.00 82.56 579 ALA A O 1
ATOM 4490 N N . ASP A 1 580 ? 2.016 -12.890 12.354 1.00 85.00 580 ASP A N 1
ATOM 4491 C CA . ASP A 1 580 ? 1.733 -14.315 12.531 1.00 85.00 580 ASP A CA 1
ATOM 4492 C C . ASP A 1 580 ? 2.749 -14.965 13.493 1.00 85.00 580 ASP A C 1
ATOM 4494 O O . ASP A 1 580 ? 3.924 -15.123 13.151 1.00 85.00 580 ASP A O 1
ATOM 4498 N N . PRO A 1 581 ? 2.328 -15.430 14.687 1.00 82.44 581 PRO A N 1
ATOM 4499 C CA . PRO A 1 581 ? 3.222 -16.099 15.631 1.00 82.44 581 PRO A CA 1
ATOM 4500 C C . PRO A 1 581 ? 3.995 -17.297 15.055 1.00 82.44 581 PRO A C 1
ATOM 4502 O O . PRO A 1 581 ? 5.077 -17.604 15.555 1.00 82.44 581 PRO A O 1
ATOM 4505 N N . ALA A 1 582 ? 3.462 -17.985 14.038 1.00 87.00 582 ALA A N 1
ATOM 4506 C CA . ALA A 1 582 ? 4.132 -19.113 13.393 1.00 87.00 582 ALA A CA 1
ATOM 4507 C C . ALA A 1 582 ? 5.259 -18.677 12.441 1.00 87.00 582 ALA A C 1
ATOM 4509 O O . ALA A 1 582 ? 6.185 -19.454 12.205 1.00 87.00 582 ALA A O 1
ATOM 4510 N N . LEU A 1 583 ? 5.195 -17.450 11.915 1.00 91.06 583 LEU A N 1
ATOM 4511 C CA . LEU A 1 583 ? 6.124 -16.921 10.912 1.00 91.06 583 LEU A CA 1
ATOM 4512 C C . LEU A 1 583 ? 7.046 -15.833 11.470 1.00 91.06 583 LEU A C 1
ATOM 4514 O O . LEU A 1 583 ? 8.084 -15.558 10.877 1.00 91.06 583 LEU A O 1
ATOM 4518 N N . ALA A 1 584 ? 6.743 -15.267 12.639 1.00 88.81 584 ALA A N 1
ATOM 4519 C CA . ALA A 1 584 ? 7.509 -14.177 13.244 1.00 88.81 584 ALA A CA 1
ATOM 4520 C C . ALA A 1 584 ? 9.007 -14.489 13.433 1.00 88.81 584 ALA A C 1
ATOM 4522 O O . ALA A 1 584 ? 9.841 -13.581 13.395 1.00 88.81 584 ALA A O 1
ATOM 4523 N N . ALA A 1 585 ? 9.365 -15.768 13.604 1.00 89.06 585 ALA A N 1
ATOM 4524 C CA . ALA A 1 585 ? 10.753 -16.225 13.706 1.00 89.06 585 ALA A CA 1
ATOM 4525 C C . ALA A 1 585 ? 11.543 -16.106 12.386 1.00 89.06 585 ALA A C 1
ATOM 4527 O O . ALA A 1 585 ? 12.771 -16.078 12.418 1.00 89.06 585 ALA A O 1
ATOM 4528 N N . LEU A 1 586 ? 10.856 -16.015 11.242 1.00 91.00 586 LEU A N 1
ATOM 4529 C CA . LEU A 1 586 ? 11.466 -15.811 9.926 1.00 91.00 586 LEU A CA 1
ATOM 4530 C C . LEU A 1 586 ? 11.921 -14.369 9.699 1.00 91.00 586 LEU A C 1
ATOM 4532 O O . LEU A 1 586 ? 12.644 -14.125 8.741 1.00 91.00 586 LEU A O 1
ATOM 4536 N N . VAL A 1 587 ? 11.515 -13.422 10.550 1.00 92.38 587 VAL A N 1
ATOM 4537 C CA . VAL A 1 587 ? 11.948 -12.022 10.473 1.00 92.38 587 VAL A CA 1
ATOM 4538 C C . VAL A 1 587 ? 13.205 -11.845 11.338 1.00 92.38 587 VAL A C 1
ATOM 4540 O O . VAL A 1 587 ? 13.102 -11.877 12.571 1.00 92.38 587 VAL A O 1
ATOM 4543 N N . PRO A 1 588 ? 14.400 -11.657 10.740 1.00 90.69 588 PRO A N 1
ATOM 4544 C CA . PRO A 1 588 ? 15.637 -11.460 11.488 1.00 90.69 588 PRO A CA 1
ATOM 4545 C C . PRO A 1 588 ? 15.595 -10.180 12.324 1.00 90.69 588 PRO A C 1
ATOM 4547 O O . PRO A 1 588 ? 15.018 -9.174 11.913 1.00 90.69 588 PRO A O 1
ATOM 4550 N N . GLU A 1 589 ? 16.290 -10.178 13.463 1.00 90.06 589 GLU A N 1
ATOM 4551 C CA . GLU A 1 589 ? 16.302 -9.030 14.382 1.00 90.06 589 GLU A CA 1
ATOM 4552 C C . GLU A 1 589 ? 16.830 -7.741 13.734 1.00 90.06 589 GLU A C 1
ATOM 4554 O O . GLU A 1 589 ? 16.320 -6.663 14.015 1.00 90.06 589 GLU A O 1
ATOM 4559 N N . GLY A 1 590 ? 17.805 -7.840 12.822 1.00 89.19 590 GLY A N 1
ATOM 4560 C CA . GLY A 1 590 ? 18.315 -6.678 12.085 1.00 89.19 590 GLY A CA 1
ATOM 4561 C C . GLY A 1 590 ? 17.255 -6.025 11.192 1.00 89.19 590 GLY A C 1
ATOM 4562 O O . GLY A 1 590 ? 17.138 -4.801 11.180 1.00 89.19 590 GLY A O 1
ATOM 4563 N N . ILE A 1 591 ? 16.439 -6.838 10.510 1.00 90.81 591 ILE A N 1
ATOM 4564 C CA . ILE A 1 591 ? 15.325 -6.355 9.684 1.00 90.81 591 ILE A CA 1
ATOM 4565 C C . ILE A 1 591 ? 14.235 -5.782 10.593 1.00 90.81 591 ILE A C 1
ATOM 4567 O O . ILE A 1 591 ? 13.815 -4.647 10.392 1.00 90.81 591 ILE A O 1
ATOM 4571 N N . ARG A 1 592 ? 13.850 -6.500 11.655 1.00 90.31 592 ARG A N 1
ATOM 4572 C CA . ARG A 1 592 ? 12.866 -6.023 12.640 1.00 90.31 592 ARG A CA 1
ATOM 4573 C C . ARG A 1 592 ? 13.248 -4.659 13.216 1.00 90.31 592 ARG A C 1
ATOM 4575 O O . ARG A 1 592 ? 12.472 -3.716 13.119 1.00 90.31 592 ARG A O 1
ATOM 4582 N N . SER A 1 593 ? 14.460 -4.530 13.754 1.00 90.38 593 SER A N 1
ATOM 4583 C CA . SER A 1 593 ? 14.962 -3.285 14.346 1.00 90.38 593 SER A CA 1
ATOM 4584 C C . SER A 1 593 ? 14.959 -2.103 13.363 1.00 90.38 593 SER A C 1
ATOM 4586 O O . SER A 1 593 ? 14.779 -0.965 13.794 1.00 90.38 593 SER A O 1
ATOM 4588 N N . ARG A 1 594 ? 15.132 -2.355 12.055 1.00 90.12 594 ARG A N 1
ATOM 4589 C CA . ARG A 1 594 ? 15.054 -1.328 11.003 1.00 90.12 594 ARG A CA 1
ATOM 4590 C C . ARG A 1 594 ? 13.613 -0.931 10.671 1.00 90.12 594 ARG A C 1
ATOM 4592 O O . ARG A 1 594 ? 13.367 0.241 10.414 1.00 90.12 594 ARG A O 1
ATOM 4599 N N . LEU A 1 595 ? 12.674 -1.879 10.680 1.00 91.88 595 LEU A N 1
ATOM 4600 C CA . LEU A 1 595 ? 11.280 -1.649 10.276 1.00 91.88 595 LEU A CA 1
ATOM 4601 C C . LEU A 1 595 ? 10.382 -1.136 11.408 1.00 91.88 595 LEU A C 1
ATOM 4603 O O . LEU A 1 595 ? 9.450 -0.375 11.162 1.00 91.88 595 LEU A O 1
ATOM 4607 N N . GLU A 1 596 ? 10.658 -1.502 12.661 1.00 93.62 596 GLU A N 1
ATOM 4608 C CA . GLU A 1 596 ? 9.832 -1.084 13.797 1.00 93.62 596 GLU A CA 1
ATOM 4609 C C . GLU A 1 596 ? 9.661 0.440 13.954 1.00 93.62 596 GLU A C 1
ATOM 4611 O O . GLU A 1 596 ? 8.549 0.859 14.282 1.00 93.62 596 GLU A O 1
ATOM 4616 N N . PRO A 1 597 ? 10.686 1.297 13.751 1.00 94.06 597 PRO A N 1
ATOM 4617 C CA . PRO A 1 597 ? 10.495 2.747 13.762 1.00 94.06 597 PRO A CA 1
ATOM 4618 C C . PRO A 1 597 ? 9.469 3.225 12.729 1.00 94.06 597 PRO A C 1
ATOM 4620 O O . PRO A 1 597 ? 8.658 4.096 13.049 1.00 94.06 597 PRO A O 1
ATOM 4623 N N . HIS A 1 598 ? 9.469 2.619 11.539 1.00 92.94 598 HIS A N 1
ATOM 4624 C CA . HIS A 1 598 ? 8.519 2.913 10.469 1.00 92.94 598 HIS A CA 1
ATOM 4625 C C . HIS A 1 598 ? 7.105 2.438 10.816 1.00 92.94 598 HIS A C 1
ATOM 4627 O O . HIS A 1 598 ? 6.154 3.208 10.736 1.00 92.94 598 HIS A O 1
ATOM 4633 N N . TRP A 1 599 ? 6.951 1.226 11.356 1.00 93.12 599 TRP A N 1
ATOM 4634 C CA . TRP A 1 599 ? 5.645 0.720 11.806 1.00 93.12 599 TRP A CA 1
ATOM 4635 C C . TRP A 1 599 ? 5.030 1.498 12.983 1.00 93.12 599 TRP A C 1
ATOM 4637 O O . TRP A 1 599 ? 3.843 1.349 13.273 1.00 93.12 599 TRP A O 1
ATOM 4647 N N . ARG A 1 600 ? 5.816 2.316 13.694 1.00 94.94 600 ARG A N 1
ATOM 4648 C CA . ARG A 1 600 ? 5.312 3.245 14.721 1.00 94.94 600 ARG A CA 1
ATOM 4649 C C . ARG A 1 600 ? 4.915 4.609 14.152 1.00 94.94 600 ARG A C 1
ATOM 4651 O O . ARG A 1 600 ? 4.215 5.355 14.839 1.00 94.94 600 ARG A O 1
ATOM 4658 N N . ALA A 1 601 ? 5.363 4.963 12.950 1.00 94.31 601 ALA A N 1
ATOM 4659 C CA . ALA A 1 601 ? 5.073 6.255 12.345 1.00 94.31 601 ALA A CA 1
ATOM 4660 C C . ALA A 1 601 ? 3.589 6.390 11.988 1.00 94.31 601 ALA A C 1
ATOM 4662 O O . ALA A 1 601 ? 2.894 5.405 11.773 1.00 94.31 601 ALA A O 1
ATOM 4663 N N . LEU A 1 602 ? 3.087 7.620 11.947 1.00 93.56 602 LEU A N 1
ATOM 4664 C CA . LEU A 1 602 ? 1.725 7.925 11.515 1.00 93.56 602 LEU A CA 1
ATOM 4665 C C . LEU A 1 602 ? 1.814 8.709 10.208 1.00 93.56 602 LEU A C 1
ATOM 4667 O O . LEU A 1 602 ? 2.439 9.774 10.199 1.00 93.56 602 LEU A O 1
ATOM 4671 N N . THR A 1 603 ? 1.194 8.210 9.138 1.00 88.81 603 THR A N 1
ATOM 4672 C CA . THR A 1 603 ? 1.110 8.922 7.856 1.00 88.81 603 THR A CA 1
ATOM 4673 C C . THR A 1 603 ? 0.454 10.286 8.085 1.00 88.81 603 THR A C 1
ATOM 4675 O O . THR A 1 603 ? -0.581 10.385 8.748 1.00 88.81 603 THR A O 1
ATOM 4678 N N . ASP A 1 604 ? 1.122 11.356 7.649 1.00 88.06 604 ASP A N 1
ATOM 4679 C CA . ASP A 1 604 ? 0.739 12.755 7.896 1.00 88.06 604 ASP A CA 1
ATOM 4680 C C . ASP A 1 604 ? 0.401 13.090 9.358 1.00 88.06 604 ASP A C 1
ATOM 4682 O O . ASP A 1 604 ? -0.436 13.948 9.648 1.00 88.06 604 ASP A O 1
ATOM 4686 N N . ASN A 1 605 ? 1.059 12.409 10.305 1.00 91.38 605 ASN A N 1
ATOM 4687 C CA . ASN A 1 605 ? 0.824 12.555 11.742 1.00 91.38 605 ASN A CA 1
ATOM 4688 C C . ASN A 1 605 ? -0.640 12.270 12.157 1.00 91.38 605 ASN A C 1
ATOM 4690 O O . ASN A 1 605 ? -1.082 12.729 13.210 1.00 91.38 605 ASN A O 1
ATOM 4694 N N . ARG A 1 606 ? -1.398 11.504 11.359 1.00 93.00 606 ARG A N 1
ATOM 4695 C CA . ARG A 1 606 ? -2.820 11.217 11.589 1.00 93.00 606 ARG A CA 1
ATOM 4696 C C . ARG A 1 606 ? -3.020 9.800 12.145 1.00 93.00 606 ARG A C 1
ATOM 4698 O O . ARG A 1 606 ? -2.667 8.827 11.487 1.00 93.00 606 ARG A O 1
ATOM 4705 N N . PRO A 1 607 ? -3.599 9.634 13.346 1.00 95.94 607 PRO A N 1
ATOM 4706 C CA . PRO A 1 607 ? -3.858 8.319 13.916 1.00 95.94 607 PRO A CA 1
ATOM 4707 C C . PRO A 1 607 ? -5.205 7.744 13.461 1.00 95.94 607 PRO A C 1
ATOM 4709 O O . PRO A 1 607 ? -6.130 8.476 13.094 1.00 95.94 607 PRO A O 1
ATOM 4712 N N . HIS A 1 608 ? -5.373 6.430 13.624 1.00 97.75 608 HIS A N 1
ATOM 4713 C CA . HIS A 1 608 ? -6.707 5.849 13.772 1.00 97.75 608 HIS A CA 1
ATOM 4714 C C . HIS A 1 608 ? -7.276 6.220 15.147 1.00 97.75 608 HIS A C 1
ATOM 4716 O O . HIS A 1 608 ? -6.569 6.152 16.162 1.00 97.75 608 HIS A O 1
ATOM 4722 N N . ARG A 1 609 ? -8.554 6.601 15.203 1.00 97.19 609 ARG A N 1
ATOM 4723 C CA . ARG A 1 609 ? -9.162 7.199 16.403 1.00 97.19 609 ARG A CA 1
ATOM 4724 C C . ARG A 1 609 ? -10.607 6.750 16.614 1.00 97.19 609 ARG A C 1
ATOM 4726 O O . ARG A 1 609 ? -11.318 6.514 15.652 1.00 97.19 609 ARG A O 1
ATOM 4733 N N . MET A 1 610 ? -11.063 6.692 17.862 1.00 98.25 610 MET A N 1
ATOM 4734 C CA . MET A 1 610 ? -12.478 6.602 18.238 1.00 98.25 610 MET A CA 1
ATOM 4735 C C . MET A 1 610 ? -12.854 7.773 19.148 1.00 98.25 610 MET A C 1
ATOM 4737 O O . MET A 1 610 ? -12.121 8.083 20.090 1.00 98.25 610 MET A O 1
ATOM 4741 N N . GLY A 1 611 ? -14.013 8.378 18.900 1.00 96.56 611 GLY A N 1
ATOM 4742 C CA . GLY A 1 611 ? -14.541 9.523 19.646 1.00 96.56 611 GLY A CA 1
ATOM 4743 C C . GLY A 1 611 ? -13.712 10.800 19.526 1.00 96.56 611 GLY A C 1
ATOM 4744 O O . GLY A 1 611 ? -12.654 10.839 18.891 1.00 96.56 611 GLY A O 1
ATOM 4745 N N . GLY A 1 612 ? -14.209 11.851 20.169 1.00 95.31 612 GLY A N 1
ATOM 4746 C CA . GLY A 1 612 ? -13.678 13.203 20.041 1.00 95.31 612 GLY A CA 1
ATOM 4747 C C . GLY A 1 612 ? -13.894 13.814 18.656 1.00 95.31 612 GLY A C 1
ATOM 4748 O O . GLY A 1 612 ? -14.713 13.346 17.866 1.00 95.31 612 GLY A O 1
ATOM 4749 N N . TYR A 1 613 ? -13.161 14.890 18.371 1.00 94.69 613 TYR A N 1
ATOM 4750 C CA . TYR A 1 613 ? -13.309 15.634 17.124 1.00 94.69 613 TYR A CA 1
ATOM 4751 C C . TYR A 1 613 ? -12.742 14.865 15.929 1.00 94.69 613 TYR A C 1
ATOM 4753 O O . TYR A 1 613 ? -11.739 14.153 16.041 1.00 94.69 613 TYR A O 1
ATOM 4761 N N . HIS A 1 614 ? -13.385 15.052 14.776 1.00 91.12 614 HIS A N 1
ATOM 4762 C CA . HIS A 1 614 ? -12.888 14.555 13.501 1.00 91.12 614 HIS A CA 1
ATOM 4763 C C . HIS A 1 614 ? -11.574 15.261 13.159 1.00 91.12 614 HIS A C 1
ATOM 4765 O O . HIS A 1 614 ? -11.510 16.485 13.161 1.00 91.12 614 HIS A O 1
ATOM 4771 N N . ASP A 1 615 ? -10.516 14.511 12.872 1.00 90.81 615 ASP A N 1
ATOM 4772 C CA . ASP A 1 615 ? -9.291 15.092 12.334 1.00 90.81 615 ASP A CA 1
ATOM 4773 C C . ASP A 1 615 ? -9.445 15.097 10.810 1.00 90.81 615 ASP A C 1
ATOM 4775 O O . ASP A 1 615 ? -9.112 14.107 10.160 1.00 90.81 615 ASP A O 1
ATOM 4779 N N . GLY A 1 616 ? -10.062 16.144 10.255 1.00 87.94 616 GLY A N 1
ATOM 4780 C CA . GLY A 1 616 ? -10.394 16.236 8.828 1.00 87.94 616 GLY A CA 1
ATOM 4781 C C . GLY A 1 616 ? -9.192 16.556 7.937 1.00 87.94 616 GLY A C 1
ATOM 4782 O O . GLY A 1 616 ? -8.188 17.112 8.399 1.00 87.94 616 GLY A O 1
ATOM 4783 N N . LEU A 1 617 ? -9.284 16.193 6.654 1.00 88.44 617 LEU A N 1
ATOM 4784 C CA . LEU A 1 617 ? -8.342 16.572 5.595 1.00 88.44 617 LEU A CA 1
ATOM 4785 C C . LEU A 1 617 ? -8.819 17.802 4.818 1.00 88.44 617 LEU A C 1
ATOM 4787 O O . LEU A 1 617 ? -8.031 18.719 4.586 1.00 88.44 617 LEU A O 1
ATOM 4791 N N . GLN A 1 618 ? -10.113 17.835 4.506 1.00 88.44 618 GLN A N 1
ATOM 4792 C CA . GLN A 1 618 ? -10.776 18.878 3.727 1.00 88.44 618 GLN A CA 1
ATOM 4793 C C . GLN A 1 618 ? -11.602 19.812 4.607 1.00 88.44 618 GLN A C 1
ATOM 4795 O O . GLN A 1 618 ? -11.809 20.973 4.246 1.00 88.44 618 GLN A O 1
ATOM 4800 N N . THR A 1 619 ? -12.076 19.319 5.754 1.00 88.44 619 THR A N 1
ATOM 4801 C CA . THR A 1 619 ? -12.836 20.113 6.723 1.00 88.44 619 THR A CA 1
ATOM 4802 C C . THR A 1 619 ? -12.055 20.336 8.010 1.00 88.44 619 THR A C 1
ATOM 4804 O O . THR A 1 619 ? -11.339 19.453 8.481 1.00 88.44 619 THR A O 1
ATOM 4807 N N . ASP A 1 620 ? -12.208 21.526 8.591 1.00 88.44 620 ASP A N 1
ATOM 4808 C CA . ASP A 1 620 ? -11.651 21.826 9.908 1.00 88.44 620 ASP A CA 1
ATOM 4809 C C . ASP A 1 620 ? -12.459 21.119 11.012 1.00 88.44 620 ASP A C 1
ATOM 4811 O O . ASP A 1 620 ? -13.692 21.067 10.927 1.00 88.44 620 ASP A O 1
ATOM 4815 N N . PRO A 1 621 ? -11.801 20.639 12.084 1.00 89.75 621 PRO A N 1
ATOM 4816 C CA . PRO A 1 621 ? -12.488 20.126 13.261 1.00 89.75 621 PRO A CA 1
ATOM 4817 C C . PRO A 1 621 ? -13.390 21.190 13.901 1.00 89.75 621 PRO A C 1
ATOM 4819 O O . PRO A 1 621 ? -12.972 22.326 14.133 1.00 89.75 621 PRO A O 1
ATOM 4822 N N . GLU A 1 622 ? -14.613 20.802 14.260 1.00 87.69 622 GLU A N 1
ATOM 4823 C CA . GLU A 1 622 ? -15.568 21.676 14.949 1.00 87.69 622 GLU A CA 1
ATOM 4824 C C . GLU A 1 622 ? -15.550 21.414 16.462 1.00 87.69 622 GLU A C 1
ATOM 4826 O O . GLU A 1 622 ? -15.825 20.298 16.904 1.00 87.69 622 GLU A O 1
ATOM 4831 N N . GLU A 1 623 ? -15.244 22.441 17.262 1.00 88.25 623 GLU A N 1
ATOM 4832 C CA . GLU A 1 623 ? -15.265 22.353 18.729 1.00 88.25 623 GLU A CA 1
ATOM 4833 C C . GLU A 1 623 ? -16.697 22.337 19.289 1.00 88.25 623 GLU A C 1
ATOM 4835 O O . GLU A 1 623 ? -17.591 23.015 18.778 1.00 88.25 623 GLU A O 1
ATOM 4840 N N . GLY A 1 624 ? -16.888 21.645 20.414 1.00 86.25 624 GLY A N 1
ATOM 4841 C CA . GLY A 1 624 ? -18.112 21.686 21.211 1.00 86.25 624 GLY A CA 1
ATOM 4842 C C . GLY A 1 624 ? -19.014 20.464 21.033 1.00 86.25 624 GLY A C 1
ATOM 4843 O O . GLY A 1 624 ? -18.567 19.422 20.538 1.00 86.25 624 GLY A O 1
ATOM 4844 N N . PRO A 1 625 ? -20.289 20.563 21.455 1.00 91.31 625 PRO A N 1
ATOM 4845 C CA . PRO A 1 625 ? -21.200 19.431 21.452 1.00 91.31 625 PRO A CA 1
ATOM 4846 C C . PRO A 1 625 ? -21.443 18.897 20.038 1.00 91.31 625 PRO A C 1
ATOM 4848 O O . PRO A 1 625 ? -21.912 19.618 19.162 1.00 91.31 625 PRO A O 1
ATOM 4851 N N . GLN A 1 626 ? -21.181 17.610 19.826 1.00 94.00 626 GLN A N 1
ATOM 4852 C CA . GLN A 1 626 ? -21.295 16.974 18.517 1.00 94.00 626 GLN A CA 1
ATOM 4853 C C . GLN A 1 626 ? -22.679 16.345 18.327 1.00 94.00 626 GLN A C 1
ATOM 4855 O O . GLN A 1 626 ? -23.136 15.559 19.163 1.00 94.00 626 GLN A O 1
ATOM 4860 N N . ALA A 1 627 ? -23.342 16.663 17.212 1.00 94.94 627 ALA A N 1
ATOM 4861 C CA . ALA A 1 627 ? -24.603 16.031 16.806 1.00 94.94 627 ALA A CA 1
ATOM 4862 C C . ALA A 1 627 ? -24.398 14.650 16.154 1.00 94.94 627 ALA A C 1
ATOM 4864 O O . ALA A 1 627 ? -25.317 13.829 16.150 1.00 94.94 627 ALA A O 1
ATOM 4865 N N . MET A 1 628 ? -23.197 14.404 15.625 1.00 96.19 628 MET A N 1
ATOM 4866 C CA . MET A 1 628 ? -22.737 13.130 15.076 1.00 96.19 628 MET A CA 1
ATOM 4867 C C . MET A 1 628 ? -21.411 12.780 15.744 1.00 96.19 628 MET A C 1
ATOM 4869 O O . MET A 1 628 ? -20.474 13.568 15.715 1.00 96.19 628 MET A O 1
ATOM 4873 N N . LEU A 1 629 ? -21.349 11.616 16.381 1.00 97.62 629 LEU A N 1
ATOM 4874 C CA . LEU A 1 629 ? -20.199 11.171 17.163 1.00 97.62 629 LEU A CA 1
ATOM 4875 C C . LEU A 1 629 ? -19.302 10.294 16.303 1.00 97.62 629 LEU A C 1
ATOM 4877 O O . LEU A 1 629 ? -19.795 9.386 15.633 1.00 97.62 629 LEU A O 1
ATOM 4881 N N . LEU A 1 630 ? -17.993 10.530 16.357 1.00 97.81 630 LEU A N 1
ATOM 4882 C CA . LEU A 1 630 ? -17.003 9.735 15.639 1.00 97.81 630 LEU A CA 1
ATOM 4883 C C . LEU A 1 630 ? -16.896 8.336 16.263 1.00 97.81 630 LEU A C 1
ATOM 4885 O O . LEU A 1 630 ? -16.327 8.170 17.341 1.00 97.81 630 LEU A O 1
ATOM 4889 N N . LEU A 1 631 ? -17.419 7.308 15.595 1.00 98.25 631 LEU A N 1
ATOM 4890 C CA . LEU A 1 631 ? -17.227 5.918 16.013 1.00 98.25 631 LEU A CA 1
ATOM 4891 C C . LEU A 1 631 ? -15.805 5.452 15.737 1.00 98.25 631 LEU A C 1
ATOM 4893 O O . LEU A 1 631 ? -15.183 4.855 16.614 1.00 98.25 631 LEU A O 1
ATOM 4897 N N . LEU A 1 632 ? -15.315 5.705 14.524 1.00 98.44 632 LEU A N 1
ATOM 4898 C CA . LEU A 1 632 ? -13.987 5.297 14.092 1.00 98.44 632 LEU A CA 1
ATOM 4899 C C . LEU A 1 632 ? -13.493 6.201 12.960 1.00 98.44 632 LEU A C 1
ATOM 4901 O O . LEU A 1 632 ? -14.194 6.411 11.977 1.00 98.44 632 LEU A O 1
ATOM 4905 N N . GLN A 1 633 ? -12.270 6.691 13.092 1.00 97.38 633 GLN A N 1
ATOM 4906 C CA . GLN A 1 633 ? -11.479 7.310 12.040 1.00 97.38 633 GLN A CA 1
ATOM 4907 C C . GLN A 1 633 ? -10.407 6.317 11.599 1.00 97.38 633 GLN A C 1
ATOM 4909 O O . GLN A 1 633 ? -9.650 5.810 12.434 1.00 97.38 633 GLN A O 1
ATOM 4914 N N . LEU A 1 634 ? -10.319 6.079 10.295 1.00 96.31 634 LEU A N 1
ATOM 4915 C CA . LEU A 1 634 ? -9.310 5.243 9.656 1.00 96.31 634 LEU A CA 1
ATOM 4916 C C . LEU A 1 634 ? -8.479 6.118 8.718 1.00 96.31 634 LEU A C 1
ATOM 4918 O O . LEU A 1 634 ? -8.886 6.380 7.593 1.00 96.31 634 LEU A O 1
ATOM 4922 N N . ALA A 1 635 ? -7.328 6.592 9.192 1.00 94.88 635 ALA A N 1
ATOM 4923 C CA . ALA A 1 635 ? -6.329 7.220 8.332 1.00 94.88 635 ALA A CA 1
ATOM 4924 C C . ALA A 1 635 ? -5.715 6.208 7.350 1.00 94.88 635 ALA A C 1
ATOM 4926 O O . ALA A 1 635 ? -5.764 4.999 7.602 1.00 94.88 635 ALA A O 1
ATOM 4927 N N . SER A 1 636 ? -5.136 6.703 6.255 1.00 93.75 636 SER A N 1
ATOM 4928 C CA . SER A 1 636 ? -4.153 5.930 5.491 1.00 93.75 636 SER A CA 1
ATOM 4929 C C . SER A 1 636 ? -2.981 5.575 6.414 1.00 93.75 636 SER A C 1
ATOM 4931 O O . SER A 1 636 ? -2.630 6.354 7.302 1.00 93.75 636 SER A O 1
ATOM 4933 N N . ASP A 1 637 ? -2.443 4.370 6.268 1.00 92.38 637 ASP A N 1
ATOM 4934 C CA . ASP A 1 637 ? -1.413 3.817 7.146 1.00 92.38 637 ASP A CA 1
ATOM 4935 C C . ASP A 1 637 ? -0.546 2.819 6.370 1.00 92.38 637 ASP A C 1
ATOM 4937 O O . ASP A 1 637 ? -0.963 1.689 6.093 1.00 92.38 637 ASP A O 1
ATOM 4941 N N . ASP A 1 638 ? 0.687 3.227 6.078 1.00 86.94 638 ASP A N 1
ATOM 4942 C CA . ASP A 1 638 ? 1.661 2.438 5.318 1.00 86.94 638 ASP A CA 1
ATOM 4943 C C . ASP A 1 638 ? 1.971 1.099 5.998 1.00 86.94 638 ASP A C 1
ATOM 4945 O O . ASP A 1 638 ? 2.038 0.057 5.348 1.00 86.94 638 ASP A O 1
ATOM 4949 N N . GLY A 1 639 ? 2.063 1.073 7.331 1.00 86.56 639 GLY A N 1
ATOM 4950 C CA . GLY A 1 639 ? 2.340 -0.169 8.053 1.00 86.56 639 GLY A CA 1
ATOM 4951 C C . GLY A 1 639 ? 1.173 -1.160 8.013 1.00 86.56 639 GLY A C 1
ATOM 4952 O O . GLY A 1 639 ? 1.399 -2.362 8.144 1.00 86.56 639 GLY A O 1
ATOM 4953 N N . MET A 1 640 ? -0.058 -0.698 7.773 1.00 89.25 640 MET A N 1
ATOM 4954 C CA . MET A 1 640 ? -1.213 -1.557 7.465 1.00 89.25 640 MET A CA 1
ATOM 4955 C C . MET A 1 640 ? -1.369 -1.849 5.965 1.00 89.25 640 MET A C 1
ATOM 4957 O O . MET A 1 640 ? -2.222 -2.659 5.594 1.00 89.25 640 MET A O 1
ATOM 4961 N N . HIS A 1 641 ? -0.553 -1.209 5.122 1.00 88.44 641 HIS A N 1
ATOM 4962 C CA . HIS A 1 641 ? -0.729 -1.129 3.675 1.00 88.44 641 HIS A CA 1
ATOM 4963 C C . HIS A 1 641 ? -2.124 -0.585 3.308 1.00 88.44 641 HIS A C 1
ATOM 4965 O O . HIS A 1 641 ? -2.838 -1.130 2.464 1.00 88.44 641 HIS A O 1
ATOM 4971 N N . TRP A 1 642 ? -2.548 0.462 4.024 1.00 91.75 642 TRP A N 1
ATOM 4972 C CA . TRP A 1 642 ? -3.810 1.175 3.833 1.00 91.75 642 TRP A CA 1
ATOM 4973 C C . TRP A 1 642 ? -3.568 2.508 3.143 1.00 91.75 642 TRP A C 1
ATOM 4975 O O . TRP A 1 642 ? -2.848 3.355 3.663 1.00 91.75 642 TRP A O 1
ATOM 4985 N N . MET A 1 643 ? -4.242 2.726 2.019 1.00 90.19 643 MET A N 1
ATOM 4986 C CA . MET A 1 643 ? -4.239 3.999 1.308 1.00 90.19 643 MET A CA 1
ATOM 4987 C C . MET A 1 643 ? -5.662 4.275 0.830 1.00 90.19 643 MET A C 1
ATOM 4989 O O . MET A 1 643 ? -6.190 3.569 -0.027 1.00 90.19 643 MET A O 1
ATOM 4993 N N . TRP A 1 644 ? -6.323 5.242 1.464 1.00 89.00 644 TRP A N 1
ATOM 4994 C CA . TRP A 1 644 ? -7.726 5.557 1.197 1.00 89.00 644 TRP A CA 1
ATOM 4995 C C . TRP A 1 644 ? -7.812 6.695 0.187 1.00 89.00 644 TRP A C 1
ATOM 4997 O O . TRP A 1 644 ? -7.616 7.857 0.539 1.00 89.00 644 TRP A O 1
ATOM 5007 N N . GLY A 1 645 ? -8.066 6.374 -1.081 1.00 84.44 645 GLY A N 1
ATOM 5008 C CA . GLY A 1 645 ? -7.879 7.348 -2.157 1.00 84.44 645 GLY A CA 1
ATOM 5009 C C . GLY A 1 645 ? -6.426 7.834 -2.190 1.00 84.44 645 GLY A C 1
ATOM 5010 O O . GLY A 1 645 ? -5.519 7.043 -1.975 1.00 84.44 645 GLY A O 1
ATOM 5011 N N . ASP A 1 646 ? -6.186 9.121 -2.443 1.00 84.25 646 ASP A N 1
ATOM 5012 C CA . ASP A 1 646 ? -4.829 9.694 -2.550 1.00 84.25 646 ASP A CA 1
ATOM 5013 C C . ASP A 1 646 ? -4.236 10.051 -1.170 1.00 84.25 646 ASP A C 1
ATOM 5015 O O . ASP A 1 646 ? -3.897 11.200 -0.912 1.00 84.25 646 ASP A O 1
ATOM 5019 N N . GLY A 1 647 ? -4.202 9.090 -0.238 1.00 87.81 647 GLY A N 1
ATOM 5020 C CA . GLY A 1 647 ? -3.700 9.309 1.132 1.00 87.81 647 GLY A CA 1
ATOM 5021 C C . GLY A 1 647 ? -4.718 9.920 2.108 1.00 87.81 647 GLY A C 1
ATOM 5022 O O . GLY A 1 647 ? -4.358 10.632 3.043 1.00 87.81 647 GLY A O 1
ATOM 5023 N N . GLY A 1 648 ? -6.007 9.660 1.900 1.00 91.31 648 GLY A N 1
ATOM 5024 C CA . GLY A 1 648 ? -7.113 10.181 2.698 1.00 91.31 648 GLY A CA 1
ATOM 5025 C C . GLY A 1 648 ? -7.382 9.460 4.023 1.00 91.31 648 GLY A C 1
ATOM 5026 O O . GLY A 1 648 ? -6.565 8.690 4.541 1.00 91.31 648 GLY A O 1
ATOM 5027 N N . ALA A 1 649 ? -8.571 9.708 4.577 1.00 94.12 649 ALA A N 1
ATOM 5028 C CA . ALA A 1 649 ? -9.085 9.041 5.771 1.00 94.12 649 ALA A CA 1
ATOM 5029 C C . ALA A 1 649 ? -10.605 8.836 5.715 1.00 94.12 649 ALA A C 1
ATOM 5031 O O . ALA A 1 649 ? -11.342 9.720 5.280 1.00 94.12 649 ALA A O 1
ATOM 5032 N N . TYR A 1 650 ? -11.067 7.696 6.232 1.00 95.50 650 TYR A N 1
ATOM 5033 C CA . TYR A 1 650 ? -12.486 7.439 6.467 1.00 95.50 650 TYR A CA 1
ATOM 5034 C C . TYR A 1 650 ? -12.916 7.892 7.862 1.00 95.50 650 TYR A C 1
ATOM 5036 O O . TYR A 1 650 ? -12.230 7.627 8.853 1.00 95.50 650 TYR A O 1
ATOM 5044 N N . PHE A 1 651 ? -14.106 8.479 7.952 1.00 96.25 651 PHE A N 1
ATOM 5045 C CA . PHE A 1 651 ? -14.761 8.880 9.195 1.00 96.25 651 PHE A CA 1
ATOM 5046 C C . PHE A 1 651 ? -16.108 8.182 9.306 1.00 96.25 651 PHE A C 1
ATOM 5048 O O . PHE A 1 651 ? -17.032 8.470 8.551 1.00 96.25 651 PHE A O 1
ATOM 5055 N N . ILE A 1 652 ? -16.230 7.274 10.269 1.00 98.12 652 ILE A N 1
ATOM 5056 C CA . ILE A 1 652 ? -17.469 6.564 10.568 1.00 98.12 652 ILE A CA 1
ATOM 5057 C C . ILE A 1 652 ? -18.133 7.267 11.744 1.00 98.12 652 ILE A C 1
ATOM 5059 O O . ILE A 1 652 ? -17.555 7.332 12.832 1.00 98.12 652 ILE A O 1
ATOM 5063 N N . THR A 1 653 ? -19.344 7.780 11.550 1.00 97.94 653 THR A N 1
ATOM 5064 C CA . THR A 1 653 ? -20.068 8.564 12.559 1.00 97.94 653 THR A CA 1
ATOM 5065 C C . THR A 1 653 ? -21.448 7.988 12.864 1.00 97.94 653 THR A C 1
ATOM 5067 O O . THR A 1 653 ? -21.980 7.166 12.122 1.00 97.94 653 THR A O 1
ATOM 5070 N N . ILE A 1 654 ? -22.027 8.372 14.002 1.00 98.00 654 ILE A N 1
ATOM 5071 C CA . ILE A 1 654 ? -23.364 7.937 14.421 1.00 98.00 654 ILE A CA 1
ATOM 5072 C C . ILE A 1 654 ? -24.041 9.004 15.284 1.00 98.00 654 ILE A C 1
ATOM 5074 O O . ILE A 1 654 ? -23.382 9.703 16.056 1.00 98.00 654 ILE A O 1
ATOM 5078 N N . SER A 1 655 ? -25.370 9.102 15.232 1.00 97.50 655 SER A N 1
ATOM 5079 C CA . SER A 1 655 ? -26.087 10.013 16.128 1.00 97.50 655 SER A CA 1
ATOM 5080 C C . SER A 1 655 ? -26.005 9.544 17.597 1.00 97.50 655 SER A C 1
ATOM 5082 O O . SER A 1 655 ? -26.055 8.335 17.865 1.00 97.50 655 SER A O 1
ATOM 5084 N N . PRO A 1 656 ? -25.986 10.459 18.592 1.00 96.69 656 PRO A N 1
ATOM 5085 C CA . PRO A 1 656 ? -26.042 10.098 20.011 1.00 96.69 656 PRO A CA 1
ATOM 5086 C C . PRO A 1 656 ? -27.219 9.179 20.351 1.00 96.69 656 PRO A C 1
ATOM 5088 O O . PRO A 1 656 ? -27.100 8.251 21.153 1.00 96.69 656 PRO A O 1
ATOM 5091 N N . ARG A 1 657 ? -28.374 9.406 19.712 1.00 95.31 657 ARG A N 1
ATOM 5092 C CA . ARG A 1 657 ? -29.581 8.597 19.906 1.00 95.31 657 ARG A CA 1
ATOM 5093 C C . ARG A 1 657 ? -29.379 7.158 19.445 1.00 95.31 657 ARG A C 1
ATOM 5095 O O . ARG A 1 657 ? -29.822 6.249 20.146 1.00 95.31 657 ARG A O 1
ATOM 5102 N N . ASP A 1 658 ? -28.783 6.960 18.276 1.00 96.81 658 ASP A N 1
ATOM 5103 C CA . ASP A 1 658 ? -28.573 5.633 17.699 1.00 96.81 658 ASP A CA 1
ATOM 5104 C C . ASP A 1 658 ? -27.506 4.862 18.464 1.00 96.81 658 ASP A C 1
ATOM 5106 O O . ASP A 1 658 ? -27.734 3.705 18.823 1.00 96.81 658 ASP A O 1
ATOM 5110 N N . LEU A 1 659 ? -26.419 5.534 18.849 1.00 96.88 659 LEU A N 1
ATOM 5111 C CA . LEU A 1 659 ? -25.388 4.959 19.708 1.00 96.88 659 LEU A CA 1
ATOM 5112 C C . LEU A 1 659 ? -25.945 4.528 21.069 1.00 96.88 659 LEU A C 1
ATOM 5114 O O . LEU A 1 659 ? -25.689 3.415 21.530 1.00 96.88 659 LEU A O 1
ATOM 5118 N N . ALA A 1 660 ? -26.764 5.376 21.697 1.00 94.25 660 ALA A N 1
ATOM 5119 C CA . ALA A 1 660 ? -27.409 5.065 22.969 1.00 94.25 660 ALA A CA 1
ATOM 5120 C C . ALA A 1 660 ? -28.373 3.873 22.886 1.00 94.25 660 ALA A C 1
ATOM 5122 O O . ALA A 1 660 ? -28.681 3.292 23.922 1.00 94.25 660 ALA A O 1
ATOM 5123 N N . GLN A 1 661 ? -28.863 3.535 21.688 1.00 93.50 661 GLN A N 1
ATOM 5124 C CA . GLN A 1 661 ? -29.783 2.424 21.422 1.00 93.50 661 GLN A CA 1
ATOM 5125 C C . GLN A 1 661 ? -29.096 1.201 20.801 1.00 93.50 661 GLN A C 1
ATOM 5127 O O . GLN A 1 661 ? -29.772 0.206 20.550 1.00 93.50 661 GLN A O 1
ATOM 5132 N N . GLY A 1 662 ? -27.789 1.273 20.526 1.00 93.81 662 GLY A N 1
ATOM 5133 C CA . GLY A 1 662 ? -27.049 0.216 19.835 1.00 93.81 662 GLY A CA 1
ATOM 5134 C C . GLY A 1 662 ? -27.473 0.005 18.376 1.00 93.81 662 GLY A C 1
ATOM 5135 O O . GLY A 1 662 ? -27.321 -1.098 17.858 1.00 93.81 662 GLY A O 1
ATOM 5136 N N . ARG A 1 663 ? -28.026 1.029 17.710 1.00 96.06 663 ARG A N 1
ATOM 5137 C CA . ARG A 1 663 ? -28.465 0.969 16.302 1.00 96.06 663 ARG A CA 1
ATOM 5138 C C . ARG A 1 663 ? -27.313 1.268 15.348 1.00 96.06 663 ARG A C 1
ATOM 5140 O O . ARG A 1 663 ? -27.289 2.291 14.673 1.00 96.06 663 ARG A O 1
ATOM 5147 N N . PHE A 1 664 ? -26.327 0.381 15.348 1.00 96.81 664 PHE A N 1
ATOM 5148 C CA . PHE A 1 664 ? -25.099 0.520 14.561 1.00 96.81 664 PHE A CA 1
ATOM 5149 C C . PHE A 1 664 ? -25.305 0.401 13.043 1.00 96.81 664 PHE A C 1
ATOM 5151 O O . PHE A 1 664 ? -24.435 0.793 12.272 1.00 96.81 664 PHE A O 1
ATOM 5158 N N . ASP A 1 665 ? -26.471 -0.076 12.606 1.00 94.25 665 ASP A N 1
ATOM 5159 C CA . ASP A 1 665 ? -26.921 -0.049 11.212 1.00 94.25 665 ASP A CA 1
ATOM 5160 C C . ASP A 1 665 ? -27.219 1.370 10.692 1.00 94.25 665 ASP A C 1
ATOM 5162 O O . ASP A 1 665 ? -27.394 1.548 9.491 1.00 94.25 665 ASP A O 1
ATOM 5166 N N . GLN A 1 666 ? -27.276 2.366 11.583 1.00 96.44 666 GLN A N 1
ATOM 5167 C CA . GLN A 1 666 ? -27.465 3.785 11.259 1.00 96.44 666 GLN A CA 1
ATOM 5168 C C . GLN A 1 666 ? -26.140 4.568 11.223 1.00 96.44 666 GLN A C 1
ATOM 5170 O O . GLN A 1 666 ? -26.158 5.795 11.284 1.00 96.44 666 GLN A O 1
ATOM 5175 N N . ALA A 1 667 ? -24.993 3.883 11.208 1.00 97.31 667 ALA A N 1
ATOM 5176 C CA . ALA A 1 667 ? -23.706 4.546 11.050 1.00 97.31 667 ALA A CA 1
ATOM 5177 C C . ALA A 1 667 ? -23.563 5.128 9.633 1.00 97.31 667 ALA A C 1
ATOM 5179 O O . ALA A 1 667 ? -23.992 4.520 8.654 1.00 97.31 667 ALA A O 1
ATOM 5180 N N . GLU A 1 668 ? -22.931 6.291 9.544 1.00 96.06 668 GLU A N 1
ATOM 5181 C CA . GLU A 1 668 ? -22.591 6.972 8.296 1.00 96.06 668 GLU A CA 1
ATOM 5182 C C . GLU A 1 668 ? -21.075 6.912 8.092 1.00 96.06 668 GLU A C 1
ATOM 5184 O O . GLU A 1 668 ? -20.327 6.796 9.065 1.00 96.06 668 GLU A O 1
ATOM 5189 N N . ILE A 1 669 ? -20.621 6.982 6.844 1.00 95.19 669 ILE A N 1
ATOM 5190 C CA . ILE A 1 669 ? -19.203 7.021 6.479 1.00 95.19 669 ILE A CA 1
ATOM 5191 C C . ILE A 1 669 ? -18.954 8.214 5.561 1.00 95.19 669 ILE A C 1
ATOM 5193 O O . ILE A 1 669 ? -19.832 8.578 4.783 1.00 95.19 669 ILE A O 1
ATOM 5197 N N . ARG A 1 670 ? -17.782 8.829 5.703 1.00 94.19 670 ARG A N 1
ATOM 5198 C CA . ARG A 1 670 ? -17.275 9.883 4.826 1.00 94.19 670 ARG A CA 1
ATOM 5199 C C . ARG A 1 670 ? -15.809 9.631 4.512 1.00 94.19 670 ARG A C 1
ATOM 5201 O O . ARG A 1 670 ? -15.064 9.300 5.440 1.00 94.19 670 ARG A O 1
ATOM 5208 N N . LEU A 1 671 ? -15.391 9.829 3.270 1.00 92.81 671 LEU A N 1
ATOM 5209 C CA . LEU A 1 671 ? -13.987 9.852 2.865 1.00 92.81 671 LEU A CA 1
ATOM 5210 C C . LEU A 1 671 ? -13.534 11.299 2.670 1.00 92.81 671 LEU A C 1
ATOM 5212 O O . LEU A 1 671 ? -14.192 12.082 1.995 1.00 92.81 671 LEU A O 1
ATOM 5216 N N . GLU A 1 672 ? -12.382 11.664 3.226 1.00 92.62 672 GLU A N 1
ATOM 5217 C CA . GLU A 1 672 ? -11.717 12.920 2.865 1.00 92.62 672 GLU A CA 1
ATOM 5218 C C . GLU A 1 672 ? -10.325 12.648 2.314 1.00 92.62 672 GLU A C 1
ATOM 5220 O O . GLU A 1 672 ? -9.594 11.814 2.849 1.00 92.62 672 GLU A O 1
ATOM 5225 N N . LEU A 1 673 ? -9.954 13.389 1.270 1.00 88.94 673 LEU A N 1
ATOM 5226 C CA . LEU A 1 673 ? -8.647 13.330 0.609 1.00 88.94 673 LEU A CA 1
ATOM 5227 C C . LEU A 1 673 ? -7.803 14.574 0.968 1.00 88.94 673 LEU A C 1
ATOM 5229 O O . LEU A 1 673 ? -8.401 15.587 1.334 1.00 88.94 673 LEU A O 1
ATOM 5233 N N . PRO A 1 674 ? -6.458 14.520 0.888 1.00 81.75 674 PRO A N 1
ATOM 5234 C CA . PRO A 1 674 ? -5.566 15.619 1.285 1.00 81.75 674 PRO A CA 1
ATOM 5235 C C . PRO A 1 674 ? -5.792 16.989 0.633 1.00 81.75 674 PRO A C 1
ATOM 5237 O O . PRO A 1 674 ? -6.285 17.057 -0.519 1.00 81.75 674 PRO A O 1
#

Foldseek 3Di:
DPDPVVVVVVVVVVVVVVVVVVVQPDDDDDDDDDDDDDDDDDDDDDDDDDDDDDDDDDDDDDDDDDDDDDDDDDDDDDDDDDDDDDDDDDDDDDDDDDDDDDDDDDDDDDDDDDDPDDDDPDDLDFQPDDQDDPPDDDDDDPPDDDDDDDDDDDDDDDPPDDDPDDDDDDDCQPDLPPQDLWAAAFKWWFWFFDQQDDPDDFQKKFKDFAQDAPVDDQQWFCDPVNNVVPIAGFAWTIKAALCLDDCCFLHNFFDNAAIKTKTFDLEDQFWFFLRRIFIDGDRDTHHGDDDPPRQAANDQPSFLAFDPLLALHSRSHHSMFFMTGTHIHMDTQDWDDPPPAIFRFDPPNLCVVVPPDFADQDDQALPVDFQLWLLLVLSLLSSLLNDLVVFDFDDQDDPQLLVQQQDPCNLVVVLVVLVVVLVVVCVPCLVCLLPPDDDDDPVSVVSNVVSVVVSVVSVVQSVVSVVVCVVQVGSVSLSVQQVVLRVVRNVLSVSVSSSSVSVSVSSVVDPGLHGDDPSSRVSVLCSQQVSKGKGWHWDFDPDPDPTDIDIDIDIDTSNNSSRSSSRCSQQVVCLNQSSDPVRPVSNDPVSSSSNSSNQSDDQVSDGKMFWHWDRADPDGTDHDTRSKTFGIKAFAGVSSSRARGPRKIKTKIDGSSCSSVVVSSRITIGIHDD

Radius of gyration: 33.64 Å; chains: 1; bounding box: 105×72×105 Å